Protein 5LXV (pdb70)

Solvent-accessible surface area: 21197 Å² total; per-residue (Å²): 139,28,1,47,1,41,8,46,111,17,130,10,132,39,39,54,111,11,100,0,87,0,34,3,40,69,18,13,120,43,0,0,0,0,2,4,0,2,0,41,16,65,63,100,19,2,46,7,71,110,16,55,63,6,116,2,1,105,35,127,0,57,103,64,8,128,2,17,105,88,13,70,5,36,18,46,14,60,40,42,97,120,10,32,0,0,2,1,3,1,0,8,30,107,77,50,82,52,10,0,54,129,80,20,35,2,0,14,2,14,0,39,1,27,98,122,17,149,94,56,36,100,1,60,5,82,5,75,18,1,161,16,52,29,84,35,64,28,70,72,67,28,110,70,14,14,0,0,35,4,41,145,80,139,29,61,81,12,64,30,36,44,68,74,5,88,0,27,10,53,98,146,99,77,0,7,4,22,38,74,37,76,3,9,0,3,0,0,0,15,0,1,44,2,24,71,119,34,85,32,154,95,54,132,11,0,10,0,35,79,81,54,72,6,51,38,64,0,0,46,46,0,2,42,4,0,8,4,75,66,149,80,5,56,27,133,255,142,50,88,61,0,76,1,40,10,44,101,10,126,11,141,40,37,60,69,12,99,1,86,0,34,3,41,83,18,8,123,67,1,0,1,0,2,5,0,1,0,29,19,67,61,98,26,2,46,6,19,68,16,67,54,7,113,2,2,102,38,127,0,55,100,58,9,133,2,17,107,85,14,71,5,36,18,44,15,42,43,41,96,118,13,27,0,0,2,1,2,1,0,6,29,129,76,61,80,60,14,0,60,112,76,25,46,1,0,19,2,15,0,23,3,26,99,127,18,146,89,47,38,95,3,67,5,86,6,76,19,1,159,16,53,34,80,46,64,29,69,85,66,26,109,70,12,14,0,0,33,12,48,146,79,122,33,41,67,15,76,27,126,45,78,73,5,86,4,26,15,74,144,114,78,0,5,3,15,39,72,35,75,3,7,0,3,0,1,0,14,0,2,37,2,23,72,122,33,88,34,148,85,55,134,11,0,11,0,11,63,81,53,72,6,50,39,62,0,0,45,40,0,2,42,4,0,8,4,74,65,153,80,6,54,15,159,181

Sequence (475 aa):
ETVQISASNAEAKAGDQFEVKVSLADVPSTGIQGIDFAVTTYDNTVVTIDKITVGEIADTKAASSDQTASLLPTFDVSIQNSEGYSSVIWSTAVEDSSYWISKDGVLCTITGTVSSNAKPGAESPIKLEAVKRETYVGSGTDNSSISAGYSANDKAVKYTVKATNGKISVPSAVYGDLDGDGEVDVFDLILMRKAVENGDTERFEAADLNCDGVIDSDDLTYHSEYLHGIRKTLPVEYAGETVQISASNAEAKAGDQFEVKVSLADVPSTGIQGIDFAVTYDNTVVTIDKITVGEIADTKAASSDQTASLLPTFDVSIQNSEGYSSVIWSTAVEDSSYWISKDGVLCTITGTVSSNAKPGAESPIKLEAVKRETYVGSGTDNSSISAGYSANDKAVKYTVKATNGKISVPSVYGDLDGDGEVDVFDLILMRKAVENGDTERFEAADLNCDGVIDSDDLTYHSEYLHGIRKTLPVEY

Radius of gyration: 24.64 Å; Cα contacts (8 Å, |Δi|>4): 1181; chains: 4; bounding box: 61×72×40 Å

InterPro domains:
  IPR002102 Cellulosome anchoring protein, cohesin domain [PF00963] (33-159)
  IPR008965 CBM2/CBM3, carbohydrate-binding domain superfamily [SSF49384] (32-199)
  IPR036439 Dockerin domain superfamily [G3DSA:1.10.1330.10] (214-294)
  IPR036439 Dockerin domain superfamily [SSF63446] (217-290)

Secondary structure (DSSP, 8-state):
-EEEEEE--EE--TT-EEEEEEEEES--TT-BSEEEEEEE--TTTEEEEEEEE-GGG-STHHHH-GGGGTS-SEEEEEEGGGTEEEEEEE-----GGGSB-SSEEEEEEEEEE-SSPPTT-EEEEEEE--S-BSSTT---B--S-EEEEEETTEEEE-EEEEE-EEEE----/-TT-SS-SS--SHHHHHHHHHHHHHT--SSHHHH-TT-SS--SHHHHHHHHHHHHTS---SS---/---EEEEEE--EE--TT-EEEEEEEEES--TT-BSEEEEEEE--TTTEEEEEEEE-GGG-STHHHH-GGGGTS-SEEEEEEGGGTEEEEEEE-----GGGSB-SSEEEEEEEEEE-SSPPTT-EEEEEEE--S-BSSTT---B--S-EEEEEETTEEEE-EEEEE-EEEE---/-TT-SS-SS--SHHHHHHHHHHHHHT--SSHHHH-TT-SS--SHHHHHHHHHHHHTS---SS---

Foldseek 3Di:
DEKEWEKAAWEDAAFDKTKIFIWIDPADQQFWQKWKKKKFKDLLFKAWDDKFFDDLLPFCQQVPAPCCVVPNQFHKAGDSVVGMIMTMGHGPDPPSRRGRHDTDTGMMIMMTTHNPDDAFDKMKTWIFHDFDCPDPPPPDGDGGIWTFDDDPNHTDTHHYHYYIYMYHYHDD/DAQCQVPPPDREVVSLVVLVVCAVVQDGDCRVNQPFAPPSTRHVVSSVQSVCVRVVNRPDTRDYD/DAAEKEWEKAAWEDAAFDKIKIFIWIDPADQQFWQKWKKKKFKDLQFKAWDDKFFDDLLPFCQQVPAPCCVVPNQWHKAGDSVVGMIMTMGHGPDPPSRRGRHDTDTGMMIMMTTHNPDDAFDKMKTWIFHDFDCPDPPPPHGDGGIWTFDDDPNHTDTYHYHYYIYMYHYHD/DAQCQVPPPDREVVSLVVLVVCAVVQDGDCNVNQPFQPPSTRHVVSSVQSVCVRVVNRPDTRDPD

Nearest PDB structures (foldseek):
  5lxv-assembly1_A  TM=1.004E+00  e=3.318E-35  Ruminococcus flavefaciens FD-1
  3ul4-assembly1_A  TM=8.772E-01  e=3.683E-13  Acetivibrio thermocellus ATCC 27405
  4ums-assembly1_A  TM=8.481E-01  e=1.125E-12  Pseudobacteroides cellulosolvens
  4dh2-assembly2_C  TM=8.483E-01  e=3.794E-11  Acetivibrio thermocellus ATCC 27405
  2ccl-assembly2_C  TM=8.449E-01  e=8.768E-11  Acetivibrio thermocellus

CATH classification: 2.60.40.680

B-factor: mean 36.33, std 12.02, range [14.77, 90.22]

Structure (mmCIF, N/CA/C/O backbone):
data_5LXV
#
_entry.id   5LXV
#
_cell.length_a   59.590
_cell.length_b   66.730
_cell.length_c   109.600
_cell.angle_alpha   90.000
_cell.angle_beta   90.000
_cell.angle_gamma   90.000
#
_symmetry.space_group_name_H-M   'P 21 21 21'
#
loop_
_entity.id
_entity.type
_entity.pdbx_description
1 polymer 'Scaffoldin C'
2 polymer 'Carbohydrate-binding protein WP_009985128'
3 non-polymer 'CALCIUM ION'
4 water water
#
loop_
_atom_site.group_PDB
_atom_site.id
_atom_site.type_symbol
_atom_site.label_atom_id
_atom_site.label_alt_id
_atom_site.label_comp_id
_atom_site.label_asym_id
_atom_site.label_entity_id
_atom_site.label_seq_id
_atom_site.pdbx_PDB_ins_code
_atom_site.Cartn_x
_atom_site.Cartn_y
_atom_site.Cartn_z
_atom_site.occupancy
_atom_site.B_iso_or_equiv
_atom_site.auth_seq_id
_atom_site.auth_comp_id
_atom_site.auth_asym_id
_atom_site.auth_atom_id
_atom_site.pdbx_PDB_model_num
ATOM 1 N N . GLU A 1 4 ? 68.932 80.036 116.614 1.00 65.83 3 GLU A N 1
ATOM 2 C CA . GLU A 1 4 ? 68.010 79.244 115.739 1.00 63.79 3 GLU A CA 1
ATOM 3 C C . GLU A 1 4 ? 67.233 78.172 116.522 1.00 58.42 3 GLU A C 1
ATOM 4 O O . GLU A 1 4 ? 67.479 77.923 117.713 1.00 56.77 3 GLU A O 1
ATOM 10 N N . THR A 1 5 ? 66.243 77.596 115.850 1.00 55.17 4 THR A N 1
ATOM 11 C CA . THR A 1 5 ? 65.209 76.799 116.505 1.00 51.45 4 THR A CA 1
ATOM 12 C C . THR A 1 5 ? 64.683 75.716 115.581 1.00 48.87 4 THR A C 1
ATOM 13 O O . THR A 1 5 ? 64.706 75.852 114.351 1.00 49.71 4 THR A O 1
ATOM 17 N N . VAL A 1 6 ? 64.212 74.632 116.183 1.00 45.82 5 VAL A N 1
ATOM 18 C CA . VAL A 1 6 ? 63.639 73.550 115.413 1.00 43.75 5 VAL A CA 1
ATOM 19 C C . VAL A 1 6 ? 62.449 72.889 116.117 1.00 42.00 5 VAL A C 1
ATOM 20 O O . VAL A 1 6 ? 62.411 72.797 117.345 1.00 41.96 5 VAL A O 1
ATOM 24 N N . GLN A 1 7 ? 61.480 72.434 115.326 1.00 40.89 6 GLN A N 1
ATOM 25 C CA . GLN A 1 7 ? 60.276 71.803 115.858 1.00 39.72 6 GLN A CA 1
ATOM 26 C C . GLN A 1 7 ? 60.366 70.283 115.773 1.00 36.46 6 GLN A C 1
ATOM 27 O O . GLN A 1 7 ? 60.836 69.736 114.776 1.00 35.19 6 GLN A O 1
ATOM 33 N N . ILE A 1 8 ? 59.918 69.614 116.831 1.00 34.89 7 ILE A N 1
ATOM 34 C CA . ILE A 1 8 ? 59.855 68.156 116.865 1.00 32.55 7 ILE A CA 1
ATOM 35 C C . ILE A 1 8 ? 58.466 67.749 117.351 1.00 32.49 7 ILE A C 1
ATOM 36 O O . ILE A 1 8 ? 57.916 68.369 118.264 1.00 34.18 7 ILE A O 1
ATOM 41 N N . SER A 1 9 ? 57.890 66.722 116.736 1.00 30.73 8 SER A N 1
ATOM 42 C CA . SER A 1 9 ? 56.515 66.349 117.049 1.00 31.02 8 SER A CA 1
ATOM 43 C C . SER A 1 9 ? 56.235 64.864 116.872 1.00 28.75 8 SER A C 1
ATOM 44 O O . SER A 1 9 ? 56.853 64.198 116.042 1.00 27.66 8 SER A O 1
ATOM 47 N N . ALA A 1 10 ? 55.285 64.364 117.660 1.00 28.19 9 ALA A N 1
ATOM 48 C CA . ALA A 1 10 ? 54.849 62.974 117.590 1.00 26.80 9 ALA A CA 1
ATOM 49 C C . ALA A 1 10 ? 53.392 62.894 117.124 1.00 27.83 9 ALA A C 1
ATOM 50 O O . ALA A 1 10 ? 52.532 63.623 117.622 1.00 28.59 9 ALA A O 1
ATOM 52 N N . SER A 1 11 ? 53.122 61.997 116.179 1.00 28.22 10 SER A N 1
ATOM 53 C CA . SER A 1 11 ? 51.772 61.806 115.645 1.00 29.62 10 SER A CA 1
ATOM 54 C C . SER A 1 11 ? 50.872 61.047 116.623 1.00 30.00 10 SER A C 1
ATOM 55 O O . SER A 1 11 ? 51.331 60.539 117.648 1.00 28.85 10 SER A O 1
ATOM 58 N N . ASN A 1 12 ? 49.588 60.977 116.290 1.00 32.21 11 ASN A N 1
ATOM 59 C CA . ASN A 1 12 ? 48.596 60.262 117.089 1.00 33.47 11 ASN A CA 1
ATOM 60 C C . ASN A 1 12 ? 48.211 58.946 116.431 1.00 34.28 11 ASN A C 1
ATOM 61 O O . ASN A 1 12 ? 48.310 58.804 115.210 1.00 36.92 11 ASN A O 1
ATOM 66 N N . ALA A 1 13 ? 47.773 57.987 117.241 1.00 34.27 12 ALA A N 1
ATOM 67 C CA . ALA A 1 13 ? 47.389 56.678 116.734 1.00 34.42 12 ALA A CA 1
ATOM 68 C C . ALA A 1 13 ? 46.204 56.117 117.508 1.00 36.41 12 ALA A C 1
ATOM 69 O O . ALA A 1 13 ? 45.962 56.480 118.659 1.00 34.98 12 ALA A O 1
ATOM 71 N N . GLU A 1 14 ? 45.464 55.234 116.848 1.00 39.15 13 GLU A N 1
ATOM 72 C CA . GLU A 1 14 ? 44.376 54.494 117.475 1.00 41.37 13 GLU A CA 1
ATOM 73 C C . GLU A 1 14 ? 44.590 53.009 117.225 1.00 39.47 13 GLU A C 1
ATOM 74 O O . GLU A 1 14 ? 44.914 52.603 116.109 1.00 38.65 13 GLU A O 1
ATOM 80 N N . ALA A 1 15 ? 44.418 52.207 118.268 1.00 38.25 14 ALA A N 1
ATOM 81 C CA . ALA A 1 15 ? 44.577 50.765 118.160 1.00 37.60 14 ALA A CA 1
ATOM 82 C C . ALA A 1 15 ? 43.800 50.075 119.265 1.00 38.86 14 ALA A C 1
ATOM 83 O O . ALA A 1 15 ? 43.643 50.624 120.355 1.00 37.99 14 ALA A O 1
ATOM 85 N N . LYS A 1 16 ? 43.316 48.870 118.974 1.00 39.17 15 LYS A N 1
ATOM 86 C CA . LYS A 1 16 ? 42.616 48.063 119.969 1.00 40.30 15 LYS A CA 1
ATOM 87 C C . LYS A 1 16 ? 43.594 47.552 121.019 1.00 37.42 15 LYS A C 1
ATOM 88 O O . LYS A 1 16 ? 44.813 47.584 120.815 1.00 34.97 15 LYS A O 1
ATOM 94 N N . ALA A 1 17 ? 43.052 47.079 122.136 1.00 37.24 16 ALA A N 1
ATOM 95 C CA . ALA A 1 17 ? 43.849 46.413 123.160 1.00 36.35 16 ALA A CA 1
ATOM 96 C C . ALA A 1 17 ? 44.569 45.215 122.550 1.00 35.16 16 ALA A C 1
ATOM 97 O O . ALA A 1 17 ? 43.964 44.423 121.829 1.00 36.14 16 ALA A O 1
ATOM 99 N N . GLY A 1 18 ? 45.864 45.103 122.821 1.00 33.41 17 GLY A N 1
ATOM 100 C CA . GLY A 1 18 ? 46.672 43.999 122.307 1.00 32.99 17 GLY A CA 1
ATOM 101 C C . GLY A 1 18 ? 47.241 44.193 120.910 1.00 31.69 17 GLY A C 1
ATOM 102 O O . GLY A 1 18 ? 48.069 43.396 120.476 1.00 31.28 17 GLY A O 1
ATOM 103 N N . ASP A 1 19 ? 46.807 45.240 120.204 1.00 31.21 18 ASP A N 1
ATOM 104 C CA . ASP A 1 19 ? 47.280 45.512 118.846 1.00 30.15 18 ASP A CA 1
ATOM 105 C C . ASP A 1 19 ? 48.506 46.411 118.870 1.00 28.46 18 ASP A C 1
ATOM 106 O O . ASP A 1 19 ? 48.779 47.090 119.863 1.00 27.95 18 ASP A O 1
ATOM 111 N N . GLN A 1 20 ? 49.235 46.408 117.759 1.00 27.61 19 GLN A N 1
ATOM 112 C CA . GLN A 1 20 ? 50.353 47.313 117.570 1.00 26.34 19 GLN A CA 1
ATOM 113 C C . GLN A 1 20 ? 49.890 48.632 116.952 1.00 26.60 19 GLN A C 1
ATOM 114 O O . GLN A 1 20 ? 48.836 48.704 116.315 1.00 27.61 19 GLN A O 1
ATOM 120 N N . PHE A 1 21 ? 50.692 49.672 117.159 1.00 25.64 20 PHE A N 1
ATOM 121 C CA . PHE A 1 21 ? 50.422 51.000 116.614 1.00 26.48 20 PHE A CA 1
ATOM 122 C C . PHE A 1 21 ? 51.732 51.628 116.162 1.00 25.93 20 PHE A C 1
ATOM 123 O O . PHE A 1 21 ? 52.808 51.208 116.596 1.00 24.71 20 PHE A O 1
ATOM 131 N N . GLU A 1 22 ? 51.631 52.641 115.307 1.00 27.51 21 GLU A N 1
ATOM 132 C CA . GLU A 1 22 ? 52.795 53.395 114.859 1.00 28.30 21 GLU A CA 1
ATOM 133 C C . GLU A 1 22 ? 52.665 54.866 115.207 1.00 27.84 21 GLU A C 1
ATOM 134 O O . GLU A 1 22 ? 51.574 55.436 115.147 1.00 29.84 21 GLU A O 1
ATOM 140 N N . VAL A 1 23 ? 53.793 55.471 115.559 1.00 26.94 22 VAL A N 1
ATOM 141 C CA . VAL A 1 23 ? 53.874 56.906 115.780 1.00 26.83 22 VAL A CA 1
ATOM 142 C C . VAL A 1 23 ? 55.098 57.432 115.044 1.00 25.74 22 VAL A C 1
ATOM 143 O O . VAL A 1 23 ? 56.203 56.922 115.227 1.00 24.73 22 VAL A O 1
ATOM 147 N N . LYS A 1 24 ? 54.888 58.441 114.203 1.00 26.74 23 LYS A N 1
ATOM 148 C CA . LYS A 1 24 ? 55.974 59.104 113.487 1.00 25.98 23 LYS A CA 1
ATOM 149 C C . LYS A 1 24 ? 56.489 60.260 114.323 1.00 24.78 23 LYS A C 1
ATOM 150 O O . LYS A 1 24 ? 55.702 61.058 114.834 1.00 25.41 23 LYS A O 1
ATOM 156 N N . VAL A 1 25 ? 57.806 60.346 114.459 1.00 22.53 24 VAL A N 1
ATOM 157 C CA . VAL A 1 25 ? 58.439 61.511 115.049 1.00 22.72 24 VAL A CA 1
ATOM 158 C C . VAL A 1 25 ? 59.043 62.320 113.910 1.00 23.60 24 VAL A C 1
ATOM 159 O O . VAL A 1 25 ? 59.863 61.808 113.147 1.00 22.89 24 VAL A O 1
ATOM 163 N N . SER A 1 26 ? 58.631 63.580 113.802 1.00 25.23 25 SER A N 1
ATOM 164 C CA . SER A 1 26 ? 59.026 64.436 112.688 1.00 27.19 25 SER A CA 1
ATOM 165 C C . SER A 1 26 ? 59.775 65.665 113.162 1.00 28.23 25 SER A C 1
ATOM 166 O O . SER A 1 26 ? 59.533 66.159 114.264 1.00 27.85 25 SER A O 1
ATOM 169 N N . LEU A 1 27 ? 60.678 66.152 112.315 1.00 29.68 26 LEU A N 1
ATOM 170 C CA . LEU A 1 27 ? 61.293 67.456 112.499 1.00 31.59 26 LEU A CA 1
ATOM 171 C C . LEU A 1 27 ? 60.747 68.436 111.457 1.00 34.79 26 LEU A C 1
ATOM 172 O O . LEU A 1 27 ? 60.545 68.071 110.296 1.00 35.46 26 LEU A O 1
ATOM 177 N N . ALA A 1 28 ? 60.513 69.675 111.884 1.00 36.67 27 ALA A N 1
ATOM 178 C CA . ALA A 1 28 ? 60.154 70.768 110.982 1.00 40.11 27 ALA A CA 1
ATOM 179 C C . ALA A 1 28 ? 61.020 71.989 111.290 1.00 42.45 27 ALA A C 1
ATOM 180 O O . ALA A 1 28 ? 61.504 72.142 112.413 1.00 41.18 27 ALA A O 1
ATOM 182 N N . ASP A 1 29 ? 61.205 72.846 110.287 1.00 46.29 28 ASP A N 1
ATOM 183 C CA . ASP A 1 29 ? 62.096 74.014 110.369 1.00 49.75 28 ASP A CA 1
ATOM 184 C C . ASP A 1 29 ? 63.528 73.661 110.790 1.00 48.00 28 ASP A C 1
ATOM 185 O O . ASP A 1 29 ? 64.118 74.321 111.649 1.00 48.16 28 ASP A O 1
ATOM 190 N N . VAL A 1 30 ? 64.084 72.624 110.170 1.00 46.60 29 VAL A N 1
ATOM 191 C CA . VAL A 1 30 ? 65.481 72.267 110.382 1.00 45.56 29 VAL A CA 1
ATOM 192 C C . VAL A 1 30 ? 66.336 73.382 109.770 1.00 48.35 29 VAL A C 1
ATOM 193 O O . VAL A 1 30 ? 66.224 73.643 108.572 1.00 49.77 29 VAL A O 1
ATOM 197 N N . PRO A 1 31 ? 67.182 74.045 110.584 1.00 48.61 30 PRO A N 1
ATOM 198 C CA . PRO A 1 31 ? 68.034 75.110 110.043 1.00 52.04 30 PRO A CA 1
ATOM 199 C C . PRO A 1 31 ? 68.946 74.644 108.903 1.00 52.36 30 PRO A C 1
ATOM 200 O O . PRO A 1 31 ? 69.365 73.482 108.876 1.00 49.46 30 PRO A O 1
ATOM 204 N N . SER A 1 32 ? 69.261 75.557 107.985 1.00 55.76 31 SER A N 1
ATOM 205 C CA . SER A 1 32 ? 70.078 75.229 106.813 1.00 56.99 31 SER A CA 1
ATOM 206 C C . SER A 1 32 ? 71.496 74.787 107.194 1.00 56.02 31 SER A C 1
ATOM 207 O O . SER A 1 32 ? 72.150 74.067 106.436 1.00 55.95 31 SER A O 1
ATOM 210 N N . THR A 1 33 ? 71.960 75.223 108.364 1.00 55.62 32 THR A N 1
ATOM 211 C CA . THR A 1 33 ? 73.244 74.781 108.919 1.00 54.86 32 THR A CA 1
ATOM 212 C C . THR A 1 33 ? 73.244 73.308 109.390 1.00 50.27 32 THR A C 1
ATOM 213 O O . THR A 1 33 ? 74.303 72.686 109.487 1.00 49.32 32 THR A O 1
ATOM 217 N N . GLY A 1 34 ? 72.069 72.759 109.694 1.00 48.01 33 GLY A N 1
ATOM 218 C CA . GLY A 1 34 ? 71.920 71.313 109.914 1.00 44.25 33 GLY A CA 1
ATOM 219 C C . GLY A 1 34 ? 72.054 70.840 111.352 1.00 41.19 33 GLY A C 1
ATOM 220 O O . GLY A 1 34 ? 72.386 71.612 112.253 1.00 41.44 33 GLY A O 1
ATOM 221 N N . ILE A 1 35 ? 71.799 69.550 111.551 1.00 38.34 34 ILE A N 1
ATOM 222 C CA . ILE A 1 35 ? 71.826 68.927 112.872 1.00 35.63 34 ILE A CA 1
ATOM 223 C C . ILE A 1 35 ? 72.841 67.787 112.869 1.00 34.00 34 ILE A C 1
ATOM 224 O O . ILE A 1 35 ? 72.633 66.758 112.220 1.00 33.22 34 ILE A O 1
ATOM 229 N N . GLN A 1 36 ? 73.938 67.982 113.594 1.00 33.98 35 GLN A N 1
ATOM 230 C CA . GLN A 1 36 ? 74.980 66.967 113.731 1.00 32.82 35 GLN A CA 1
ATOM 231 C C . GLN A 1 36 ? 74.717 66.044 114.921 1.00 30.28 35 GLN A C 1
ATOM 232 O O . GLN A 1 36 ? 75.224 64.923 114.965 1.00 29.68 35 GLN A O 1
ATOM 238 N N . GLY A 1 37 ? 73.952 66.531 115.894 1.00 29.30 36 GLY A N 1
ATOM 239 C CA . GLY A 1 37 ? 73.616 65.758 117.079 1.00 27.13 36 GLY A CA 1
ATOM 240 C C . GLY A 1 37 ? 72.241 66.120 117.593 1.00 26.72 36 GLY A C 1
ATOM 241 O O . GLY A 1 37 ? 71.881 67.301 117.632 1.00 27.40 36 GLY A O 1
ATOM 242 N N . ILE A 1 38 ? 71.467 65.100 117.967 1.00 25.20 37 ILE A N 1
ATOM 243 C CA . ILE A 1 38 ? 70.130 65.298 118.531 1.00 25.35 37 ILE A CA 1
ATOM 244 C C . ILE A 1 38 ? 69.841 64.217 119.573 1.00 24.12 37 ILE A C 1
ATOM 245 O O . ILE A 1 38 ? 70.191 63.055 119.384 1.00 22.66 37 ILE A O 1
ATOM 250 N N . ASP A 1 39 ? 69.208 64.622 120.672 1.00 25.00 38 ASP A N 1
ATOM 251 C CA . ASP A 1 39 ? 68.974 63.754 121.823 1.00 24.72 38 ASP A CA 1
ATOM 252 C C . ASP A 1 39 ? 67.641 64.100 122.480 1.00 24.80 38 ASP A C 1
ATOM 253 O O . ASP A 1 39 ? 67.451 65.227 122.934 1.00 26.01 38 ASP A O 1
ATOM 258 N N . PHE A 1 40 ? 66.733 63.124 122.539 1.00 23.66 39 PHE A N 1
ATOM 259 C CA . PHE A 1 40 ? 65.441 63.297 123.205 1.00 24.04 39 PHE A CA 1
ATOM 260 C C . PHE A 1 40 ? 64.903 61.981 123.762 1.00 23.39 39 PHE A C 1
ATOM 261 O O . PHE A 1 40 ? 65.314 60.899 123.340 1.00 23.08 39 PHE A O 1
ATOM 269 N N . ALA A 1 41 ? 63.972 62.093 124.705 1.00 24.06 40 ALA A N 1
ATOM 270 C CA . ALA A 1 41 ? 63.292 60.936 125.293 1.00 23.51 40 ALA A CA 1
ATOM 271 C C . ALA A 1 41 ? 61.832 60.909 124.880 1.00 23.14 40 ALA A C 1
ATOM 272 O O . ALA A 1 41 ? 61.213 61.961 124.705 1.00 23.95 40 ALA A O 1
ATOM 274 N N . VAL A 1 42 ? 61.298 59.699 124.726 1.00 22.62 41 VAL A N 1
ATOM 275 C CA . VAL A 1 42 ? 59.871 59.479 124.525 1.00 22.90 41 VAL A CA 1
ATOM 276 C C . VAL A 1 42 ? 59.332 58.863 125.813 1.00 23.04 41 VAL A C 1
ATOM 277 O O . VAL A 1 42 ? 59.761 57.778 126.195 1.00 22.67 41 VAL A O 1
ATOM 281 N N . THR A 1 43 ? 58.401 59.551 126.472 1.00 24.31 42 THR A N 1
ATOM 282 C CA A THR A 1 43 ? 57.830 59.100 127.745 0.80 25.48 42 THR A CA 1
ATOM 283 C CA B THR A 1 43 ? 57.840 59.082 127.743 0.20 24.99 42 THR A CA 1
ATOM 284 C C . THR A 1 43 ? 56.372 58.692 127.583 1.00 25.31 42 THR A C 1
ATOM 285 O O . THR A 1 43 ? 55.643 59.283 126.786 1.00 25.28 42 THR A O 1
ATOM 292 N N . TYR A 1 44 ? 55.952 57.688 128.355 1.00 25.30 43 TYR A N 1
ATOM 293 C CA . TYR A 1 44 ? 54.625 57.082 128.220 1.00 25.07 43 TYR A CA 1
ATOM 294 C C . TYR A 1 44 ? 54.201 56.316 129.481 1.00 26.14 43 TYR A C 1
ATOM 295 O O . TYR A 1 44 ? 55.004 56.106 130.385 1.00 26.60 43 TYR A O 1
ATOM 304 N N . ASP A 1 45 ? 52.935 55.903 129.525 1.00 27.02 44 ASP A N 1
ATOM 305 C CA . ASP A 1 45 ? 52.395 55.112 130.632 1.00 28.85 44 ASP A CA 1
ATOM 306 C C . ASP A 1 45 ? 52.492 53.632 130.273 1.00 28.34 44 ASP A C 1
ATOM 307 O O . ASP A 1 45 ? 51.754 53.153 129.410 1.00 27.83 44 ASP A O 1
ATOM 312 N N . ASN A 1 46 ? 53.388 52.907 130.944 1.00 28.88 45 ASN A N 1
ATOM 313 C CA . ASN A 1 46 ? 53.642 51.496 130.604 1.00 28.74 45 ASN A CA 1
ATOM 314 C C . ASN A 1 46 ? 52.531 50.501 130.981 1.00 30.18 45 ASN A C 1
ATOM 315 O O . ASN A 1 46 ? 52.600 49.333 130.611 1.00 30.25 45 ASN A O 1
ATOM 320 N N . THR A 1 47 ? 51.514 50.955 131.709 1.00 32.49 46 THR A N 1
ATOM 321 C CA . THR A 1 47 ? 50.320 50.133 131.954 1.00 34.11 46 THR A CA 1
ATOM 322 C C . THR A 1 47 ? 49.375 50.128 130.746 1.00 33.36 46 THR A C 1
ATOM 323 O O . THR A 1 47 ? 48.463 49.303 130.671 1.00 34.77 46 THR A O 1
ATOM 327 N N . VAL A 1 48 ? 49.591 51.058 129.814 1.00 31.69 47 VAL A N 1
ATOM 328 C CA . VAL A 1 48 ? 48.766 51.179 128.611 1.00 31.00 47 VAL A CA 1
ATOM 329 C C . VAL A 1 48 ? 49.547 50.812 127.342 1.00 28.65 47 VAL A C 1
ATOM 330 O O . VAL A 1 48 ? 49.045 50.053 126.511 1.00 28.75 47 VAL A O 1
ATOM 334 N N . VAL A 1 49 ? 50.758 51.348 127.187 1.00 26.74 48 VAL A N 1
ATOM 335 C CA . VAL A 1 49 ? 51.579 51.058 126.006 1.00 24.78 48 VAL A CA 1
ATOM 336 C C . VAL A 1 49 ? 53.019 50.703 126.353 1.00 23.93 48 VAL A C 1
ATOM 337 O O . VAL A 1 49 ? 53.550 51.111 127.386 1.00 24.41 48 VAL A O 1
ATOM 341 N N . THR A 1 50 ? 53.642 49.939 125.464 1.00 22.79 49 THR A N 1
ATOM 342 C CA . THR A 1 50 ? 55.067 49.662 125.535 1.00 21.59 49 THR A CA 1
ATOM 343 C C . THR A 1 50 ? 55.623 49.795 124.127 1.00 20.08 49 THR A C 1
ATOM 344 O O . THR A 1 50 ? 54.911 49.539 123.157 1.00 19.64 49 THR A O 1
ATOM 348 N N . ILE A 1 51 ? 56.887 50.198 124.020 1.00 18.90 50 ILE A N 1
ATOM 349 C CA . ILE A 1 51 ? 57.537 50.351 122.720 1.00 17.94 50 ILE A CA 1
ATOM 350 C C . ILE A 1 51 ? 58.291 49.077 122.353 1.00 18.29 50 ILE A C 1
ATOM 351 O O . ILE A 1 51 ? 59.076 48.563 123.155 1.00 19.22 50 ILE A O 1
ATOM 356 N N . ASP A 1 52 ? 58.052 48.586 121.139 1.00 18.44 51 ASP A N 1
ATOM 357 C CA . ASP A 1 52 ? 58.669 47.356 120.645 1.00 19.54 51 ASP A CA 1
ATOM 358 C C . ASP A 1 52 ? 59.951 47.650 119.866 1.00 18.86 51 ASP A C 1
ATOM 359 O O . ASP A 1 52 ? 60.930 46.913 119.976 1.00 19.03 51 ASP A O 1
ATOM 364 N N . LYS A 1 53 ? 59.936 48.717 119.072 1.00 18.36 52 LYS A N 1
ATOM 365 C CA . LYS A 1 53 ? 61.127 49.160 118.346 1.00 17.87 52 LYS A CA 1
ATOM 366 C C . LYS A 1 53 ? 61.010 50.612 117.907 1.00 16.81 52 LYS A C 1
ATOM 367 O O . LYS A 1 53 ? 59.909 51.178 117.860 1.00 17.08 52 LYS A O 1
ATOM 373 N N . ILE A 1 54 ? 62.155 51.199 117.576 1.00 15.55 53 ILE A N 1
ATOM 374 C CA . ILE A 1 54 ? 62.210 52.527 116.982 1.00 15.86 53 ILE A CA 1
ATOM 375 C C . ILE A 1 54 ? 63.179 52.473 115.806 1.00 16.57 53 ILE A C 1
ATOM 376 O O . ILE A 1 54 ? 64.345 52.113 115.972 1.00 16.68 53 ILE A O 1
ATOM 381 N N . THR A 1 55 ? 62.683 52.805 114.616 1.00 18.18 54 THR A N 1
ATOM 382 C CA . THR A 1 55 ? 63.462 52.670 113.392 1.00 18.88 54 THR A CA 1
ATOM 383 C C . THR A 1 55 ? 63.838 54.035 112.847 1.00 19.19 54 THR A C 1
ATOM 384 O O . THR A 1 55 ? 63.046 54.973 112.921 1.00 19.26 54 THR A O 1
ATOM 388 N N . VAL A 1 56 ? 65.045 54.131 112.287 1.00 19.66 55 VAL A N 1
ATOM 389 C CA . VAL A 1 56 ? 65.548 55.377 111.701 1.00 20.43 55 VAL A CA 1
ATOM 390 C C . VAL A 1 56 ? 64.649 55.873 110.564 1.00 22.07 55 VAL A C 1
ATOM 391 O O . VAL A 1 56 ? 64.128 55.080 109.780 1.00 22.65 55 VAL A O 1
ATOM 395 N N . GLY A 1 57 ? 64.464 57.189 110.495 1.00 23.71 56 GLY A N 1
ATOM 396 C CA . GLY A 1 57 ? 63.613 57.812 109.477 1.00 25.45 56 GLY A CA 1
ATOM 397 C C . GLY A 1 57 ? 64.399 58.357 108.300 1.00 27.43 56 GLY A C 1
ATOM 398 O O . GLY A 1 57 ? 65.633 58.433 108.345 1.00 27.40 56 GLY A O 1
ATOM 399 N N . GLU A 1 58 ? 63.666 58.751 107.257 1.00 29.47 57 GLU A N 1
ATOM 400 C CA . GLU A 1 58 ? 64.240 59.227 105.985 1.00 31.94 57 GLU A CA 1
ATOM 401 C C . GLU A 1 58 ? 65.291 60.330 106.155 1.00 32.09 57 GLU A C 1
ATOM 402 O O . GLU A 1 58 ? 66.350 60.272 105.523 1.00 32.67 57 GLU A O 1
ATOM 408 N N . ILE A 1 59 ? 65.018 61.307 107.022 1.00 31.22 58 ILE A N 1
ATOM 409 C CA . ILE A 1 59 ? 65.894 62.484 107.148 1.00 32.70 58 ILE A CA 1
ATOM 410 C C . ILE A 1 59 ? 67.200 62.195 107.897 1.00 32.67 58 ILE A C 1
ATOM 411 O O . ILE A 1 59 ? 68.160 62.952 107.779 1.00 33.76 58 ILE A O 1
ATOM 416 N N . ALA A 1 60 ? 67.221 61.114 108.676 1.00 32.06 59 ALA A N 1
ATOM 417 C CA . ALA A 1 60 ? 68.417 60.687 109.398 1.00 31.90 59 ALA A CA 1
ATOM 418 C C . ALA A 1 60 ? 69.154 59.560 108.673 1.00 33.52 59 ALA A C 1
ATOM 419 O O . ALA A 1 60 ? 70.202 59.113 109.137 1.00 34.50 59 ALA A O 1
ATOM 421 N N . ASP A 1 61 ? 68.612 59.108 107.543 1.00 35.85 60 ASP A N 1
ATOM 422 C CA . ASP A 1 61 ? 69.205 58.014 106.776 1.00 37.68 60 ASP A CA 1
ATOM 423 C C . ASP A 1 61 ? 70.210 58.584 105.780 1.00 39.03 60 ASP A C 1
ATOM 424 O O . ASP A 1 61 ? 69.970 58.606 104.572 1.00 40.77 60 ASP A O 1
ATOM 429 N N . THR A 1 62 ? 71.339 59.050 106.308 1.00 38.21 61 THR A N 1
ATOM 430 C CA . THR A 1 62 ? 72.372 59.695 105.503 1.00 39.16 61 THR A CA 1
ATOM 431 C C . THR A 1 62 ? 73.600 58.787 105.400 1.00 38.38 61 THR A C 1
ATOM 432 O O . THR A 1 62 ? 73.608 57.685 105.953 1.00 35.94 61 THR A O 1
ATOM 436 N N . LYS A 1 63 ? 74.635 59.263 104.707 1.00 39.95 62 LYS A N 1
ATOM 437 C CA . LYS A 1 63 ? 75.886 58.515 104.548 1.00 39.83 62 LYS A CA 1
ATOM 438 C C . LYS A 1 63 ? 76.685 58.388 105.860 1.00 37.26 62 LYS A C 1
ATOM 439 O O . LYS A 1 63 ? 77.594 57.557 105.958 1.00 36.78 62 LYS A O 1
ATOM 445 N N . ALA A 1 64 ? 76.364 59.219 106.852 1.00 35.13 63 ALA A N 1
ATOM 446 C CA . ALA A 1 64 ? 77.041 59.182 108.153 1.00 33.10 63 ALA A CA 1
ATOM 447 C C . ALA A 1 64 ? 77.025 57.793 108.802 1.00 30.73 63 ALA A C 1
ATOM 448 O O . ALA A 1 64 ? 78.019 57.371 109.395 1.00 30.66 63 ALA A O 1
ATOM 450 N N . ALA A 1 65 ? 75.903 57.089 108.680 1.00 29.02 64 ALA A N 1
ATOM 451 C CA . ALA A 1 65 ? 75.749 55.767 109.298 1.00 27.30 64 ALA A CA 1
ATOM 452 C C . ALA A 1 65 ? 76.762 54.731 108.798 1.00 27.89 64 ALA A C 1
ATOM 453 O O . ALA A 1 65 ? 77.178 53.856 109.555 1.00 27.09 64 ALA A O 1
ATOM 455 N N . SER A 1 66 ? 77.156 54.837 107.531 1.00 29.64 65 SER A N 1
ATOM 456 C CA . SER A 1 66 ? 78.071 53.873 106.923 1.00 30.67 65 SER A CA 1
ATOM 457 C C . SER A 1 66 ? 79.505 54.387 106.725 1.00 32.25 65 SER A C 1
ATOM 458 O O . SER A 1 66 ? 80.400 53.591 106.444 1.00 33.24 65 SER A O 1
ATOM 461 N N . SER A 1 67 ? 79.726 55.696 106.851 1.00 32.86 66 SER A N 1
ATOM 462 C CA . SER A 1 67 ? 81.062 56.281 106.637 1.00 34.71 66 SER A CA 1
ATOM 463 C C . SER A 1 67 ? 81.778 56.766 107.903 1.00 33.86 66 SER A C 1
ATOM 464 O O . SER A 1 67 ? 82.999 56.926 107.893 1.00 35.43 66 SER A O 1
ATOM 467 N N . ASP A 1 68 ? 81.033 57.020 108.977 1.00 32.18 67 ASP A N 1
ATOM 468 C CA . ASP A 1 68 ? 81.643 57.465 110.232 1.00 31.79 67 ASP A CA 1
ATOM 469 C C . ASP A 1 68 ? 82.397 56.293 110.863 1.00 30.55 67 ASP A C 1
ATOM 470 O O . ASP A 1 68 ? 81.818 55.231 111.080 1.00 28.84 67 ASP A O 1
ATOM 475 N N . GLN A 1 69 ? 83.684 56.494 111.146 1.00 31.56 68 GLN A N 1
ATOM 476 C CA . GLN A 1 69 ? 84.553 55.430 111.668 1.00 31.71 68 GLN A CA 1
ATOM 477 C C . GLN A 1 69 ? 83.999 54.754 112.920 1.00 28.80 68 GLN A C 1
ATOM 478 O O . GLN A 1 69 ? 84.047 53.531 113.037 1.00 28.54 68 GLN A O 1
ATOM 484 N N . THR A 1 70 ? 83.475 55.553 113.847 1.00 26.93 69 THR A N 1
ATOM 485 C CA . THR A 1 70 ? 82.981 55.031 115.129 1.00 24.89 69 THR A CA 1
ATOM 486 C C . THR A 1 70 ? 81.561 54.460 115.071 1.00 22.79 69 THR A C 1
ATOM 487 O O . THR A 1 70 ? 81.046 53.996 116.088 1.00 21.64 69 THR A O 1
ATOM 491 N N . ALA A 1 71 ? 80.936 54.477 113.895 1.00 22.46 70 ALA A N 1
ATOM 492 C CA . ALA A 1 71 ? 79.591 53.932 113.735 1.00 21.17 70 ALA A CA 1
ATOM 493 C C . ALA A 1 71 ? 79.508 52.446 114.103 1.00 20.62 70 ALA A C 1
ATOM 494 O O . ALA A 1 71 ? 78.492 51.994 114.625 1.00 19.43 70 ALA A O 1
ATOM 496 N N . SER A 1 72 ? 80.573 51.698 113.828 1.00 21.73 71 SER A N 1
ATOM 497 C CA . SER A 1 72 ? 80.628 50.268 114.146 1.00 21.96 71 SER A CA 1
ATOM 498 C C . SER A 1 72 ? 80.852 49.998 115.639 1.00 21.81 71 SER A C 1
ATOM 499 O O . SER A 1 72 ? 80.537 48.912 116.122 1.00 21.81 71 SER A O 1
ATOM 502 N N . LEU A 1 73 ? 81.399 50.977 116.356 1.00 22.12 72 LEU A N 1
ATOM 503 C CA . LEU A 1 73 ? 81.568 50.889 117.808 1.00 22.38 72 LEU A CA 1
ATOM 504 C C . LEU A 1 73 ? 80.309 51.373 118.539 1.00 21.40 72 LEU A C 1
ATOM 505 O O . LEU A 1 73 ? 79.935 50.821 119.569 1.00 21.04 72 LEU A O 1
ATOM 510 N N . LEU A 1 74 ? 79.677 52.416 118.005 1.00 21.50 73 LEU A N 1
ATOM 511 C CA . LEU A 1 74 ? 78.421 52.945 118.542 1.00 20.83 73 LEU A CA 1
ATOM 512 C C . LEU A 1 74 ? 77.574 53.468 117.381 1.00 20.49 73 LEU A C 1
ATOM 513 O O . LEU A 1 74 ? 77.966 54.435 116.721 1.00 21.20 73 LEU A O 1
ATOM 518 N N . PRO A 1 75 ? 76.411 52.840 117.123 1.00 19.73 74 PRO A N 1
ATOM 519 C CA . PRO A 1 75 ? 75.624 53.226 115.945 1.00 19.58 74 PRO A CA 1
ATOM 520 C C . PRO A 1 75 ? 75.203 54.694 115.934 1.00 19.89 74 PRO A C 1
ATOM 521 O O . PRO A 1 75 ? 74.921 55.271 116.981 1.00 19.72 74 PRO A O 1
ATOM 525 N N . THR A 1 76 ? 75.174 55.281 114.743 1.00 20.54 75 THR A N 1
ATOM 526 C CA . THR A 1 76 ? 74.780 56.671 114.556 1.00 21.05 75 THR A CA 1
ATOM 527 C C . THR A 1 76 ? 73.400 56.912 115.152 1.00 20.16 75 THR A C 1
ATOM 528 O O . THR A 1 76 ? 73.233 57.779 116.009 1.00 20.29 75 THR A O 1
ATOM 532 N N . PHE A 1 77 ? 72.422 56.141 114.690 1.00 18.95 76 PHE A N 1
ATOM 533 C CA . PHE A 1 77 ? 71.089 56.158 115.267 1.00 18.40 76 PHE A CA 1
ATOM 534 C C . PHE A 1 77 ? 71.096 55.187 116.442 1.00 17.62 76 PHE A C 1
ATOM 535 O O . PHE A 1 77 ? 71.119 53.974 116.240 1.00 17.87 76 PHE A O 1
ATOM 543 N N . ASP A 1 78 ? 71.087 55.724 117.660 1.00 18.11 77 ASP A N 1
ATOM 544 C CA . ASP A 1 78 ? 71.284 54.931 118.879 1.00 18.96 77 ASP A CA 1
ATOM 545 C C . ASP A 1 78 ? 70.082 55.030 119.809 1.00 18.83 77 ASP A C 1
ATOM 546 O O . ASP A 1 78 ? 69.760 56.106 120.304 1.00 18.52 77 ASP A O 1
ATOM 551 N N . VAL A 1 79 ? 69.440 53.889 120.047 1.00 18.86 78 VAL A N 1
ATOM 552 C CA . VAL A 1 79 ? 68.181 53.820 120.771 1.00 18.80 78 VAL A CA 1
ATOM 553 C C . VAL A 1 79 ? 68.346 52.991 122.039 1.00 19.09 78 VAL A C 1
ATOM 554 O O . VAL A 1 79 ? 69.059 51.992 122.045 1.00 19.38 78 VAL A O 1
ATOM 558 N N . SER A 1 80 ? 67.670 53.409 123.104 1.00 18.83 79 SER A N 1
ATOM 559 C CA . SER A 1 80 ? 67.612 52.644 124.339 1.00 19.24 79 SER A CA 1
ATOM 560 C C . SER A 1 80 ? 66.173 52.623 124.853 1.00 19.60 79 SER A C 1
ATOM 561 O O . SER A 1 80 ? 65.669 53.631 125.346 1.00 20.25 79 SER A O 1
ATOM 564 N N . ILE A 1 81 ? 65.517 51.472 124.722 1.00 19.63 80 ILE A N 1
ATOM 565 C CA . ILE A 1 81 ? 64.134 51.299 125.166 1.00 20.07 80 ILE A CA 1
ATOM 566 C C . ILE A 1 81 ? 64.096 50.865 126.628 1.00 21.83 80 ILE A C 1
ATOM 567 O O . ILE A 1 81 ? 64.662 49.831 126.981 1.00 21.95 8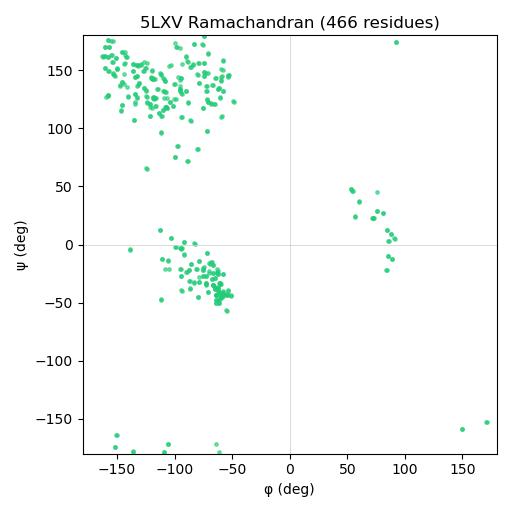0 ILE A O 1
ATOM 572 N N . GLN A 1 82 ? 63.422 51.658 127.465 1.00 23.68 81 GLN A N 1
ATOM 573 C CA . GLN A 1 82 ? 63.340 51.418 128.908 1.00 25.79 81 GLN A CA 1
ATOM 574 C C . GLN A 1 82 ? 61.878 51.336 129.354 1.00 25.80 81 GLN A C 1
ATOM 575 O O . GLN A 1 82 ? 61.405 52.185 130.113 1.00 26.24 81 GLN A O 1
ATOM 581 N N . ASN A 1 83 ? 61.168 50.315 128.884 1.00 25.19 82 ASN A N 1
ATOM 582 C CA . ASN A 1 83 ? 59.725 50.198 129.134 1.00 26.00 82 ASN A CA 1
ATOM 583 C C . ASN A 1 83 ? 59.337 50.163 130.614 1.00 28.57 82 ASN A C 1
ATOM 584 O O . ASN A 1 83 ? 58.354 50.794 131.008 1.00 29.17 82 ASN A O 1
ATOM 589 N N . SER A 1 84 ? 60.114 49.454 131.432 1.00 30.05 83 SER A N 1
ATOM 590 C CA . SER A 1 84 ? 59.840 49.369 132.871 1.00 32.59 83 SER A CA 1
ATOM 591 C C . SER A 1 84 ? 60.014 50.713 133.583 1.00 33.33 83 SER A C 1
ATOM 592 O O . SER A 1 84 ? 59.432 50.934 134.646 1.00 35.62 83 SER A O 1
ATOM 595 N N . GLU A 1 85 ? 60.823 51.594 132.997 1.00 32.56 84 GLU A N 1
ATOM 596 C CA . GLU A 1 85 ? 61.034 52.948 133.509 1.00 33.91 84 GLU A CA 1
ATOM 597 C C . GLU A 1 85 ? 60.108 53.973 132.844 1.00 32.44 84 GLU A C 1
ATOM 598 O O . GLU A 1 85 ? 60.141 55.154 133.190 1.00 33.95 84 GLU A O 1
ATOM 604 N N . GLY A 1 86 ? 59.302 53.528 131.881 1.00 30.19 85 GLY A N 1
ATOM 605 C CA . GLY A 1 86 ? 58.316 54.386 131.231 1.00 28.22 85 GLY A CA 1
ATOM 606 C C . GLY A 1 86 ? 58.876 55.373 130.218 1.00 26.10 85 GLY A C 1
ATOM 607 O O . GLY A 1 86 ? 58.300 56.444 130.012 1.00 25.81 85 GLY A O 1
ATOM 608 N N . TYR A 1 87 ? 59.993 55.030 129.579 1.00 24.33 86 TYR A N 1
ATOM 609 C CA . TYR A 1 87 ? 60.563 55.897 128.545 1.00 22.88 86 TYR A CA 1
ATOM 610 C C . TYR A 1 87 ? 61.476 55.153 127.588 1.00 21.28 86 TYR A C 1
ATOM 611 O O . TYR A 1 87 ? 61.947 54.059 127.884 1.00 21.34 86 TYR A O 1
ATOM 620 N N . SER A 1 88 ? 61.704 55.765 126.429 1.00 20.29 87 SER A N 1
ATOM 621 C CA . SER A 1 88 ? 62.709 55.310 125.480 1.00 19.15 87 SER A CA 1
ATOM 622 C C . SER A 1 88 ? 63.536 56.513 125.036 1.00 18.77 87 SER A C 1
ATOM 623 O O . SER A 1 88 ? 62.990 57.578 124.759 1.00 18.82 87 SER A O 1
ATOM 626 N N . SER A 1 89 ? 64.851 56.331 124.966 1.00 18.97 88 SER A N 1
ATOM 627 C CA . SER A 1 89 ? 65.782 57.420 124.659 1.00 19.23 88 SER A CA 1
ATOM 628 C C . SER A 1 89 ? 66.361 57.277 123.250 1.00 18.61 88 SER A C 1
ATOM 629 O O . SER A 1 89 ? 66.835 56.201 122.879 1.00 18.42 88 SER A O 1
ATOM 632 N N . VAL A 1 90 ? 66.327 58.366 122.478 1.00 18.86 89 VAL A N 1
ATOM 633 C CA . VAL A 1 90 ? 66.798 58.364 121.087 1.00 18.31 89 VAL A CA 1
ATOM 634 C C . VAL A 1 90 ? 67.913 59.390 120.888 1.00 19.16 89 VAL A C 1
ATOM 635 O O . VAL A 1 90 ? 67.711 60.584 121.100 1.00 19.64 89 VAL A O 1
ATOM 639 N N . ILE A 1 91 ? 69.080 58.913 120.465 1.00 19.01 90 ILE A N 1
ATOM 640 C CA . ILE A 1 91 ? 70.213 59.778 120.165 1.00 19.99 90 ILE A CA 1
ATOM 641 C C . ILE A 1 91 ? 70.685 59.513 118.741 1.00 20.17 90 ILE A C 1
ATOM 642 O O . ILE A 1 91 ? 70.850 58.360 118.342 1.00 20.51 90 ILE A O 1
ATOM 647 N N . TRP A 1 92 ? 70.891 60.586 117.981 1.00 21.36 91 TRP A N 1
ATOM 648 C CA . TRP A 1 92 ? 71.545 60.513 116.674 1.00 22.03 91 TRP A CA 1
ATOM 649 C C . TRP A 1 92 ? 72.727 61.469 116.717 1.00 23.40 91 TRP A C 1
ATOM 650 O O . TRP A 1 92 ? 72.561 62.631 117.072 1.00 25.40 91 TRP A O 1
ATOM 661 N N . SER A 1 93 ? 73.918 60.978 116.376 1.00 23.85 92 SER A N 1
ATOM 662 C CA . SER A 1 93 ? 75.124 61.810 116.388 1.00 25.31 92 SER A CA 1
ATOM 663 C C . SER A 1 93 ? 76.168 61.297 115.411 1.00 26.71 92 SER A C 1
ATOM 664 O O . SER A 1 93 ? 76.171 60.118 115.058 1.00 26.58 92 SER A O 1
ATOM 667 N N . THR A 1 94 ? 77.059 62.189 114.987 1.00 29.06 93 THR A N 1
ATOM 668 C CA . THR A 1 94 ? 78.135 61.828 114.075 1.00 30.93 93 THR A CA 1
ATOM 669 C C . THR A 1 94 ? 79.339 62.753 114.241 1.00 34.32 93 THR A C 1
ATOM 670 O O . THR A 1 94 ? 79.189 63.940 114.552 1.00 35.06 93 THR A O 1
ATOM 674 N N . ALA A 1 95 ? 80.530 62.192 114.035 1.00 36.41 94 ALA A N 1
ATOM 675 C CA . ALA A 1 95 ? 81.781 62.947 114.101 1.00 39.86 94 ALA A CA 1
ATOM 676 C C . ALA A 1 95 ? 82.188 63.502 112.738 1.00 43.54 94 ALA A C 1
ATOM 677 O O . ALA A 1 95 ? 83.135 64.283 112.646 1.00 47.19 94 ALA A O 1
ATOM 679 N N . VAL A 1 96 ? 81.490 63.088 111.682 1.00 44.47 95 VAL A N 1
ATOM 680 C CA . VAL A 1 96 ? 81.807 63.554 110.335 1.00 46.76 95 VAL A CA 1
ATOM 681 C C . VAL A 1 96 ? 81.608 65.069 110.274 1.00 49.78 95 VAL A C 1
ATOM 682 O O . VAL A 1 96 ? 80.605 65.594 110.763 1.00 48.59 95 VAL A O 1
ATOM 686 N N . GLU A 1 97 ? 82.582 65.760 109.685 1.00 53.90 96 GLU A N 1
ATOM 687 C CA . GLU A 1 97 ? 82.580 67.221 109.616 1.00 56.58 96 GLU A CA 1
ATOM 688 C C . GLU A 1 97 ? 81.743 67.744 108.450 1.00 57.52 96 GLU A C 1
ATOM 689 O O . GLU A 1 97 ? 81.146 68.817 108.548 1.00 57.08 96 GLU A O 1
ATOM 695 N N . ASP A 1 98 ? 81.720 66.987 107.354 1.00 57.25 97 ASP A N 1
ATOM 696 C CA . ASP A 1 98 ? 80.956 67.338 106.153 1.00 58.03 97 ASP A CA 1
ATOM 697 C C . ASP A 1 98 ? 79.467 67.478 106.476 1.00 56.38 97 ASP A C 1
ATOM 698 O O . ASP A 1 98 ? 78.787 66.490 106.761 1.00 53.20 97 ASP A O 1
ATOM 703 N N . SER A 1 99 ? 78.973 68.714 106.422 1.00 58.27 98 SER A N 1
ATOM 704 C CA . SER A 1 99 ? 77.588 69.032 106.788 1.00 57.13 98 SER A CA 1
ATOM 705 C C . SER A 1 99 ? 76.531 68.349 105.917 1.00 56.29 98 SER A C 1
ATOM 706 O O . SER A 1 99 ? 75.385 68.193 106.343 1.00 53.16 98 SER A O 1
ATOM 709 N N . SER A 1 100 ? 76.911 67.953 104.705 1.00 59.33 99 SER A N 1
ATOM 710 C CA . SER A 1 100 ? 76.004 67.238 103.803 1.00 59.93 99 SER A CA 1
ATOM 711 C C . SER A 1 100 ? 75.653 65.830 104.296 1.00 58.12 99 SER A C 1
ATOM 712 O O . SER A 1 100 ? 74.718 65.214 103.784 1.00 58.29 99 SER A O 1
ATOM 715 N N . TYR A 1 101 ? 76.413 65.318 105.265 1.00 56.24 100 TYR A N 1
ATOM 716 C CA . TYR A 1 101 ? 76.126 64.020 105.875 1.00 53.41 100 TYR A CA 1
ATOM 717 C C . TYR A 1 101 ? 75.284 64.160 107.156 1.00 48.91 100 TYR A C 1
ATOM 718 O O . TYR A 1 101 ? 74.905 63.153 107.749 1.00 46.35 100 TYR A O 1
ATOM 727 N N . TRP A 1 102 ? 74.998 65.394 107.579 1.00 46.75 101 TRP A N 1
ATOM 728 C CA . TRP A 1 102 ? 74.176 65.647 108.769 1.00 43.22 101 TRP A CA 1
ATOM 729 C C . TRP A 1 102 ? 72.685 65.579 108.433 1.00 41.20 101 TRP A C 1
ATOM 730 O O . TRP A 1 102 ? 72.307 65.480 107.268 1.00 41.90 101 TRP A O 1
ATOM 741 N N . ILE A 1 103 ? 71.845 65.639 109.464 1.00 38.63 102 ILE A N 1
ATOM 742 C CA . ILE A 1 103 ? 70.401 65.792 109.282 1.00 38.03 102 ILE A CA 1
ATOM 743 C C . ILE A 1 103 ? 70.138 67.220 108.798 1.00 40.44 102 ILE A C 1
ATOM 744 O O . ILE A 1 103 ? 70.521 68.180 109.469 1.00 41.30 102 ILE A O 1
ATOM 749 N N . SER A 1 104 ? 69.500 67.359 107.637 1.00 41.45 103 SER A N 1
ATOM 750 C CA . SER A 1 104 ? 69.345 68.676 107.004 1.00 44.23 103 SER A CA 1
ATOM 751 C C . SER A 1 104 ? 67.979 68.999 106.368 1.00 45.49 103 SER A C 1
ATOM 752 O O . SER A 1 104 ? 67.786 70.119 105.894 1.00 49.13 103 SER A O 1
ATOM 755 N N . LYS A 1 105 ? 67.041 68.053 106.347 1.00 43.73 104 LYS A N 1
ATOM 756 C CA . LYS A 1 105 ? 65.713 68.303 105.781 1.00 45.00 104 LYS A CA 1
ATOM 757 C C . LYS A 1 105 ? 64.598 68.020 106.768 1.00 41.97 104 LYS A C 1
ATOM 758 O O . LYS A 1 105 ? 64.761 67.218 107.684 1.00 39.14 104 LYS A O 1
ATOM 764 N N . ASP A 1 106 ? 63.449 68.653 106.537 1.00 42.70 105 ASP A N 1
ATOM 765 C CA . ASP A 1 106 ? 62.242 68.392 107.317 1.00 40.71 105 ASP A CA 1
ATOM 766 C C . ASP A 1 106 ? 61.635 67.057 106.904 1.00 38.38 105 ASP A C 1
ATOM 767 O O . ASP A 1 106 ? 61.701 66.678 105.732 1.00 38.95 105 ASP A O 1
ATOM 772 N N . GLY A 1 107 ? 61.058 66.344 107.869 1.00 35.37 106 GLY A N 1
ATOM 773 C CA . GLY A 1 107 ? 60.424 65.056 107.601 1.00 33.64 106 GLY A CA 1
ATOM 774 C C . GLY A 1 107 ? 60.487 64.094 108.772 1.00 30.73 106 GLY A C 1
ATOM 775 O O . GLY A 1 107 ? 60.678 64.496 109.923 1.00 29.38 106 GLY A O 1
ATOM 776 N N . VAL A 1 108 ? 60.342 62.809 108.464 1.00 29.34 107 VAL A N 1
ATOM 777 C CA . VAL A 1 108 ? 60.295 61.763 109.482 1.00 26.31 107 VAL A CA 1
ATOM 778 C C . VAL A 1 108 ? 61.695 61.500 110.028 1.00 24.61 107 VAL A C 1
ATOM 779 O O . VAL A 1 108 ? 62.586 61.073 109.287 1.00 24.66 107 VAL A O 1
ATOM 783 N N . LEU A 1 109 ? 61.874 61.758 111.322 1.00 22.94 108 LEU A N 1
ATOM 784 C CA . LEU A 1 109 ? 63.126 61.469 112.019 1.00 21.50 108 LEU A CA 1
ATOM 785 C C . LEU A 1 109 ? 63.242 59.987 112.386 1.00 20.14 108 LEU A C 1
ATOM 786 O O . LEU A 1 109 ? 64.296 59.372 112.199 1.00 19.43 108 LEU A O 1
ATOM 791 N N . CYS A 1 110 ? 62.162 59.427 112.925 1.00 19.87 109 CYS A N 1
ATOM 792 C CA . CYS A 1 110 ? 62.114 58.005 113.261 1.00 19.47 109 CYS A CA 1
ATOM 793 C C . CYS A 1 110 ? 60.676 57.542 113.451 1.00 19.55 109 CYS A C 1
ATOM 794 O O . CYS A 1 110 ? 59.773 58.353 113.656 1.00 20.81 109 CYS A O 1
ATOM 797 N N . THR A 1 111 ? 60.474 56.232 113.378 1.00 19.15 110 THR A N 1
ATOM 798 C CA . THR A 1 111 ? 59.150 55.638 113.545 1.00 19.82 110 THR A CA 1
ATOM 799 C C . THR A 1 111 ? 59.135 54.727 114.766 1.00 18.72 110 THR A C 1
ATOM 800 O O . THR A 1 111 ? 59.956 53.817 114.879 1.00 17.67 110 THR A O 1
ATOM 804 N N . ILE A 1 112 ? 58.189 54.985 115.665 1.00 18.99 111 ILE A N 1
ATOM 805 C CA . ILE A 1 112 ? 58.000 54.187 116.866 1.00 18.86 111 ILE A CA 1
ATOM 806 C C . ILE A 1 112 ? 56.927 53.136 116.610 1.00 19.42 111 ILE A C 1
ATOM 807 O O . ILE A 1 112 ? 55.859 53.451 116.083 1.00 21.08 111 ILE A O 1
ATOM 812 N N . THR A 1 113 ? 57.218 51.892 116.979 1.00 19.21 112 THR A N 1
ATOM 813 C CA . THR A 1 113 ? 56.235 50.815 116.932 1.00 19.41 112 THR A CA 1
ATOM 814 C C . THR A 1 113 ? 56.050 50.293 118.346 1.00 19.40 112 THR A C 1
ATOM 815 O O . THR A 1 113 ? 57.023 49.935 119.014 1.00 19.55 112 THR A O 1
ATOM 819 N N . GLY A 1 114 ? 54.804 50.264 118.804 1.00 19.70 113 GLY A N 1
ATOM 820 C CA . GLY A 1 114 ? 54.496 49.834 120.160 1.00 19.79 113 GLY A CA 1
ATOM 821 C C . GLY A 1 114 ? 53.303 48.911 120.203 1.00 20.97 113 GLY A C 1
ATOM 822 O O . GLY A 1 114 ? 52.725 48.574 119.168 1.00 22.01 113 GLY A O 1
ATOM 823 N N . THR A 1 115 ? 52.940 48.503 121.414 1.00 21.27 114 THR A N 1
ATOM 824 C CA . THR A 1 115 ? 51.848 47.562 121.627 1.00 22.07 114 THR A CA 1
ATOM 825 C C . THR A 1 115 ? 50.964 48.065 122.751 1.00 23.07 114 THR A C 1
ATOM 826 O O . THR A 1 115 ? 51.455 48.403 123.830 1.00 23.02 114 THR A O 1
ATOM 830 N N . VAL A 1 116 ? 49.660 48.111 122.496 1.00 24.42 115 VAL A N 1
ATOM 831 C CA . VAL A 1 116 ? 48.694 48.490 123.518 1.00 26.04 115 VAL A CA 1
ATOM 832 C C . VAL A 1 116 ? 48.458 47.287 124.429 1.00 27.86 115 VAL A C 1
ATOM 833 O O . VAL A 1 116 ? 48.354 46.152 123.958 1.00 27.84 115 VAL A O 1
ATOM 837 N N . SER A 1 117 ? 48.376 47.549 125.732 1.00 29.72 116 SER A N 1
ATOM 838 C CA . SER A 1 117 ? 48.153 46.502 126.731 1.00 32.13 116 SER A CA 1
ATOM 839 C C . SER A 1 117 ? 46.920 45.658 126.407 1.00 34.77 116 SER A C 1
ATOM 840 O O . SER A 1 117 ? 45.924 46.176 125.900 1.00 34.99 116 SER A O 1
ATOM 843 N N . SER A 1 118 ? 47.002 44.362 126.705 1.00 37.07 117 SER A N 1
ATOM 844 C CA . SER A 1 118 ? 45.863 43.450 126.565 1.00 40.63 117 SER A CA 1
ATOM 845 C C . SER A 1 118 ? 44.726 43.808 127.518 1.00 44.13 117 SER A C 1
ATOM 846 O O . SER A 1 118 ? 43.562 43.539 127.226 1.00 45.48 117 SER A O 1
ATOM 849 N N . ASN A 1 119 ? 45.077 44.408 128.655 1.00 46.46 118 ASN A N 1
ATOM 850 C CA . ASN A 1 119 ? 44.105 44.789 129.675 1.00 49.58 118 ASN A CA 1
ATOM 851 C C . ASN A 1 119 ? 43.404 46.102 129.368 1.00 49.76 118 ASN A C 1
ATOM 852 O O . ASN A 1 119 ? 42.332 46.361 129.910 1.00 53.17 118 ASN A O 1
ATOM 857 N N . ALA A 1 120 ? 44.010 46.929 128.515 1.00 47.79 119 ALA A N 1
ATOM 858 C CA . ALA A 1 120 ? 43.489 48.261 128.212 1.00 48.03 119 ALA A CA 1
ATOM 859 C C . ALA A 1 120 ? 42.004 48.217 127.883 1.00 51.08 119 ALA A C 1
ATOM 860 O O . ALA A 1 120 ? 41.576 47.503 126.973 1.00 51.83 119 ALA A O 1
ATOM 862 N N . LYS A 1 121 ? 41.229 48.980 128.645 1.00 54.55 120 LYS A N 1
ATOM 863 C CA . LYS A 1 121 ? 39.791 49.049 128.462 1.00 58.52 120 LYS A CA 1
ATOM 864 C C . LYS A 1 121 ? 39.471 50.054 127.364 1.00 57.64 120 LYS A C 1
ATOM 865 O O . LYS A 1 121 ? 40.263 50.960 127.112 1.00 55.05 120 LYS A O 1
ATOM 871 N N . PRO A 1 122 ? 38.308 49.901 126.706 1.00 60.83 121 PRO A N 1
ATOM 872 C CA . PRO A 1 122 ? 37.887 50.847 125.670 1.00 61.33 121 PRO A CA 1
ATOM 873 C C . PRO A 1 122 ? 37.918 52.301 126.143 1.00 63.72 121 PRO A C 1
ATOM 874 O O . PRO A 1 122 ? 37.655 52.576 127.316 1.00 62.86 121 PRO A O 1
ATOM 878 N N . GLY A 1 123 ? 38.247 53.219 125.235 1.00 66.47 122 GLY A N 1
ATOM 879 C CA . GLY A 1 123 ? 38.281 54.653 125.543 1.00 68.83 122 GLY A CA 1
ATOM 880 C C . GLY A 1 123 ? 39.565 55.160 126.173 1.00 68.28 122 GLY A C 1
ATOM 881 O O . GLY A 1 123 ? 39.856 56.357 126.100 1.00 69.94 122 GLY A O 1
ATOM 882 N N . ALA A 1 124 ? 40.331 54.260 126.792 1.00 67.74 123 ALA A N 1
ATOM 883 C CA . ALA A 1 124 ? 41.549 54.626 127.514 1.00 64.90 123 ALA A CA 1
ATOM 884 C C . ALA A 1 124 ? 42.552 55.338 126.612 1.00 63.58 123 ALA A C 1
ATOM 885 O O . ALA A 1 124 ? 42.502 55.217 125.382 1.00 61.76 123 ALA A O 1
ATOM 887 N N . GLU A 1 125 ? 43.451 56.093 127.237 1.00 63.25 124 GLU A N 1
ATOM 888 C CA . GLU A 1 125 ? 44.396 56.926 126.515 1.00 60.05 124 GLU A CA 1
ATOM 889 C C . GLU A 1 125 ? 45.753 56.956 127.186 1.00 58.67 124 GLU A C 1
ATOM 890 O O . GLU A 1 125 ? 45.890 56.587 128.354 1.00 60.70 124 GLU A O 1
ATOM 896 N N . SER A 1 126 ? 46.739 57.447 126.444 1.00 53.67 125 SER A N 1
ATOM 897 C CA . SER A 1 126 ? 48.080 57.637 126.969 1.00 49.43 125 SER A CA 1
ATOM 898 C C . SER A 1 126 ? 48.834 58.655 126.106 1.00 45.02 125 SER A C 1
ATOM 899 O O . SER A 1 126 ? 48.880 58.512 124.885 1.00 42.33 125 SER A O 1
ATOM 902 N N . PRO A 1 127 ? 49.406 59.699 126.731 1.00 42.89 126 PRO A N 1
ATOM 903 C CA . PRO A 1 127 ? 50.214 60.627 125.938 1.00 39.92 126 PRO A CA 1
ATOM 904 C C . PRO A 1 127 ? 51.536 59.997 125.534 1.00 35.13 126 PRO A C 1
ATOM 905 O O . PRO A 1 127 ? 52.056 59.151 126.257 1.00 33.59 126 PRO A O 1
ATOM 909 N N . ILE A 1 128 ? 52.036 60.381 124.365 1.00 31.78 127 ILE A N 1
ATOM 910 C CA . ILE A 1 128 ? 53.378 60.029 123.924 1.00 28.87 127 ILE A CA 1
ATOM 911 C C . ILE A 1 128 ? 54.161 61.333 123.909 1.00 28.24 127 ILE A C 1
ATOM 912 O O . ILE A 1 128 ? 54.078 62.104 122.954 1.00 28.37 127 ILE A O 1
ATOM 917 N N . LYS A 1 129 ? 54.886 61.598 124.990 1.00 28.40 128 LYS A N 1
ATOM 918 C CA . LYS A 1 129 ? 55.527 62.897 125.178 1.00 30.04 128 LYS A CA 1
ATOM 919 C C . LYS A 1 129 ? 56.965 62.899 124.699 1.00 29.24 128 LYS A C 1
ATOM 920 O O . LYS A 1 129 ? 57.675 61.908 124.866 1.00 28.86 128 LYS A O 1
ATOM 926 N N . LEU A 1 130 ? 57.384 64.021 124.114 1.00 29.74 129 LEU A N 1
ATOM 927 C CA . LEU A 1 130 ? 58.765 64.232 123.709 1.00 29.56 129 LEU A CA 1
ATOM 928 C C . LEU A 1 130 ? 59.400 65.243 124.654 1.00 32.09 129 LEU A C 1
ATOM 929 O O . LEU A 1 130 ? 58.964 66.395 124.731 1.00 32.39 129 LEU A O 1
ATOM 934 N N . GLU A 1 131 ? 60.433 64.810 125.371 1.00 33.13 130 GLU A N 1
ATOM 935 C CA . GLU A 1 131 ? 61.077 65.657 126.371 1.00 35.46 130 GLU A CA 1
ATOM 936 C C . GLU A 1 131 ? 62.502 65.191 126.671 1.00 34.26 130 GLU A C 1
ATOM 937 O O . GLU A 1 131 ? 62.959 64.176 126.137 1.00 31.50 130 GLU A O 1
ATOM 943 N N . ALA A 1 132 ? 63.202 65.955 127.508 1.00 35.34 131 ALA A N 1
ATOM 944 C CA . ALA A 1 132 ? 64.582 65.643 127.881 1.00 35.01 131 ALA A CA 1
ATOM 945 C C . ALA A 1 132 ? 64.665 64.333 128.657 1.00 33.77 131 ALA A C 1
ATOM 946 O O . ALA A 1 132 ? 63.776 64.016 129.447 1.00 33.75 131 ALA A O 1
ATOM 948 N N . VAL A 1 133 ? 65.730 63.573 128.415 1.00 32.71 132 VAL A N 1
ATOM 949 C CA . VAL A 1 133 ? 66.017 62.381 129.207 1.00 32.88 132 VAL A CA 1
ATOM 950 C C . VAL A 1 133 ? 66.219 62.822 130.649 1.00 35.01 132 VAL A C 1
ATOM 951 O O . VAL A 1 133 ? 66.914 63.807 130.910 1.00 35.62 132 VAL A O 1
ATOM 955 N N . LYS A 1 134 ? 65.602 62.095 131.576 1.00 36.39 133 LYS A N 1
ATOM 956 C CA . LYS A 1 134 ? 65.779 62.357 132.997 1.00 39.39 133 LYS A CA 1
ATOM 957 C C . LYS A 1 134 ? 67.181 61.925 133.429 1.00 38.71 133 LYS A C 1
ATOM 958 O O . LYS A 1 134 ? 67.436 60.745 133.672 1.00 38.86 133 LYS A O 1
ATOM 964 N N . ARG A 1 135 ? 68.088 62.894 133.485 1.00 37.69 134 ARG A N 1
ATOM 965 C CA . ARG A 1 135 ? 69.459 62.677 133.945 1.00 38.15 134 ARG A CA 1
ATOM 966 C C . ARG A 1 135 ? 70.000 63.999 134.479 1.00 39.66 134 ARG A C 1
ATOM 967 O O . ARG A 1 135 ? 69.450 65.060 134.177 1.00 39.51 134 ARG A O 1
ATOM 975 N N . GLU A 1 136 ? 71.079 63.938 135.253 1.00 40.66 135 GLU A N 1
ATOM 976 C CA . GLU A 1 136 ? 71.690 65.153 135.790 1.00 43.02 135 GLU A CA 1
ATOM 977 C C . GLU A 1 136 ? 72.458 65.899 134.701 1.00 42.01 135 GLU A C 1
ATOM 978 O O . GLU A 1 136 ? 72.987 65.282 133.775 1.00 40.82 135 GLU A O 1
ATOM 984 N N . THR A 1 137 ? 72.501 67.225 134.812 1.00 43.02 136 THR A N 1
ATOM 985 C CA . THR A 1 137 ? 73.251 68.063 133.871 1.00 42.68 136 THR A CA 1
ATOM 986 C C . THR A 1 137 ? 74.727 67.662 133.847 1.00 42.56 136 THR A C 1
ATOM 987 O O . THR A 1 137 ? 75.347 67.599 132.787 1.00 40.51 136 THR A O 1
ATOM 991 N N . TYR A 1 138 ? 75.273 67.410 135.032 1.00 44.77 137 TYR A N 1
ATOM 992 C CA . TYR A 1 138 ? 76.551 66.716 135.184 1.00 45.34 137 TYR A CA 1
ATOM 993 C C . TYR A 1 138 ? 76.484 65.867 136.452 1.00 46.41 137 TYR A C 1
ATOM 994 O O . TYR A 1 138 ? 75.590 66.052 137.277 1.00 47.22 137 TYR A O 1
ATOM 1003 N N . VAL A 1 139 ? 77.424 64.941 136.609 1.00 46.90 138 VAL A N 1
ATOM 1004 C CA . VAL A 1 139 ? 77.373 63.984 137.718 1.00 48.21 138 VAL A CA 1
ATOM 1005 C C . VAL A 1 139 ? 77.527 64.689 139.066 1.00 51.55 138 VAL A C 1
ATOM 1006 O O . VAL A 1 139 ? 78.531 65.349 139.319 1.00 53.62 138 VAL A O 1
ATOM 1010 N N . GLY A 1 140 ? 76.519 64.533 139.920 1.00 52.19 139 GLY A N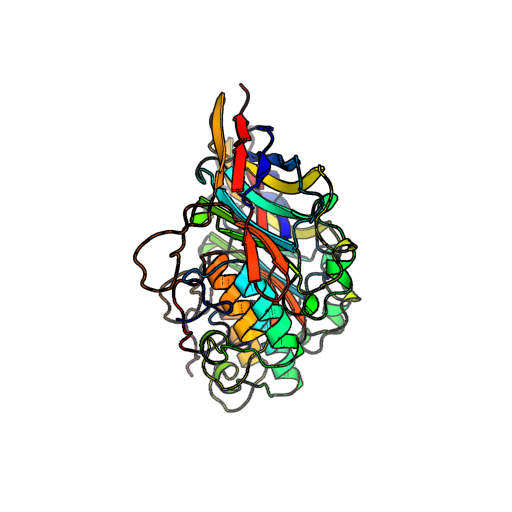 1
ATOM 1011 C CA . GLY A 1 140 ? 76.507 65.154 141.239 1.00 55.62 139 GLY A CA 1
ATOM 1012 C C . GLY A 1 140 ? 76.000 66.587 141.266 1.00 56.87 139 GLY A C 1
ATOM 1013 O O . GLY A 1 140 ? 76.150 67.271 142.275 1.00 59.75 139 GLY A O 1
ATOM 1014 N N . SER A 1 141 ? 75.392 67.045 140.172 1.00 54.75 140 SER A N 1
ATOM 1015 C CA . SER A 1 141 ? 74.870 68.413 140.097 1.00 56.33 140 SER A CA 1
ATOM 1016 C C . SER A 1 141 ? 73.615 68.594 140.950 1.00 58.32 140 SER A C 1
ATOM 1017 O O . SER A 1 141 ? 73.391 69.662 141.516 1.00 60.88 140 SER A O 1
ATOM 1020 N N . GLY A 1 142 ? 72.799 67.547 141.033 1.00 58.06 141 GLY A N 1
ATOM 1021 C CA . GLY A 1 142 ? 71.528 67.609 141.747 1.00 60.15 141 GLY A CA 1
ATOM 1022 C C . GLY A 1 142 ? 70.468 68.406 141.007 1.00 59.83 141 GLY A C 1
ATOM 1023 O O . GLY A 1 142 ? 69.529 68.910 141.622 1.00 61.66 141 GLY A O 1
ATOM 1024 N N . THR A 1 143 ? 70.628 68.535 139.692 1.00 58.35 142 THR A N 1
ATOM 1025 C CA . THR A 1 143 ? 69.651 69.218 138.851 1.00 58.62 142 THR A CA 1
ATOM 1026 C C . THR A 1 143 ? 69.566 68.508 137.510 1.00 55.59 142 THR A C 1
ATOM 1027 O O . THR A 1 143 ? 70.584 68.117 136.937 1.00 54.59 142 THR A O 1
ATOM 1031 N N . ASP A 1 144 ? 68.345 68.351 137.012 1.00 54.58 143 ASP A N 1
ATOM 1032 C CA . ASP A 1 144 ? 68.111 67.538 135.830 1.00 52.30 143 ASP A CA 1
ATOM 1033 C C . ASP A 1 144 ? 68.274 68.311 134.528 1.00 50.59 143 ASP A C 1
ATOM 1034 O O . ASP A 1 144 ? 68.109 69.532 134.479 1.00 50.02 143 ASP A O 1
ATOM 1039 N N . ASN A 1 145 ? 68.624 67.567 133.483 1.00 48.32 144 ASN A N 1
ATOM 1040 C CA . ASN A 1 145 ? 68.616 68.059 132.112 1.00 47.28 144 ASN A CA 1
ATOM 1041 C C . ASN A 1 145 ? 67.186 68.463 131.773 1.00 45.83 144 ASN A C 1
ATOM 1042 O O . ASN A 1 145 ? 66.260 67.674 131.960 1.00 46.15 144 ASN A O 1
ATOM 1047 N N . SER A 1 146 ? 67.008 69.697 131.303 1.00 46.24 145 SER A N 1
ATOM 1048 C CA . SER A 1 146 ? 65.673 70.290 131.160 1.00 47.01 145 SER A CA 1
ATOM 1049 C C . SER A 1 146 ? 65.189 70.501 129.722 1.00 45.40 145 SER A C 1
ATOM 1050 O O . SER A 1 146 ? 64.007 70.770 129.514 1.00 46.84 145 SER A O 1
ATOM 1053 N N . SER A 1 147 ? 66.079 70.387 128.738 1.00 43.96 146 SER A N 1
ATOM 1054 C CA . SER A 1 147 ? 65.698 70.598 127.339 1.00 42.33 146 SER A CA 1
ATOM 1055 C C . SER A 1 147 ? 66.147 69.459 126.424 1.00 38.79 146 SER A C 1
ATOM 1056 O O . SER A 1 147 ? 67.099 68.736 126.726 1.00 37.24 146 SER A O 1
ATOM 1059 N N . ILE A 1 148 ? 65.430 69.305 125.314 1.00 36.94 147 ILE A N 1
ATOM 1060 C CA . ILE A 1 148 ? 65.830 68.413 124.233 1.00 34.22 147 ILE A CA 1
ATOM 1061 C C . ILE A 1 148 ? 67.015 69.048 123.510 1.00 34.77 147 ILE A C 1
AT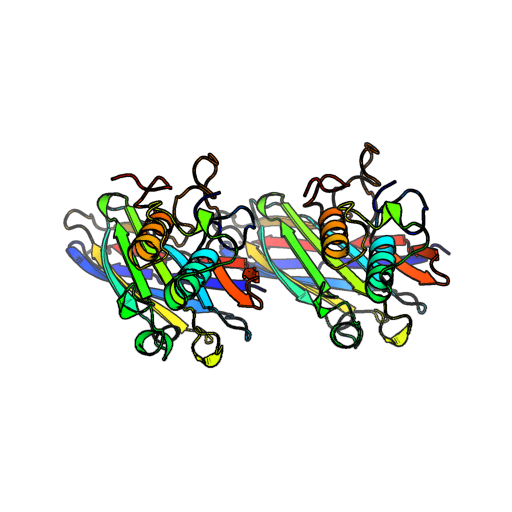OM 1062 O O . ILE A 1 148 ? 67.003 70.249 123.236 1.00 37.62 147 ILE A O 1
ATOM 1067 N N . SER A 1 149 ? 68.026 68.241 123.200 1.00 33.34 148 SER A N 1
ATOM 1068 C CA . SER A 1 149 ? 69.239 68.729 122.548 1.00 33.88 148 SER A CA 1
ATOM 1069 C C . SER A 1 149 ? 69.163 68.552 121.038 1.00 32.73 148 SER A C 1
ATOM 1070 O O . SER A 1 149 ? 68.782 67.489 120.556 1.00 31.59 148 SER A O 1
ATOM 1073 N N . ALA A 1 150 ? 69.524 69.597 120.301 1.00 33.87 149 ALA A N 1
ATOM 1074 C CA . ALA A 1 150 ? 69.652 69.515 118.850 1.00 34.04 149 ALA A CA 1
ATOM 1075 C C . ALA A 1 150 ? 70.559 70.628 118.350 1.00 36.99 149 ALA A C 1
ATOM 1076 O O . ALA A 1 150 ? 70.362 71.794 118.691 1.00 38.82 149 ALA A O 1
ATOM 1078 N N . GLY A 1 151 ? 71.563 70.270 117.555 1.00 37.73 150 GLY A N 1
ATOM 1079 C CA . GLY A 1 151 ? 72.500 71.258 117.037 1.00 40.92 150 GLY A CA 1
ATOM 1080 C C . GLY A 1 151 ? 73.696 70.647 116.343 1.00 41.93 150 GLY A C 1
ATOM 1081 O O . GLY A 1 151 ? 73.619 69.537 115.810 1.00 39.65 150 GLY A O 1
ATOM 1082 N N . TYR A 1 152 ? 74.807 71.379 116.361 1.00 45.39 151 TYR A N 1
ATOM 1083 C CA . TYR A 1 152 ? 76.050 70.926 115.743 1.00 47.52 151 TYR A CA 1
ATOM 1084 C C . TYR A 1 152 ? 77.256 71.568 116.411 1.00 51.55 151 TYR A C 1
ATOM 1085 O O . TYR A 1 152 ? 77.107 72.422 117.289 1.00 53.35 151 TYR A O 1
ATOM 1094 N N . SER A 1 153 ? 78.446 71.145 115.993 1.00 55.08 152 SER A N 1
ATOM 1095 C CA . SER A 1 153 ? 79.693 71.740 116.462 1.00 59.33 15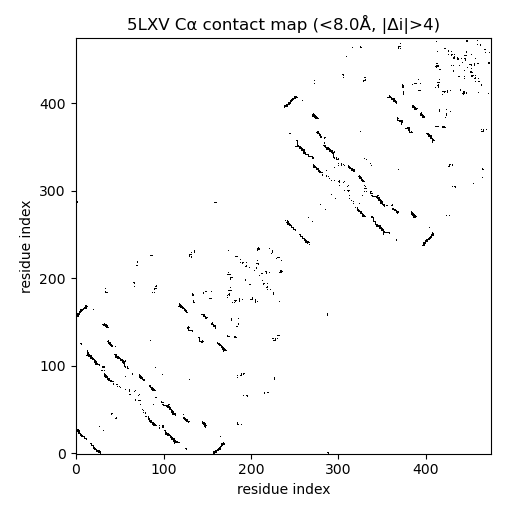2 SER A CA 1
ATOM 1096 C C . SER A 1 153 ? 80.496 72.327 115.302 1.00 63.57 152 SER A C 1
ATOM 1097 O O . SER A 1 153 ? 80.512 71.782 114.194 1.00 64.63 152 SER A O 1
ATOM 1100 N N . ALA A 1 154 ? 81.135 73.462 115.568 1.00 67.05 153 ALA A N 1
ATOM 1101 C CA . ALA A 1 154 ? 82.073 74.076 114.642 1.00 69.68 153 ALA A CA 1
ATOM 1102 C C . ALA A 1 154 ? 83.228 74.620 115.472 1.00 72.90 153 ALA A C 1
ATOM 1103 O O . ALA A 1 154 ? 83.004 75.353 116.435 1.00 74.52 153 ALA A O 1
ATOM 1105 N N . ASN A 1 155 ? 84.455 74.245 115.109 1.00 74.71 154 ASN A N 1
ATOM 1106 C CA . ASN A 1 155 ? 85.646 74.561 115.910 1.00 76.84 154 ASN A CA 1
ATOM 1107 C C . ASN A 1 155 ? 85.566 73.952 117.313 1.00 75.35 154 ASN A C 1
ATOM 1108 O O . ASN A 1 155 ? 85.993 74.564 118.297 1.00 75.87 154 ASN A O 1
ATOM 1113 N N . ASP A 1 156 ? 85.006 72.742 117.382 1.00 73.64 155 ASP A N 1
ATOM 1114 C CA . ASP A 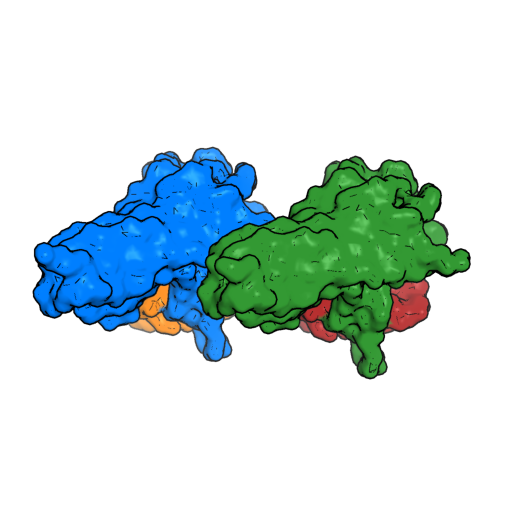1 156 ? 84.767 72.020 118.641 1.00 71.72 155 ASP A CA 1
ATOM 1115 C C . ASP A 1 156 ? 83.915 72.799 119.660 1.00 72.18 155 ASP A C 1
ATOM 1116 O O . ASP A 1 156 ? 83.981 72.532 120.863 1.00 72.54 155 ASP A O 1
ATOM 1121 N N . LYS A 1 157 ? 83.105 73.739 119.169 1.00 71.95 156 LYS A N 1
ATOM 1122 C CA . LYS A 1 157 ? 82.242 74.560 120.013 1.00 71.24 156 LYS A CA 1
ATOM 1123 C C . LYS A 1 157 ? 80.789 74.313 119.644 1.00 66.85 156 LYS A C 1
ATOM 1124 O O . LYS A 1 157 ? 80.407 74.445 118.480 1.00 66.84 156 LYS A O 1
ATOM 1130 N N . ALA A 1 158 ? 79.978 73.977 120.643 1.00 63.13 157 ALA A N 1
ATOM 1131 C CA . ALA A 1 158 ? 78.589 73.590 120.415 1.00 58.82 157 ALA A CA 1
ATOM 1132 C C . ALA A 1 158 ? 77.708 74.778 120.034 1.00 58.55 157 ALA A C 1
ATOM 1133 O O . ALA A 1 158 ? 77.758 75.828 120.671 1.00 58.99 157 ALA A O 1
ATOM 1135 N N . VAL A 1 159 ? 76.922 74.595 118.975 1.00 56.60 158 VAL A N 1
ATOM 1136 C CA . VAL A 1 159 ? 75.849 75.513 118.607 1.00 57.79 158 VAL A CA 1
ATOM 1137 C C . VAL A 1 159 ? 74.541 74.767 118.850 1.00 54.75 158 VAL A C 1
ATOM 1138 O O . VAL A 1 159 ? 74.224 73.818 118.132 1.00 53.35 158 VAL A O 1
ATOM 1142 N N . LYS A 1 160 ? 73.794 75.195 119.866 1.00 53.81 159 LYS A N 1
ATOM 1143 C CA . LYS A 1 160 ? 72.642 74.446 120.369 1.00 49.90 159 LYS A CA 1
ATOM 1144 C C . LYS A 1 160 ? 71.329 75.152 120.042 1.00 49.81 159 LYS A C 1
ATOM 1145 O O . LYS A 1 160 ? 71.075 76.254 120.528 1.00 53.06 159 LYS A O 1
ATOM 1151 N N . TYR A 1 161 ? 70.498 74.515 119.221 1.00 46.61 160 TYR A N 1
ATOM 1152 C CA . TYR A 1 161 ? 69.212 75.088 118.845 1.00 46.70 160 TYR A CA 1
ATOM 1153 C C . TYR A 1 161 ? 68.230 74.988 120.001 1.00 46.04 160 TYR A C 1
ATOM 1154 O O . TYR A 1 161 ? 68.365 74.131 120.876 1.00 43.07 160 TYR A O 1
ATOM 1163 N N . THR A 1 162 ? 67.240 75.873 119.989 1.00 47.93 161 THR A N 1
ATOM 1164 C CA . THR A 1 162 ? 66.079 75.745 120.856 1.00 47.65 161 THR A CA 1
ATOM 1165 C C . THR A 1 162 ? 65.150 74.727 120.199 1.00 44.63 161 THR A C 1
ATOM 1166 O O . THR A 1 162 ? 65.090 74.645 118.970 1.00 45.24 161 THR A O 1
ATOM 1170 N N . VAL A 1 163 ? 64.450 73.942 121.012 1.00 41.97 162 VAL A N 1
ATOM 1171 C CA . VAL A 1 163 ? 63.592 72.871 120.508 1.00 38.85 162 VAL A CA 1
ATOM 1172 C C . VAL A 1 163 ? 62.161 73.034 121.014 1.00 38.83 162 VAL A C 1
ATOM 1173 O O . VAL A 1 163 ? 61.936 73.063 122.221 1.00 39.04 162 VAL A O 1
ATOM 1177 N N . LYS A 1 164 ? 61.205 73.134 120.089 1.00 39.03 163 LYS A N 1
ATOM 1178 C CA . LYS A 1 164 ? 59.774 73.158 120.431 1.00 39.25 163 LYS A CA 1
ATOM 1179 C C . LYS A 1 164 ? 59.188 71.770 120.230 1.00 36.12 163 LYS A C 1
ATOM 1180 O O . LYS A 1 164 ? 59.282 71.212 119.137 1.00 34.89 163 LYS A O 1
ATOM 1186 N N . ALA A 1 165 ? 58.560 71.235 121.277 1.00 35.24 164 ALA A N 1
ATOM 1187 C CA . ALA A 1 165 ? 58.025 69.878 121.260 1.00 33.18 164 ALA A CA 1
ATOM 1188 C C . ALA A 1 165 ? 56.503 69.862 121.237 1.00 33.92 164 ALA A C 1
ATOM 1189 O O . ALA A 1 165 ? 55.853 70.548 122.031 1.00 35.17 164 ALA A O 1
ATOM 1191 N N . THR A 1 166 ? 55.948 69.061 120.329 1.00 32.50 165 THR A N 1
ATOM 1192 C CA . THR A 1 166 ? 54.520 68.781 120.300 1.00 32.77 165 THR A CA 1
ATOM 1193 C C . THR A 1 166 ? 54.310 67.288 120.552 1.00 30.25 165 THR A C 1
ATOM 1194 O O . THR A 1 166 ? 54.780 66.448 119.785 1.00 28.23 165 THR A O 1
ATOM 1198 N N . ASN A 1 167 ? 53.603 66.966 121.629 1.00 30.46 166 ASN A N 1
ATOM 1199 C CA . ASN A 1 167 ? 53.383 65.576 122.021 1.00 29.02 166 ASN A CA 1
ATOM 1200 C C . ASN A 1 167 ? 52.297 64.902 121.193 1.00 29.47 166 ASN A C 1
ATOM 1201 O O . ASN A 1 167 ? 51.426 65.569 120.625 1.00 30.46 166 ASN A O 1
ATOM 1206 N N . GLY A 1 168 ? 52.366 63.573 121.128 1.00 28.72 167 GLY A N 1
ATOM 1207 C CA . GLY A 1 168 ? 51.353 62.759 120.460 1.00 29.11 167 GLY A CA 1
ATOM 1208 C C . GLY A 1 168 ? 50.472 62.033 121.461 1.00 30.03 167 GLY A C 1
ATOM 1209 O O . GLY A 1 168 ? 50.559 62.265 122.670 1.00 30.06 167 GLY A O 1
ATOM 1210 N N . LYS A 1 169 ? 49.634 61.132 120.957 1.00 31.24 168 LYS A N 1
ATOM 1211 C CA . LYS A 1 169 ? 48.666 60.428 121.789 1.00 33.20 168 LYS A CA 1
ATOM 1212 C C . LYS A 1 169 ? 48.303 59.055 121.219 1.00 32.49 168 LYS A C 1
ATOM 1213 O O . LYS A 1 169 ? 48.257 58.882 120.004 1.00 32.12 168 LYS A O 1
ATOM 1219 N N . ILE A 1 170 ? 48.055 58.092 122.109 1.00 32.34 169 ILE A N 1
ATOM 1220 C CA . ILE A 1 170 ? 47.494 56.794 121.742 1.00 32.80 169 ILE A CA 1
ATOM 1221 C C . ILE A 1 170 ? 46.157 56.648 122.448 1.00 35.56 169 ILE A C 1
ATOM 1222 O O . ILE A 1 170 ? 46.084 56.796 123.668 1.00 37.31 169 ILE A O 1
ATOM 1227 N N . SER A 1 171 ? 45.105 56.366 121.687 1.00 36.56 170 SER A N 1
ATOM 1228 C CA . SER A 1 171 ? 43.786 56.122 122.269 1.00 39.46 170 SER A CA 1
ATOM 1229 C C . SER A 1 171 ? 43.216 54.801 121.763 1.00 39.77 170 SER A C 1
ATOM 1230 O O . SER A 1 171 ? 43.512 54.380 120.645 1.00 39.17 170 SER A O 1
ATOM 1233 N N . VAL A 1 172 ? 42.406 54.154 122.599 1.00 41.30 171 VAL A N 1
ATOM 1234 C CA . VAL A 1 172 ? 41.745 52.901 122.243 1.00 42.62 171 VAL A CA 1
ATOM 1235 C C . VAL A 1 172 ? 40.257 53.164 122.002 1.00 45.66 171 VAL A C 1
ATOM 1236 O O . VAL A 1 172 ? 39.586 53.729 122.871 1.00 46.20 171 VAL A O 1
ATOM 1240 N N . PRO A 1 173 ? 39.735 52.755 120.827 1.00 47.17 172 PRO A N 1
ATOM 1241 C CA . PRO A 1 173 ? 38.312 52.934 120.500 1.00 50.66 172 PRO A CA 1
ATOM 1242 C C . PRO A 1 173 ? 37.324 52.172 121.396 1.00 53.70 172 PRO A C 1
ATOM 1243 O O . PRO A 1 173 ? 37.703 51.602 122.421 1.00 52.87 172 PRO A O 1
ATOM 1247 N N . SER A 1 174 ? 36.056 52.193 120.993 1.00 57.75 173 SER A N 1
ATOM 1248 C CA . SER A 1 174 ? 35.055 51.246 121.472 1.00 59.85 173 SER A CA 1
ATOM 1249 C C . SER A 1 174 ? 34.910 50.165 120.396 1.00 60.64 173 SER A C 1
ATOM 1250 O O . SER A 1 174 ? 35.503 50.282 119.321 1.00 58.39 173 SER A O 1
ATOM 1253 N N . ALA A 1 175 ? 34.133 49.119 120.679 1.00 63.54 174 ALA A N 1
ATOM 1254 C CA . ALA A 1 175 ? 33.911 48.035 119.715 1.00 63.91 174 ALA A CA 1
ATOM 1255 C C . ALA A 1 175 ? 32.671 48.299 118.870 1.00 65.77 174 ALA A C 1
ATOM 1256 O O . ALA A 1 175 ? 31.675 48.827 119.362 1.00 68.32 174 ALA A O 1
ATOM 1258 N N . VAL B 2 24 ? 85.163 68.250 135.021 1.00 57.75 889 VAL B N 1
ATOM 1259 C CA . VAL B 2 24 ? 84.113 67.258 135.402 1.00 55.97 889 VAL B CA 1
ATOM 1260 C C . VAL B 2 24 ? 83.984 66.179 134.318 1.00 52.04 889 VAL B C 1
ATOM 1261 O O . VAL B 2 24 ? 84.138 66.466 133.130 1.00 51.09 889 VAL B O 1
ATOM 1265 N N . TYR B 2 25 ? 83.712 64.942 134.730 1.00 49.28 890 TYR B N 1
ATOM 1266 C CA . TYR B 2 25 ? 83.709 63.804 133.806 1.00 45.91 890 TYR B CA 1
ATOM 1267 C C . TYR B 2 25 ? 82.579 63.899 132.778 1.00 44.06 890 TYR B C 1
ATOM 1268 O O . TYR B 2 25 ? 81.453 64.277 133.110 1.00 44.13 890 TYR B O 1
ATOM 1277 N N . GLY B 2 26 ? 82.901 63.576 131.525 1.00 41.08 891 GLY B N 1
ATOM 1278 C CA . GLY B 2 26 ? 81.934 63.613 130.426 1.00 39.27 891 GLY B CA 1
ATOM 1279 C C . GLY B 2 26 ? 81.813 64.943 129.696 1.00 39.36 891 GLY B C 1
ATOM 1280 O O . GLY B 2 26 ? 81.204 65.003 128.627 1.00 37.94 891 GLY B O 1
ATOM 1281 N N . ASP B 2 27 ? 82.392 66.005 130.259 1.00 40.86 892 ASP B N 1
ATOM 1282 C CA . ASP B 2 27 ? 82.271 67.354 129.705 1.00 42.24 892 ASP B CA 1
ATOM 1283 C C . ASP B 2 27 ? 83.504 67.687 128.858 1.00 42.43 892 ASP B C 1
ATOM 1284 O O . ASP B 2 27 ? 84.452 68.308 129.338 1.00 44.01 892 ASP B O 1
ATOM 1289 N N . LEU B 2 28 ? 83.480 67.271 127.594 1.00 40.95 893 LEU B N 1
ATOM 1290 C CA . LEU B 2 28 ? 84.653 67.382 126.718 1.00 41.03 893 LEU B CA 1
ATOM 1291 C C . LEU B 2 28 ? 84.890 68.781 126.137 1.00 43.49 893 LEU B C 1
ATOM 1292 O O . LEU B 2 28 ? 86.041 69.153 125.904 1.00 45.61 893 LEU B O 1
ATOM 1297 N N . ASP B 2 29 ? 83.829 69.547 125.887 1.00 43.87 894 ASP B N 1
ATOM 1298 C CA . ASP B 2 29 ? 84.004 70.949 125.466 1.00 45.93 894 ASP B CA 1
ATOM 1299 C C . ASP B 2 29 ? 84.151 71.887 126.670 1.00 48.17 894 ASP B C 1
ATOM 1300 O O . ASP B 2 29 ? 84.599 73.025 126.522 1.00 50.40 894 ASP B O 1
ATOM 1305 N N . GLY B 2 30 ? 83.773 71.404 127.852 1.00 47.17 895 GLY B N 1
ATOM 1306 C CA . GLY B 2 30 ? 84.017 72.120 129.103 1.00 49.23 895 GLY B CA 1
ATOM 1307 C C . GLY B 2 30 ? 83.034 73.230 129.422 1.00 51.34 895 GLY B C 1
ATOM 1308 O O . GLY B 2 30 ? 83.382 74.166 130.135 1.00 53.36 895 GLY B O 1
ATOM 1309 N N . ASP B 2 31 ? 81.801 73.123 128.924 1.00 50.75 896 ASP B N 1
ATOM 1310 C CA . ASP B 2 31 ? 80.797 74.186 129.121 1.00 53.48 896 ASP B CA 1
ATOM 1311 C C . ASP B 2 31 ? 79.913 74.000 130.365 1.00 54.28 896 ASP B C 1
ATOM 1312 O O . ASP B 2 31 ? 79.013 74.801 130.606 1.00 55.91 896 ASP B O 1
ATOM 1317 N N . GLY B 2 32 ? 80.171 72.953 131.148 1.00 53.42 897 GLY B N 1
ATOM 1318 C CA . GLY B 2 32 ? 79.416 72.690 132.374 1.00 54.90 897 GLY B CA 1
ATOM 1319 C C . GLY B 2 32 ? 78.199 71.792 132.201 1.00 53.91 897 GLY B C 1
ATOM 1320 O O . GLY B 2 32 ? 77.446 71.580 133.154 1.00 55.52 897 GLY B O 1
ATOM 1321 N N . GLU B 2 33 ? 77.999 71.270 130.992 1.00 51.80 898 GLU B N 1
ATOM 1322 C CA . GLU B 2 33 ? 76.926 70.319 130.713 1.00 50.31 898 GLU B CA 1
ATOM 1323 C C . GLU B 2 33 ? 77.507 69.059 130.096 1.00 46.07 898 GLU B C 1
ATOM 1324 O O . GLU B 2 33 ? 78.549 69.104 129.439 1.00 45.50 898 GLU B O 1
ATOM 1330 N N . VAL B 2 34 ? 76.833 67.936 130.316 1.00 43.10 899 VAL B N 1
ATOM 1331 C CA . VAL B 2 34 ? 77.189 66.676 129.674 1.00 39.32 899 VAL B CA 1
ATOM 1332 C C . VAL B 2 34 ? 76.040 66.319 128.743 1.00 37.14 899 VAL B C 1
ATOM 1333 O O . VAL B 2 34 ? 74.934 66.047 129.202 1.00 36.88 899 VAL B O 1
ATOM 1337 N N . ASP B 2 35 ? 76.293 66.338 127.438 1.00 35.31 900 ASP B N 1
ATOM 1338 C CA . ASP B 2 35 ? 75.222 66.143 126.464 1.00 34.10 900 ASP B CA 1
ATOM 1339 C C . ASP B 2 35 ? 75.726 65.527 125.153 1.00 32.27 900 ASP B C 1
ATOM 1340 O O . ASP B 2 35 ? 76.893 65.140 125.047 1.00 31.02 900 ASP B O 1
ATOM 1345 N N . VAL B 2 36 ? 74.833 65.430 124.168 1.00 31.33 901 VAL B N 1
ATOM 1346 C CA . VAL B 2 36 ? 75.143 64.832 122.867 1.00 29.75 901 VAL B CA 1
ATOM 1347 C C . VAL B 2 36 ? 76.312 65.511 122.135 1.00 30.88 901 VAL B C 1
ATOM 1348 O O . VAL B 2 36 ? 76.986 64.884 121.314 1.00 29.35 901 VAL B O 1
ATOM 1352 N N . PHE B 2 37 ? 76.558 66.781 122.436 1.00 33.07 902 PHE B N 1
ATOM 1353 C CA . PHE B 2 37 ? 77.648 67.512 121.790 1.00 34.86 902 PHE B CA 1
ATOM 1354 C C . PHE B 2 37 ? 79.014 67.091 122.344 1.00 34.62 902 PHE B C 1
ATOM 1355 O O . PHE B 2 37 ? 80.020 67.163 121.639 1.00 34.63 902 PHE B O 1
ATOM 1363 N N . ASP B 2 38 ? 79.040 66.627 123.591 1.00 34.89 903 ASP B N 1
ATOM 1364 C CA . ASP B 2 38 ? 80.231 65.979 124.148 1.00 34.18 903 ASP B CA 1
ATOM 1365 C C . ASP B 2 38 ? 80.423 64.587 123.551 1.00 33.07 903 ASP B C 1
ATOM 1366 O O . ASP B 2 38 ? 81.555 64.130 123.389 1.00 34.48 903 ASP B O 1
ATOM 1371 N N . LEU B 2 39 ? 79.320 63.907 123.241 1.00 31.91 904 LEU B N 1
ATOM 1372 C CA . LEU B 2 39 ? 79.385 62.587 122.612 1.00 29.92 904 LEU B CA 1
ATOM 1373 C C . LEU B 2 39 ? 79.997 62.672 121.215 1.00 29.45 904 LEU B C 1
ATOM 1374 O O . LEU B 2 39 ? 80.732 61.780 120.804 1.00 28.55 904 LEU B O 1
ATOM 1379 N N . ILE B 2 40 ? 79.676 63.737 120.487 1.00 30.61 905 ILE B N 1
ATOM 1380 C CA . ILE B 2 40 ? 80.285 63.997 119.184 1.00 30.80 905 ILE B CA 1
ATOM 1381 C C . ILE B 2 40 ? 81.796 64.147 119.341 1.00 31.79 905 ILE B C 1
ATOM 1382 O O . ILE B 2 40 ? 82.559 63.587 118.560 1.00 30.76 905 ILE B O 1
ATOM 1387 N N . LEU B 2 41 ? 82.218 64.897 120.357 1.00 34.28 906 LEU B N 1
ATOM 1388 C CA . LEU B 2 41 ? 83.643 65.049 120.668 1.00 35.54 906 LEU B CA 1
ATOM 1389 C C . LEU B 2 41 ? 84.261 63.732 121.146 1.00 34.07 906 LEU B C 1
ATOM 1390 O O . LEU B 2 41 ? 85.420 63.447 120.852 1.00 34.03 906 LEU B O 1
ATOM 1395 N N . MET B 2 42 ? 83.489 62.933 121.878 1.00 32.88 907 MET B N 1
ATOM 1396 C CA . MET B 2 42 ? 83.945 61.608 122.293 1.00 32.50 907 MET B CA 1
ATOM 1397 C C . MET B 2 42 ? 84.225 60.712 121.082 1.00 31.33 907 MET B C 1
ATOM 1398 O O . MET B 2 42 ? 85.209 59.973 121.075 1.00 31.25 907 MET B O 1
ATOM 1403 N N . ARG B 2 43 ? 83.368 60.782 120.065 1.00 29.85 908 ARG B N 1
ATOM 1404 C CA . ARG B 2 43 ? 83.569 60.011 118.835 1.00 29.50 908 ARG B CA 1
ATOM 1405 C C . ARG B 2 43 ? 84.885 60.388 118.158 1.00 30.73 908 ARG B C 1
ATOM 1406 O O . ARG B 2 43 ? 85.640 59.510 117.743 1.00 29.63 908 ARG B O 1
ATOM 1414 N N . LYS B 2 44 ? 85.143 61.691 118.041 1.00 31.74 909 LYS B N 1
ATOM 1415 C CA . LYS B 2 44 ? 86.385 62.186 117.444 1.00 34.03 909 LYS B CA 1
ATOM 1416 C C . LYS B 2 44 ? 87.597 61.799 118.286 1.00 33.69 909 LYS B C 1
ATOM 1417 O O . LYS B 2 44 ? 88.645 61.460 117.746 1.00 34.35 909 LYS B O 1
ATOM 1423 N N . ALA B 2 45 ? 87.441 61.852 119.608 1.00 32.51 910 ALA B N 1
ATOM 1424 C CA . ALA B 2 45 ? 88.502 61.472 120.535 1.00 32.49 910 ALA B CA 1
ATOM 1425 C C . ALA B 2 45 ? 88.929 60.012 120.371 1.00 31.94 910 ALA B C 1
ATOM 1426 O O . ALA B 2 45 ? 90.098 59.691 120.555 1.00 33.16 910 ALA B O 1
ATOM 1428 N N . VAL B 2 46 ? 87.983 59.139 120.028 1.00 30.66 911 VAL B N 1
ATOM 1429 C CA . VAL B 2 46 ? 88.267 57.709 119.821 1.00 30.26 911 VAL B CA 1
ATOM 1430 C C . VAL B 2 46 ? 89.070 57.476 118.535 1.00 31.73 911 VAL B C 1
ATOM 1431 O O . VAL B 2 46 ? 89.996 56.661 118.524 1.00 33.36 911 VAL B O 1
ATOM 1435 N N . GLU B 2 47 ? 88.723 58.198 117.469 1.00 32.16 912 GLU B N 1
ATOM 1436 C CA . GLU B 2 47 ? 89.455 58.134 116.196 1.00 34.15 912 GLU B CA 1
ATOM 1437 C C . GLU B 2 47 ? 90.949 58.431 116.382 1.00 36.56 912 GLU B C 1
ATOM 1438 O O . GLU B 2 47 ? 91.804 57.742 115.819 1.00 38.05 912 GLU B O 1
ATOM 1444 N N . ASN B 2 48 ? 91.243 59.456 117.181 1.00 37.23 913 ASN B N 1
ATOM 1445 C CA . ASN B 2 48 ? 92.611 59.908 117.430 1.00 39.91 913 ASN B CA 1
ATOM 1446 C C . ASN B 2 48 ? 93.240 59.309 118.691 1.00 40.08 913 ASN B C 1
ATOM 1447 O O . ASN B 2 48 ? 94.462 59.278 118.821 1.00 42.38 913 ASN B O 1
ATOM 1452 N N . GLY B 2 49 ? 92.406 58.833 119.614 1.00 38.88 914 GLY B N 1
ATOM 1453 C CA . GLY B 2 49 ? 92.874 58.353 120.915 1.00 39.20 914 GLY B CA 1
ATOM 1454 C C . GLY B 2 49 ? 93.330 59.494 121.810 1.00 40.12 914 GLY B C 1
ATOM 1455 O O . GLY B 2 49 ? 94.097 59.283 122.749 1.00 39.48 914 GLY B O 1
ATOM 1456 N N . ASP B 2 50 ? 92.830 60.699 121.536 1.00 41.08 915 ASP B N 1
ATOM 1457 C CA . ASP B 2 50 ? 93.254 61.900 122.249 1.00 43.17 915 ASP B CA 1
ATOM 1458 C C . ASP B 2 50 ? 92.231 63.029 122.096 1.00 43.80 915 ASP B C 1
ATOM 1459 O O . ASP B 2 50 ? 91.497 63.094 121.108 1.00 42.70 915 ASP B O 1
ATOM 1464 N N . THR B 2 51 ? 92.184 63.907 123.093 1.00 45.34 916 THR B N 1
ATOM 1465 C CA . THR B 2 51 ? 91.352 65.107 123.047 1.00 46.11 916 THR B CA 1
ATOM 1466 C C . THR B 2 51 ? 91.929 66.141 124.015 1.00 48.57 916 THR B C 1
ATOM 1467 O O . THR B 2 51 ? 92.824 65.818 124.798 1.00 50.16 916 THR B O 1
ATOM 1471 N N . GLU B 2 52 ? 91.426 67.373 123.960 1.00 49.44 917 GLU B N 1
ATOM 1472 C CA . GLU B 2 52 ? 91.972 68.463 124.776 1.00 51.84 917 GLU B CA 1
ATOM 1473 C C . GLU B 2 52 ? 91.833 68.175 126.270 1.00 50.56 917 GLU B C 1
ATOM 1474 O O . GLU B 2 52 ? 92.801 68.288 127.021 1.00 52.70 917 GLU B O 1
ATOM 1480 N N . ARG B 2 53 ? 90.626 67.802 126.687 1.00 47.91 918 ARG B N 1
ATOM 1481 C CA . ARG B 2 53 ? 90.339 67.476 128.083 1.00 47.40 918 ARG B CA 1
ATOM 1482 C C . ARG B 2 53 ? 90.351 65.960 128.268 1.00 44.70 918 ARG B C 1
ATOM 1483 O O . ARG B 2 53 ? 89.304 65.324 128.397 1.00 41.88 918 ARG B O 1
ATOM 1491 N N . PHE B 2 54 ? 91.558 65.397 128.286 1.00 45.61 919 PHE B N 1
ATOM 1492 C CA . PHE B 2 54 ? 91.760 63.943 128.304 1.00 44.44 919 PHE B CA 1
ATOM 1493 C C . PHE B 2 54 ? 91.129 63.258 129.518 1.00 43.53 919 PHE B C 1
ATOM 1494 O O . PHE B 2 54 ? 90.531 62.189 129.387 1.00 40.39 919 PHE B O 1
ATOM 1502 N N . GLU B 2 55 ? 91.266 63.875 130.691 1.00 46.05 920 GLU B N 1
ATOM 1503 C CA . GLU B 2 55 ? 90.767 63.289 131.939 1.00 46.21 920 GLU B CA 1
ATOM 1504 C C . GLU B 2 55 ? 89.240 63.212 131.957 1.00 43.76 920 GLU B C 1
ATOM 1505 O O . GLU B 2 55 ? 88.670 62.270 132.514 1.00 42.74 920 GLU B O 1
ATOM 1511 N N . ALA B 2 56 ? 88.588 64.203 131.349 1.00 42.24 921 ALA B N 1
ATOM 1512 C CA . ALA B 2 56 ? 87.130 64.206 131.213 1.00 40.29 921 ALA B CA 1
ATOM 1513 C C . ALA B 2 56 ? 86.639 63.107 130.271 1.00 37.13 921 ALA B C 1
ATOM 1514 O O . ALA B 2 56 ? 85.528 62.602 130.432 1.00 35.78 921 ALA B O 1
ATOM 1516 N N . ALA B 2 57 ? 87.468 62.746 129.291 1.00 36.08 922 ALA B N 1
ATOM 1517 C CA . ALA B 2 57 ? 87.111 61.738 128.289 1.00 33.73 922 ALA B CA 1
ATOM 1518 C C . ALA B 2 57 ? 87.421 60.300 128.725 1.00 33.09 922 ALA B C 1
ATOM 1519 O O . ALA B 2 57 ? 86.726 59.364 128.318 1.00 32.59 922 ALA B O 1
ATOM 1521 N N . ASP B 2 58 ? 88.467 60.120 129.527 1.00 34.01 923 ASP B N 1
ATOM 1522 C CA . ASP B 2 58 ? 88.843 58.789 130.011 1.00 33.90 923 ASP B CA 1
ATOM 1523 C C . ASP B 2 58 ? 87.957 58.399 131.193 1.00 33.38 923 ASP B C 1
ATOM 1524 O O . ASP B 2 58 ? 88.349 58.526 132.355 1.00 33.87 923 ASP B O 1
ATOM 1529 N N . LEU B 2 59 ? 86.762 57.909 130.876 1.00 32.29 924 LEU B N 1
ATOM 1530 C CA . LEU B 2 59 ? 85.726 57.661 131.881 1.00 32.08 924 LEU B CA 1
ATOM 1531 C C . LEU B 2 59 ? 85.992 56.454 132.782 1.00 32.89 924 LEU B C 1
ATOM 1532 O O . LEU B 2 59 ? 85.500 56.420 133.908 1.00 34.49 924 LEU B O 1
ATOM 1537 N N . ASN B 2 60 ? 86.746 55.470 132.290 1.00 32.78 925 ASN B N 1
ATOM 1538 C CA . ASN B 2 60 ? 87.122 54.296 133.098 1.00 34.03 925 ASN B CA 1
ATOM 1539 C C . ASN B 2 60 ? 88.569 54.343 133.604 1.00 35.16 925 ASN B C 1
ATOM 1540 O O . ASN B 2 60 ? 89.061 53.376 134.192 1.00 36.33 925 ASN B O 1
ATOM 1545 N N . CYS B 2 61 ? 89.247 55.462 133.355 1.00 35.09 926 CYS B N 1
ATOM 1546 C CA . CYS B 2 61 ? 90.561 55.736 133.936 1.00 36.24 926 CYS B CA 1
ATOM 1547 C C . CYS B 2 61 ? 91.586 54.628 133.697 1.00 36.77 926 CYS B C 1
ATOM 1548 O O . CYS B 2 61 ? 92.268 54.205 134.629 1.00 38.54 926 CYS B O 1
ATOM 1551 N N . ASP B 2 62 ? 91.688 54.162 132.452 1.00 35.72 927 ASP B N 1
ATOM 1552 C CA . ASP B 2 62 ? 92.690 53.155 132.077 1.00 36.75 927 ASP B CA 1
ATOM 1553 C C . ASP B 2 62 ? 93.764 53.708 131.125 1.00 37.05 927 ASP B C 1
ATOM 1554 O O . ASP B 2 62 ? 94.532 52.943 130.537 1.00 37.81 927 ASP B O 1
ATOM 1559 N N . GLY B 2 63 ? 93.811 55.031 130.979 1.00 36.82 928 GLY B N 1
ATOM 1560 C CA . GLY B 2 63 ? 94.859 55.693 130.203 1.00 37.86 928 GLY B CA 1
ATOM 1561 C C . GLY B 2 63 ? 94.625 55.807 128.707 1.00 36.89 928 GLY B C 1
ATOM 1562 O O . GLY B 2 63 ? 95.496 56.295 127.989 1.00 38.59 928 GLY B O 1
ATOM 1563 N N . VAL B 2 64 ? 93.465 55.362 128.228 1.00 35.33 929 VAL B N 1
ATOM 1564 C CA . VAL B 2 64 ? 93.115 55.478 126.808 1.00 34.77 929 VAL B CA 1
ATOM 1565 C C . VAL B 2 64 ? 91.683 55.941 126.622 1.00 32.92 929 VAL B C 1
ATOM 1566 O O . VAL B 2 64 ? 90.839 55.757 127.500 1.00 31.77 929 VAL B O 1
ATOM 1570 N N . ILE B 2 65 ? 91.426 56.547 125.470 1.00 32.77 930 ILE B N 1
ATOM 1571 C CA . ILE B 2 65 ? 90.070 56.846 125.040 1.00 32.22 930 ILE B CA 1
ATOM 1572 C C . ILE B 2 65 ? 89.753 55.864 123.918 1.00 31.75 930 ILE B C 1
ATOM 1573 O O . ILE B 2 65 ? 90.433 55.858 122.890 1.00 33.84 930 ILE B O 1
ATOM 1578 N N . ASP B 2 66 ? 88.748 55.017 124.135 1.00 30.58 931 ASP B N 1
ATOM 1579 C CA . ASP B 2 66 ? 88.344 54.021 123.140 1.00 30.14 931 ASP B CA 1
ATOM 1580 C C . ASP B 2 66 ? 86.842 53.713 123.268 1.00 28.92 931 ASP B C 1
ATOM 1581 O O . ASP B 2 66 ? 86.109 54.481 123.895 1.00 28.20 931 ASP B O 1
ATOM 1586 N N . SER B 2 67 ? 86.391 52.603 122.679 1.00 28.45 932 SER B N 1
ATOM 1587 C CA . SER B 2 67 ? 84.962 52.290 122.591 1.00 27.24 932 SER B CA 1
ATOM 1588 C C . SER B 2 67 ? 84.270 52.106 123.944 1.00 27.23 932 SER B C 1
ATOM 1589 O O . SER B 2 67 ? 83.052 52.282 124.039 1.00 26.57 932 SER B O 1
ATOM 1592 N N . ASP B 2 68 ? 85.028 51.731 124.976 1.00 27.78 933 ASP B N 1
ATOM 1593 C CA . ASP B 2 68 ? 84.475 51.643 126.330 1.00 28.10 933 ASP B CA 1
ATOM 1594 C C . ASP B 2 68 ? 83.998 53.014 126.809 1.00 26.84 933 ASP B C 1
ATOM 1595 O O . ASP B 2 68 ? 82.884 53.147 127.310 1.00 26.36 933 ASP B O 1
ATOM 1600 N N . ASP B 2 69 ? 84.840 54.028 126.636 1.00 26.57 934 ASP B N 1
ATOM 1601 C CA . ASP B 2 69 ? 84.499 55.391 127.046 1.00 26.17 934 ASP B CA 1
ATOM 1602 C C . ASP B 2 69 ? 83.313 55.928 126.242 1.00 24.49 934 ASP B C 1
ATOM 1603 O O . ASP B 2 69 ? 82.401 56.550 126.796 1.00 23.27 934 ASP B O 1
ATOM 1608 N N . LEU B 2 70 ? 83.341 55.681 124.934 1.00 23.25 935 LEU B N 1
ATOM 1609 C CA . LEU B 2 70 ? 82.262 56.082 124.038 1.00 22.06 935 LEU B CA 1
ATOM 1610 C C . LEU B 2 70 ? 80.938 55.452 124.465 1.00 21.54 935 LEU B C 1
ATOM 1611 O O . LEU B 2 70 ? 79.907 56.125 124.507 1.00 21.73 935 LEU B O 1
ATOM 1616 N N . THR B 2 71 ? 80.979 54.163 124.788 1.00 21.44 936 THR B N 1
ATOM 1617 C CA . THR B 2 71 ? 79.801 53.443 125.259 1.00 21.52 936 THR B CA 1
ATOM 1618 C C . THR B 2 71 ? 79.296 53.997 126.588 1.00 22.17 936 THR B C 1
ATOM 1619 O O . THR B 2 71 ? 78.102 54.261 126.735 1.00 22.10 936 THR B O 1
ATOM 1623 N N . TYR B 2 72 ? 80.205 54.185 127.543 1.00 22.96 937 TYR B N 1
ATOM 1624 C CA . TYR B 2 72 ? 79.825 54.687 128.864 1.00 23.89 937 TYR B CA 1
ATOM 1625 C C . TYR B 2 72 ? 79.216 56.089 128.793 1.00 24.07 937 TYR B C 1
ATOM 1626 O O . TYR B 2 72 ? 78.286 56.397 129.538 1.00 24.67 937 TYR B O 1
ATOM 1635 N N . HIS B 2 73 ? 79.740 56.925 127.899 1.00 23.85 938 HIS B N 1
ATOM 1636 C CA . HIS B 2 73 ? 79.207 58.266 127.694 1.00 24.36 938 HIS B CA 1
ATOM 1637 C C . HIS B 2 73 ? 77.777 58.173 127.159 1.00 24.35 938 HIS B C 1
ATOM 1638 O O . HIS B 2 73 ? 76.866 58.803 127.693 1.00 24.68 938 HIS B O 1
ATOM 1645 N N . SER B 2 74 ? 77.600 57.369 126.112 1.00 23.55 939 SER B N 1
ATOM 1646 C CA . SER B 2 74 ? 76.288 57.123 125.519 1.00 23.66 939 SER B CA 1
ATOM 1647 C C . SER B 2 74 ? 75.289 56.575 126.546 1.00 24.54 939 SER B C 1
ATOM 1648 O O . SER B 2 74 ? 74.133 56.999 126.583 1.00 24.39 939 SER B O 1
ATOM 1651 N N . GLU B 2 75 ? 75.747 55.642 127.378 1.00 24.57 940 GLU B N 1
ATOM 1652 C CA . GLU B 2 75 ? 74.909 55.077 128.432 1.00 25.14 940 GLU B CA 1
ATOM 1653 C C . GLU B 2 75 ? 74.465 56.127 129.456 1.00 26.12 940 GLU B C 1
ATOM 1654 O O . GLU B 2 75 ? 73.320 56.096 129.912 1.00 27.09 940 GLU B O 1
ATOM 1660 N N . TYR B 2 76 ? 75.354 57.056 129.805 1.00 25.71 941 TYR B N 1
ATOM 1661 C CA . TYR B 2 76 ? 74.981 58.149 130.704 1.00 27.07 941 TYR B CA 1
ATOM 1662 C C . TYR B 2 76 ? 73.914 59.048 130.077 1.00 27.20 941 TYR B C 1
ATOM 1663 O O . TYR B 2 76 ? 72.959 59.438 130.750 1.00 28.36 941 TYR B O 1
ATOM 1672 N N . LEU B 2 77 ? 74.078 59.371 128.795 1.00 26.14 942 LEU B N 1
ATOM 1673 C CA . LEU B 2 77 ? 73.107 60.208 128.083 1.00 26.52 942 LEU B CA 1
ATOM 1674 C C . LEU B 2 77 ? 71.746 59.524 127.967 1.00 26.20 942 LEU B C 1
ATOM 1675 O O . LEU B 2 77 ? 70.709 60.182 128.065 1.00 27.25 942 LEU B O 1
ATOM 1680 N N . HIS B 2 78 ? 71.759 58.205 127.770 1.00 25.15 943 HIS B N 1
ATOM 1681 C CA . HIS B 2 78 ? 70.528 57.407 127.734 1.00 24.99 943 HIS B CA 1
ATOM 1682 C C . HIS B 2 78 ? 69.811 57.342 129.087 1.00 26.62 943 HIS B C 1
ATOM 1683 O O . HIS B 2 78 ? 68.637 56.974 129.146 1.00 26.44 943 HIS B O 1
ATOM 1690 N N . GLY B 2 79 ? 70.521 57.672 130.167 1.00 27.72 944 GLY B N 1
ATOM 1691 C CA . GLY B 2 79 ? 69.935 57.699 131.506 1.00 29.89 944 GLY B CA 1
ATOM 1692 C C . GLY B 2 79 ? 69.984 56.361 132.228 1.00 30.85 944 GLY B C 1
ATOM 1693 O O . GLY B 2 79 ? 69.385 56.209 133.296 1.00 32.53 944 GLY B O 1
ATOM 1694 N N . ILE B 2 80 ? 70.699 55.393 131.657 1.00 30.35 945 ILE B N 1
ATOM 1695 C CA . ILE B 2 80 ? 70.788 54.051 132.241 1.00 32.34 945 ILE B CA 1
ATOM 1696 C C . ILE B 2 80 ? 72.023 53.877 133.132 1.00 33.58 945 ILE B C 1
ATOM 1697 O O . ILE B 2 80 ? 72.008 53.052 134.044 1.00 35.91 945 ILE B O 1
ATOM 1702 N N . ARG B 2 81 ? 73.083 54.643 132.862 1.00 33.02 946 ARG B N 1
ATOM 1703 C CA . ARG B 2 81 ? 74.261 54.700 133.735 1.00 33.85 946 ARG B CA 1
ATOM 1704 C C . ARG B 2 81 ? 74.187 55.980 134.563 1.00 35.93 946 ARG B C 1
ATOM 1705 O O . ARG B 2 81 ? 74.179 57.078 134.010 1.00 36.06 946 ARG B O 1
ATOM 1713 N N . LYS B 2 82 ? 74.134 55.833 135.884 1.00 38.42 947 LYS B N 1
ATOM 1714 C CA . LYS B 2 82 ? 73.841 56.953 136.782 1.00 41.14 947 LYS B CA 1
ATOM 1715 C C . LYS B 2 82 ? 75.075 57.752 137.200 1.00 42.46 947 LYS B C 1
ATOM 1716 O O . LYS B 2 82 ? 74.951 58.912 137.600 1.00 44.72 947 LYS B O 1
ATOM 1722 N N . THR B 2 83 ? 76.255 57.140 137.112 1.00 41.49 948 THR B N 1
ATOM 1723 C CA . THR B 2 83 ? 77.471 57.743 137.648 1.00 41.85 948 THR B CA 1
ATOM 1724 C C . THR B 2 83 ? 78.659 57.661 136.688 1.00 39.83 948 THR B C 1
ATOM 1725 O O . THR B 2 83 ? 78.817 56.689 135.945 1.00 37.91 948 THR B O 1
ATOM 1729 N N . LEU B 2 84 ? 79.468 58.717 136.709 1.00 39.39 949 LEU B N 1
ATOM 1730 C CA . LEU B 2 84 ? 80.786 58.742 136.092 1.00 38.54 949 LEU B CA 1
ATOM 1731 C C . LEU B 2 84 ? 81.733 59.332 137.136 1.00 41.02 949 LEU B C 1
ATOM 1732 O O . LEU B 2 84 ? 81.319 60.214 137.891 1.00 43.73 949 LEU B O 1
ATOM 1737 N N . PRO B 2 85 ? 82.985 58.878 137.203 1.00 40.47 950 PRO B N 1
ATOM 1738 C CA . PRO B 2 85 ? 83.554 57.858 136.326 1.00 39.37 950 PRO B CA 1
ATOM 1739 C C . PRO B 2 85 ? 83.077 56.436 136.641 1.00 39.41 950 PRO B C 1
ATOM 1740 O O . PRO B 2 85 ? 82.295 56.233 137.569 1.00 40.00 950 PRO B O 1
ATOM 1744 N N . VAL B 2 86 ? 83.558 55.471 135.863 1.00 39.31 951 VAL B N 1
ATOM 1745 C CA . VAL B 2 86 ? 83.143 54.075 135.984 1.00 40.39 951 VAL B CA 1
ATOM 1746 C C . VAL B 2 86 ? 84.145 53.277 136.827 1.00 44.28 951 VAL B C 1
ATOM 1747 O O . VAL B 2 86 ? 85.343 53.526 136.754 1.00 45.19 951 VAL B O 1
ATOM 1751 N N . GLU B 2 87 ? 83.635 52.328 137.616 1.00 49.46 952 GLU B N 1
ATOM 1752 C CA . GLU B 2 87 ? 84.437 51.421 138.456 1.00 55.18 952 GLU B CA 1
ATOM 1753 C C . GLU B 2 87 ? 84.716 50.080 137.746 1.00 60.36 952 GLU B C 1
ATOM 1754 O O . GLU B 2 87 ? 84.146 49.809 136.690 1.00 60.82 952 GLU B O 1
ATOM 1760 N N . TYR B 2 88 ? 85.615 49.272 138.318 1.00 69.31 953 TYR B N 1
ATOM 1761 C CA . TYR B 2 88 ? 85.943 47.906 137.842 1.00 76.08 953 TYR B CA 1
ATOM 1762 C C . TYR B 2 88 ? 86.817 47.924 136.589 1.00 77.44 953 TYR B C 1
ATOM 1763 O O . TYR B 2 88 ? 88.018 47.651 136.652 1.00 78.00 953 TYR B O 1
ATOM 1772 N N . ALA C 1 2 ? 69.962 115.342 123.281 1.00 29.94 1 ALA C N 1
ATOM 1773 C CA . ALA C 1 2 ? 68.802 115.827 122.475 1.00 30.35 1 ALA C CA 1
ATOM 1774 C C . ALA C 1 2 ? 67.475 115.358 123.069 1.00 29.60 1 ALA C C 1
ATOM 1775 O O . ALA C 1 2 ? 66.572 116.164 123.304 1.00 30.56 1 ALA C O 1
ATOM 1777 N N . GLY C 1 3 ? 67.369 114.055 123.302 1.00 28.38 2 GLY C N 1
ATOM 1778 C CA . GLY C 1 3 ? 66.245 113.481 124.025 1.00 28.20 2 GLY C CA 1
ATOM 1779 C C . GLY C 1 3 ? 64.949 113.389 123.241 1.00 28.74 2 GLY C C 1
ATOM 1780 O O . GLY C 1 3 ? 63.884 113.718 123.766 1.00 29.58 2 GLY C O 1
ATOM 1781 N N . GLU C 1 4 ? 65.019 112.933 121.992 1.00 28.58 3 GLU C N 1
ATOM 1782 C CA . GLU C 1 4 ? 63.800 112.750 121.216 1.00 29.04 3 GLU C CA 1
ATOM 1783 C C . GLU C 1 4 ? 63.256 111.329 121.322 1.00 27.47 3 GLU C C 1
ATOM 1784 O O . GLU C 1 4 ? 64.009 110.396 121.594 1.00 25.66 3 GLU C O 1
ATOM 1790 N N . THR C 1 5 ? 61.948 111.185 121.093 1.00 26.68 4 THR C N 1
ATOM 1791 C CA . THR C 1 5 ? 61.233 109.940 121.332 1.00 25.31 4 THR C CA 1
ATOM 1792 C C . THR C 1 5 ? 61.126 109.095 120.062 1.00 24.96 4 THR C C 1
ATOM 1793 O O . THR C 1 5 ? 60.851 109.616 118.997 1.00 25.38 4 THR C O 1
ATOM 1797 N N . VAL C 1 6 ? 61.357 107.792 120.202 1.00 24.91 5 VAL C N 1
ATOM 1798 C CA . VAL C 1 6 ? 61.059 106.799 119.160 1.00 25.03 5 VAL C CA 1
ATOM 1799 C C . VAL C 1 6 ? 60.011 105.860 119.748 1.00 24.95 5 VAL C C 1
ATOM 1800 O O . VAL C 1 6 ? 60.047 105.555 120.943 1.00 23.80 5 VAL C O 1
ATOM 1804 N N . GLN C 1 7 ? 59.073 105.428 118.911 1.00 25.67 6 GLN C N 1
ATOM 1805 C CA . GLN C 1 7 ? 57.976 104.582 119.355 1.00 27.60 6 GLN C CA 1
ATOM 1806 C C . GLN C 1 7 ? 58.241 103.121 119.010 1.00 27.33 6 GLN C C 1
ATOM 1807 O O . GLN C 1 7 ? 58.733 102.805 117.928 1.00 27.40 6 GLN C O 1
ATOM 1813 N N . ILE C 1 8 ? 57.919 102.237 119.946 1.00 26.65 7 ILE C N 1
ATOM 1814 C CA . ILE C 1 8 ? 58.026 100.797 119.729 1.00 25.56 7 ILE C CA 1
ATOM 1815 C C . ILE C 1 8 ? 56.713 100.152 120.164 1.00 26.00 7 ILE C C 1
ATOM 1816 O O . ILE C 1 8 ? 56.132 100.550 121.175 1.00 26.45 7 ILE C O 1
ATOM 1821 N N . SER C 1 9 ? 56.234 99.178 119.395 1.00 26.03 8 SER C N 1
ATOM 1822 C CA . SER C 1 9 ? 54.921 98.597 119.661 1.00 27.51 8 SER C CA 1
ATOM 1823 C C . SER C 1 9 ? 54.801 97.134 119.244 1.00 27.47 8 SER C C 1
ATOM 1824 O O . SER C 1 9 ? 55.466 96.683 118.315 1.00 26.07 8 SER C O 1
ATOM 1827 N N . ALA C 1 10 ? 53.943 96.404 119.955 1.00 27.80 9 ALA C N 1
ATOM 1828 C CA . ALA C 1 10 ? 53.682 94.994 119.677 1.00 28.44 9 ALA C CA 1
ATOM 1829 C C . ALA C 1 10 ? 52.234 94.798 119.227 1.00 28.90 9 ALA C C 1
ATOM 1830 O O . ALA C 1 10 ? 51.314 95.340 119.837 1.00 30.64 9 ALA C O 1
ATOM 1832 N N . SER C 1 11 ? 52.039 94.026 118.160 1.00 28.97 10 SER C N 1
ATOM 1833 C CA . SER C 1 11 ? 50.704 93.758 117.621 1.00 30.12 10 SER C CA 1
ATOM 1834 C C . SER C 1 11 ? 49.940 92.748 118.474 1.00 31.23 10 SER C C 1
ATOM 1835 O O . SER C 1 11 ? 50.493 92.147 119.401 1.00 30.22 10 SER C O 1
ATOM 1838 N N . ASN C 1 12 ? 48.665 92.568 118.146 1.00 33.00 11 ASN C N 1
ATOM 1839 C CA . ASN C 1 12 ? 47.812 91.611 118.832 1.00 34.44 11 ASN C CA 1
ATOM 1840 C C . ASN C 1 12 ? 47.613 90.359 117.987 1.00 36.01 11 ASN C C 1
ATOM 1841 O O . ASN C 1 12 ? 47.707 90.409 116.763 1.00 35.56 11 ASN C O 1
ATOM 1846 N N . ALA C 1 13 ? 47.334 89.239 118.646 1.00 37.93 12 ALA C N 1
ATOM 1847 C CA . ALA C 1 13 ? 47.096 87.976 117.951 1.00 40.39 12 ALA C CA 1
ATOM 1848 C C . ALA C 1 13 ? 46.008 87.163 118.630 1.00 42.79 12 ALA C C 1
ATOM 1849 O O . ALA C 1 13 ? 45.739 87.337 119.822 1.00 43.08 12 ALA C O 1
ATOM 1851 N N . GLU C 1 14 ? 45.378 86.289 117.848 1.00 45.84 13 GLU C N 1
ATOM 1852 C CA . GLU C 1 14 ? 44.394 85.342 118.352 1.00 48.43 13 GLU C CA 1
ATOM 1853 C C . GLU C 1 14 ? 44.787 83.936 117.926 1.00 47.39 13 GLU C C 1
ATOM 1854 O O . GLU C 1 14 ? 45.150 83.712 116.770 1.00 47.03 13 GLU C O 1
ATOM 1860 N N . ALA C 1 15 ? 44.714 82.996 118.864 1.00 46.72 14 ALA C N 1
ATOM 1861 C CA . ALA C 1 15 ? 45.022 81.598 118.583 1.00 45.95 14 ALA C CA 1
ATOM 1862 C C . ALA C 1 15 ? 44.352 80.692 119.605 1.00 46.36 14 ALA C C 1
ATOM 1863 O O . ALA C 1 15 ? 44.160 81.086 120.759 1.00 44.73 14 ALA C O 1
ATOM 1865 N N . LYS C 1 16 ? 44.001 79.482 119.173 1.00 47.85 15 LYS C N 1
ATOM 1866 C CA . LYS C 1 16 ? 43.423 78.480 120.063 1.00 49.53 15 LYS C CA 1
ATOM 1867 C C . LYS C 1 16 ? 44.484 77.962 121.030 1.00 48.50 15 LYS C C 1
ATOM 1868 O O . LYS C 1 16 ? 45.686 78.164 120.824 1.00 46.16 15 LYS C O 1
ATOM 1874 N N . ALA C 1 17 ? 44.026 77.306 122.091 1.00 49.63 16 ALA C N 1
ATOM 1875 C CA . ALA C 1 17 ? 44.918 76.623 123.020 1.00 49.84 16 ALA C CA 1
ATOM 1876 C C . ALA C 1 17 ? 45.755 75.591 122.266 1.00 50.40 16 ALA C C 1
ATOM 1877 O O . ALA C 1 17 ? 45.225 74.825 121.463 1.00 51.76 16 ALA C O 1
ATOM 1879 N N . GLY C 1 18 ? 47.064 75.599 122.503 1.00 49.53 17 GLY C N 1
ATOM 1880 C CA . GLY C 1 18 ? 47.981 74.670 121.846 1.00 50.76 17 GLY C CA 1
ATOM 1881 C C . GLY C 1 18 ? 48.489 75.103 120.477 1.00 50.62 17 GLY C C 1
ATOM 1882 O O . GLY C 1 18 ? 49.399 74.473 119.940 1.00 50.97 17 GLY C O 1
ATOM 1883 N N . ASP C 1 19 ? 47.917 76.167 119.907 1.00 50.40 18 ASP C N 1
ATOM 1884 C CA . ASP C 1 19 ? 48.321 76.658 118.582 1.00 50.09 18 ASP C CA 1
ATOM 1885 C C . ASP C 1 19 ? 49.431 77.694 118.684 1.00 46.85 18 ASP C C 1
ATOM 1886 O O . ASP C 1 19 ? 49.656 78.272 119.746 1.00 45.93 18 ASP C O 1
ATOM 1891 N N . GLN C 1 20 ? 50.107 77.931 117.562 1.00 45.72 19 GLN C N 1
ATOM 1892 C CA . GLN C 1 20 ? 51.103 78.999 117.465 1.00 43.00 19 GLN C CA 1
ATOM 1893 C C . GLN C 1 20 ? 50.472 80.322 117.030 1.00 41.18 19 GLN C C 1
ATOM 1894 O O . GLN C 1 20 ? 49.397 80.338 116.426 1.00 42.28 19 GLN C O 1
ATOM 1900 N N . PHE C 1 21 ? 51.158 81.421 117.344 1.00 38.35 20 PHE C N 1
ATOM 1901 C CA . PHE C 1 21 ? 50.717 82.772 116.988 1.00 36.77 20 PHE C CA 1
ATOM 1902 C C . PHE C 1 21 ? 51.918 83.625 116.594 1.00 35.25 20 PHE C C 1
ATOM 1903 O O . PHE C 1 21 ? 53.051 83.288 116.931 1.00 34.43 20 PHE C O 1
ATOM 1911 N N . GLU C 1 22 ? 51.663 84.732 115.898 1.00 35.46 21 GLU C N 1
ATOM 1912 C CA . GLU C 1 22 ? 52.708 85.704 115.549 1.00 35.00 21 GLU C CA 1
ATOM 1913 C C . GLU C 1 22 ? 52.421 87.088 116.119 1.00 33.49 21 GLU C C 1
ATOM 1914 O O . GLU C 1 22 ? 51.279 87.521 116.165 1.00 33.07 21 GLU C O 1
ATOM 1920 N N . VAL C 1 23 ? 53.477 87.781 116.530 1.00 33.03 22 VAL C N 1
ATOM 1921 C CA . VAL C 1 23 ? 53.389 89.174 116.964 1.00 32.28 22 VAL C CA 1
ATOM 1922 C C . VAL C 1 23 ? 54.504 89.964 116.291 1.00 31.55 22 VAL C C 1
ATOM 1923 O O . VAL C 1 23 ? 55.671 89.577 116.368 1.00 30.62 22 VAL C O 1
ATOM 1927 N N . LYS C 1 24 ? 54.135 91.058 115.628 1.00 32.30 23 LYS C N 1
ATOM 1928 C CA . LYS C 1 24 ? 55.099 91.962 115.003 1.00 32.39 23 LYS C CA 1
ATOM 1929 C C . LYS C 1 24 ? 55.506 93.038 115.996 1.00 29.53 23 LYS C C 1
ATOM 1930 O O . LYS C 1 24 ? 54.653 93.642 116.642 1.00 28.80 23 LYS C O 1
ATOM 1936 N N . VAL C 1 25 ? 56.808 93.270 116.118 1.00 28.02 24 VAL C N 1
ATOM 1937 C CA . VAL C 1 25 ? 57.321 94.401 116.875 1.00 26.21 24 VAL C CA 1
ATOM 1938 C C . VAL C 1 25 ? 57.778 95.452 115.874 1.00 26.37 24 VAL C C 1
ATOM 1939 O O . VAL C 1 25 ? 58.618 95.170 115.019 1.00 27.06 24 VAL C O 1
ATOM 1943 N N . SER C 1 26 ? 57.217 96.654 115.982 1.00 26.34 25 SER C N 1
ATOM 1944 C CA . SER C 1 26 ? 57.459 97.722 115.016 1.00 26.97 25 SER C CA 1
ATOM 1945 C C . SER C 1 26 ? 58.076 98.946 115.668 1.00 25.50 25 SER C C 1
ATOM 1946 O O . SER C 1 26 ? 57.828 99.222 116.839 1.00 24.82 25 SER C O 1
ATOM 1949 N N . LEU C 1 27 ? 58.880 99.673 114.896 1.00 25.04 26 LEU C N 1
ATOM 1950 C CA . LEU C 1 27 ? 59.353 100.996 115.289 1.00 24.94 26 LEU C CA 1
ATOM 1951 C C . LEU C 1 27 ? 58.665 102.055 114.440 1.00 25.77 26 LEU C C 1
ATOM 1952 O O . LEU C 1 27 ? 58.455 101.859 113.241 1.00 26.68 26 LEU C O 1
ATOM 1957 N N . ALA C 1 28 ? 58.309 103.170 115.076 1.00 26.00 27 ALA C N 1
ATOM 1958 C CA . ALA C 1 28 ? 57.785 104.338 114.381 1.00 27.31 27 ALA C CA 1
ATOM 1959 C C . ALA C 1 28 ? 58.519 105.587 114.869 1.00 26.62 27 ALA C C 1
ATOM 1960 O O . ALA C 1 28 ? 59.017 105.622 115.994 1.00 24.00 27 ALA C O 1
ATOM 1962 N N . ASP C 1 29 ? 58.565 106.604 114.013 1.00 28.76 28 ASP C N 1
ATOM 1963 C CA . ASP C 1 29 ? 59.307 107.850 114.272 1.00 30.16 28 ASP C CA 1
ATOM 1964 C C . ASP C 1 29 ? 60.781 107.621 114.600 1.00 29.57 28 ASP C C 1
ATOM 1965 O O . ASP C 1 29 ? 61.320 108.206 115.542 1.00 30.41 28 ASP C O 1
ATOM 1970 N N . VAL C 1 30 ? 61.429 106.776 113.805 1.00 29.52 29 VAL C N 1
ATOM 1971 C CA . VAL C 1 30 ? 62.868 106.565 113.923 1.00 29.18 29 VAL C CA 1
ATOM 1972 C C . VAL C 1 30 ? 63.576 107.848 113.484 1.00 29.52 29 VAL C C 1
ATOM 1973 O O . VAL C 1 30 ? 63.379 108.294 112.352 1.00 31.04 29 VAL C O 1
ATOM 1977 N N . PRO C 1 31 ? 64.389 108.455 114.372 1.00 29.50 30 PRO C N 1
ATOM 1978 C CA . PRO C 1 31 ? 65.072 109.708 114.009 1.00 30.35 30 PRO C CA 1
ATOM 1979 C C . PRO C 1 31 ? 65.998 109.571 112.796 1.00 30.76 30 PRO C C 1
ATOM 1980 O O . PRO C 1 31 ? 66.535 108.490 112.549 1.00 30.70 30 PRO C O 1
ATOM 1984 N N . SER C 1 32 ? 66.177 110.663 112.056 1.00 31.43 31 SER C N 1
ATOM 1985 C CA . SER C 1 32 ? 66.999 110.661 110.842 1.00 32.08 31 SER C CA 1
ATOM 1986 C C . SER C 1 32 ? 68.469 110.339 111.132 1.00 31.25 31 SER C C 1
ATOM 1987 O O . SER C 1 32 ? 69.191 109.877 110.252 1.00 31.94 31 SER C O 1
ATOM 1990 N N . THR C 1 33 ? 68.904 110.592 112.362 1.00 30.09 32 THR C N 1
ATOM 1991 C CA . THR C 1 33 ? 70.242 110.194 112.816 1.00 29.44 32 THR C CA 1
ATOM 1992 C C . THR C 1 33 ? 70.422 108.678 112.987 1.00 28.77 32 THR C C 1
ATOM 1993 O O . THR C 1 33 ? 71.545 108.180 112.940 1.00 29.18 32 THR C O 1
ATOM 1997 N N . GLY C 1 34 ? 69.327 107.956 113.204 1.00 27.46 33 GLY C N 1
ATOM 1998 C CA . GLY C 1 34 ? 69.345 106.495 113.165 1.00 26.34 33 GLY C CA 1
ATOM 1999 C C . GLY C 1 34 ? 69.594 105.812 114.496 1.00 24.97 33 GLY C C 1
ATOM 2000 O O . GLY C 1 34 ? 69.865 106.461 115.509 1.00 26.06 33 GLY C O 1
ATOM 2001 N N . ILE C 1 35 ? 69.495 104.487 114.479 1.00 23.27 34 ILE C N 1
ATOM 2002 C CA . ILE C 1 35 ? 69.650 103.663 115.671 1.00 21.63 34 ILE C CA 1
ATOM 2003 C C . ILE C 1 35 ? 70.790 102.671 115.453 1.00 21.10 34 ILE C C 1
ATOM 2004 O O . ILE C 1 35 ? 70.676 101.758 114.637 1.00 20.62 34 ILE C O 1
ATOM 2009 N N . GLN C 1 36 ? 71.888 102.874 116.176 1.00 20.68 35 GLN C N 1
ATOM 2010 C CA . GLN C 1 36 ? 73.051 101.995 116.110 1.00 20.94 35 GLN C CA 1
ATOM 2011 C C . GLN C 1 36 ? 72.953 100.862 117.126 1.00 20.33 35 GLN C C 1
ATOM 2012 O O . GLN C 1 36 ? 73.592 99.822 116.964 1.00 19.76 35 GLN C O 1
ATOM 2018 N N . GLY C 1 37 ? 72.176 101.083 118.184 1.00 20.03 36 GLY C N 1
ATOM 2019 C CA . GLY C 1 37 ? 71.980 100.086 119.222 1.00 20.07 36 GLY C CA 1
ATOM 2020 C C . GLY C 1 37 ? 70.592 100.191 119.818 1.00 19.86 36 GLY C C 1
ATOM 2021 O O . GLY C 1 37 ? 70.105 101.294 120.077 1.00 19.86 36 GLY C O 1
ATOM 2022 N N . ILE C 1 38 ? 69.956 99.041 120.027 1.00 19.82 37 ILE C N 1
ATOM 2023 C CA . ILE C 1 38 ? 68.633 98.982 120.650 1.00 19.97 37 ILE C CA 1
ATOM 2024 C C . ILE C 1 38 ? 68.517 97.712 121.500 1.00 20.78 37 ILE C C 1
ATOM 2025 O O . ILE C 1 38 ? 68.996 96.647 121.109 1.00 20.67 37 ILE C O 1
ATOM 2030 N N . ASP C 1 39 ? 67.895 97.853 122.668 1.00 21.68 38 ASP C N 1
ATOM 2031 C CA . ASP C 1 39 ? 67.819 96.792 123.663 1.00 22.08 38 ASP C CA 1
ATOM 2032 C C . ASP C 1 39 ? 66.484 96.862 124.401 1.00 21.39 38 ASP C C 1
ATOM 2033 O O . ASP C 1 39 ? 66.183 97.867 125.046 1.00 21.56 38 ASP C O 1
ATOM 2038 N N . PHE C 1 40 ? 65.697 95.790 124.315 1.00 20.89 39 PHE C N 1
ATOM 2039 C CA . PHE C 1 40 ? 64.423 95.704 125.033 1.00 21.19 39 PHE C CA 1
ATOM 2040 C C . PHE C 1 40 ? 64.063 94.268 125.382 1.00 22.55 39 PHE C C 1
ATOM 2041 O O . PHE C 1 40 ? 64.575 93.325 124.778 1.00 23.69 39 PHE C O 1
ATOM 2049 N N . ALA C 1 41 ? 63.165 94.125 126.354 1.00 23.72 40 ALA C N 1
ATOM 2050 C CA . ALA C 1 41 ? 62.648 92.828 126.766 1.00 24.48 40 ALA C CA 1
ATOM 2051 C C . ALA C 1 41 ? 61.179 92.695 126.390 1.00 24.67 40 ALA C C 1
ATOM 2052 O O . ALA C 1 41 ? 60.430 93.675 126.409 1.00 23.88 40 ALA C O 1
ATOM 2054 N N . VAL C 1 42 ? 60.781 91.472 126.052 1.00 25.01 41 VAL C N 1
ATOM 2055 C CA . VAL C 1 42 ? 59.377 91.122 125.858 1.00 25.22 41 VAL C CA 1
ATOM 2056 C C . VAL C 1 42 ? 58.966 90.264 127.045 1.00 26.58 41 VAL C C 1
ATOM 2057 O O . VAL C 1 42 ? 59.538 89.197 127.247 1.00 26.59 41 VAL C O 1
ATOM 2061 N N . THR C 1 43 ? 57.991 90.733 127.828 1.00 28.69 42 THR C N 1
ATOM 2062 C CA . THR C 1 43 ? 57.544 90.019 129.029 1.00 30.01 42 THR C CA 1
ATOM 2063 C C . THR C 1 43 ? 56.124 89.492 128.857 1.00 30.69 42 THR C C 1
ATOM 2064 O O . THR C 1 43 ? 55.289 90.102 128.178 1.00 30.61 42 THR C O 1
ATOM 2068 N N . TYR C 1 44 ? 55.863 88.349 129.480 1.00 31.58 43 TYR C N 1
ATOM 2069 C CA . TYR C 1 44 ? 54.612 87.628 129.280 1.00 32.20 43 TYR C CA 1
ATOM 2070 C C . TYR C 1 44 ? 54.352 86.650 130.421 1.00 34.47 43 TYR C C 1
ATOM 2071 O O . TYR C 1 44 ? 55.221 86.408 131.260 1.00 34.89 43 TYR C O 1
ATOM 2080 N N . ASP C 1 45 ? 53.141 86.102 130.445 1.00 36.36 44 ASP C N 1
ATOM 2081 C CA . ASP C 1 45 ? 52.744 85.117 131.443 1.00 38.46 44 ASP C CA 1
ATOM 2082 C C . ASP C 1 45 ? 52.992 83.725 130.871 1.00 39.63 44 ASP C C 1
ATOM 2083 O O . ASP C 1 45 ? 52.274 83.291 129.968 1.00 40.65 44 ASP C O 1
ATOM 2088 N N . ASN C 1 46 ? 53.994 83.023 131.403 1.00 40.67 45 ASN C N 1
ATOM 2089 C CA . ASN C 1 46 ? 54.390 81.716 130.854 1.00 41.98 45 ASN C CA 1
ATOM 2090 C C . ASN C 1 46 ? 53.412 80.562 131.116 1.00 43.64 45 ASN C C 1
ATOM 2091 O O . ASN C 1 46 ? 53.592 79.473 130.574 1.00 45.01 45 ASN C O 1
ATOM 2096 N N . THR C 1 47 ? 52.385 80.794 131.934 1.00 44.39 46 THR C N 1
ATOM 2097 C CA . THR C 1 47 ? 51.302 79.822 132.096 1.00 45.93 46 THR C CA 1
ATOM 2098 C C . THR C 1 47 ? 50.307 79.883 130.931 1.00 45.45 46 THR C C 1
ATOM 2099 O O . THR C 1 47 ? 49.485 78.982 130.773 1.00 46.59 46 THR C O 1
ATOM 2103 N N . VAL C 1 48 ? 50.377 80.948 130.133 1.00 43.81 47 VAL C N 1
ATOM 2104 C CA . VAL C 1 48 ? 49.486 81.137 128.984 1.00 43.45 47 VAL C CA 1
ATOM 2105 C C . VAL C 1 48 ? 50.241 81.043 127.651 1.00 42.18 47 VAL C C 1
ATOM 2106 O O . VAL C 1 48 ? 49.783 80.365 126.729 1.00 43.04 47 VAL C O 1
ATOM 2110 N N . VAL C 1 49 ? 51.382 81.724 127.542 1.00 40.71 48 VAL C N 1
ATOM 2111 C CA . VAL C 1 49 ? 52.180 81.697 126.306 1.00 40.05 48 VAL C CA 1
ATOM 2112 C C . VAL C 1 49 ? 53.673 81.468 126.553 1.00 39.00 48 VAL C C 1
ATOM 2113 O O . VAL C 1 49 ? 54.195 81.782 127.618 1.00 39.03 48 VAL C O 1
ATOM 2117 N N . THR C 1 50 ? 54.344 80.916 125.546 1.00 38.17 49 THR C N 1
ATOM 2118 C CA . THR C 1 50 ? 55.801 80.800 125.528 1.00 37.20 49 THR C CA 1
ATOM 2119 C C . THR C 1 50 ? 56.287 81.187 124.137 1.00 35.48 49 THR C C 1
ATOM 2120 O O . THR C 1 50 ? 55.563 81.004 123.161 1.00 36.24 49 THR C O 1
ATOM 2124 N N . ILE C 1 51 ? 57.493 81.742 124.052 1.00 33.66 50 ILE C N 1
ATOM 2125 C CA . ILE C 1 51 ? 58.066 82.162 122.770 1.00 32.26 50 ILE C CA 1
ATOM 2126 C C . ILE C 1 51 ? 58.950 81.058 122.204 1.00 32.72 50 ILE C C 1
ATOM 2127 O O . ILE C 1 51 ? 59.815 80.533 122.896 1.00 32.96 50 ILE C O 1
ATOM 2132 N N . ASP C 1 52 ? 58.731 80.730 120.935 1.00 33.71 51 ASP C N 1
ATOM 2133 C CA . ASP C 1 52 ? 59.474 79.671 120.253 1.00 35.14 51 ASP C CA 1
ATOM 2134 C C . ASP C 1 52 ? 60.672 80.226 119.485 1.00 34.03 51 ASP C C 1
ATOM 2135 O O . ASP C 1 52 ? 61.730 79.601 119.456 1.00 34.32 51 ASP C O 1
ATOM 2140 N N . LYS C 1 53 ? 60.493 81.385 118.854 1.00 33.23 52 LYS C N 1
ATOM 2141 C CA . LYS C 1 53 ? 61.584 82.075 118.163 1.00 33.07 52 LYS C CA 1
ATOM 2142 C C . LYS C 1 53 ? 61.276 83.551 117.929 1.00 31.61 52 LYS C C 1
ATOM 2143 O O . LYS C 1 53 ? 60.118 83.977 118.003 1.00 30.24 52 LYS C O 1
ATOM 2149 N N . ILE C 1 54 ? 62.329 84.319 117.651 1.00 30.78 53 ILE C N 1
ATOM 2150 C CA . ILE C 1 54 ? 62.207 85.720 117.257 1.00 30.46 53 ILE C CA 1
ATOM 2151 C C . ILE C 1 54 ? 63.124 85.972 116.052 1.00 30.92 53 ILE C C 1
ATOM 2152 O O . ILE C 1 54 ? 64.331 85.747 116.131 1.00 29.82 53 ILE C O 1
ATOM 2157 N N . THR C 1 55 ? 62.542 86.439 114.946 1.00 31.47 54 THR C N 1
ATOM 2158 C CA . THR C 1 55 ? 63.259 86.614 113.678 1.00 31.68 54 THR C CA 1
ATOM 2159 C C . THR C 1 55 ? 63.458 88.096 113.356 1.00 30.23 54 THR C C 1
ATOM 2160 O O . THR C 1 55 ? 62.570 88.907 113.608 1.00 28.64 54 THR C O 1
ATOM 2164 N N . VAL C 1 56 ? 64.619 88.432 112.787 1.00 29.82 55 VAL C N 1
ATOM 2165 C CA . VAL C 1 56 ? 64.949 89.812 112.403 1.00 28.66 55 VAL C CA 1
ATOM 2166 C C . VAL C 1 56 ? 63.948 90.374 111.388 1.00 29.58 55 VAL C C 1
ATOM 2167 O O . VAL C 1 56 ? 63.493 89.662 110.492 1.00 31.98 55 VAL C O 1
ATOM 2171 N N . GLY C 1 57 ? 63.605 91.650 111.545 1.00 29.47 56 GLY C N 1
ATOM 2172 C CA . GLY C 1 57 ? 62.653 92.322 110.662 1.00 29.80 56 GLY C CA 1
ATOM 2173 C C . GLY C 1 57 ? 63.322 93.150 109.578 1.00 31.16 56 GLY C C 1
ATOM 2174 O O . GLY C 1 57 ? 64.533 93.370 109.600 1.00 29.58 56 GLY C O 1
ATOM 2175 N N . GLU C 1 58 ? 62.510 93.615 108.636 1.00 33.39 57 GLU C N 1
ATOM 2176 C CA . GLU C 1 58 ? 62.983 94.355 107.467 1.00 35.79 57 GLU C CA 1
ATOM 2177 C C . GLU C 1 58 ? 63.904 95.527 107.791 1.00 34.34 57 GLU C C 1
ATOM 2178 O O . GLU C 1 58 ? 64.911 95.721 107.113 1.00 35.98 57 GLU C O 1
ATOM 2184 N N . ILE C 1 59 ? 63.540 96.319 108.797 1.00 31.87 58 ILE C N 1
ATOM 2185 C CA . ILE C 1 59 ? 64.261 97.569 109.086 1.00 30.75 58 ILE C CA 1
ATOM 2186 C C . ILE C 1 59 ? 65.616 97.332 109.748 1.00 29.23 58 ILE C C 1
ATOM 2187 O O . ILE C 1 59 ? 66.469 98.215 109.734 1.00 29.56 58 ILE C O 1
ATOM 2192 N N . ALA C 1 60 ? 65.796 96.150 110.334 1.00 28.29 59 ALA C N 1
ATOM 2193 C CA . ALA C 1 60 ? 67.066 95.765 110.941 1.00 28.49 59 ALA C CA 1
ATOM 2194 C C . ALA C 1 60 ? 67.905 94.880 110.019 1.00 29.70 59 ALA C C 1
ATOM 2195 O O . ALA C 1 60 ? 69.016 94.501 110.375 1.00 29.24 59 ALA C O 1
ATOM 2197 N N . ASP C 1 61 ? 67.373 94.550 108.845 1.00 31.53 60 ASP C N 1
ATOM 2198 C CA . ASP C 1 61 ? 68.062 93.685 107.897 1.00 34.31 60 ASP C CA 1
ATOM 2199 C C . ASP C 1 61 ? 68.938 94.537 106.978 1.00 34.14 60 ASP C C 1
ATOM 2200 O O . ASP C 1 61 ? 68.636 94.713 105.798 1.00 34.37 60 ASP C O 1
ATOM 2205 N N . THR C 1 62 ? 70.022 95.066 107.538 1.00 34.09 61 THR C N 1
ATOM 2206 C CA . THR C 1 62 ? 70.916 95.981 106.821 1.00 36.00 61 THR C CA 1
ATOM 2207 C C . THR C 1 62 ? 72.239 95.288 106.523 1.00 38.32 61 THR C C 1
ATOM 2208 O O . THR C 1 62 ? 72.416 94.118 106.856 1.00 40.60 61 THR C O 1
ATOM 2212 N N . LYS C 1 63 ? 73.164 96.013 105.898 1.00 41.47 62 LYS C N 1
ATOM 2213 C CA . LYS C 1 63 ? 74.488 95.471 105.570 1.00 43.56 62 LYS C CA 1
ATOM 2214 C C . LYS C 1 63 ? 75.373 95.238 106.794 1.00 42.96 62 LYS C C 1
ATOM 2215 O O . LYS C 1 63 ? 76.380 94.533 106.703 1.00 45.12 62 LYS C O 1
ATOM 2221 N N . ALA C 1 64 ? 75.004 95.833 107.928 1.00 40.90 63 ALA C N 1
ATOM 2222 C CA . ALA C 1 64 ? 75.738 95.652 109.181 1.00 39.96 63 ALA C CA 1
ATOM 2223 C C . ALA C 1 64 ? 75.922 94.181 109.570 1.00 39.05 63 ALA C C 1
ATOM 2224 O O . ALA C 1 64 ? 76.986 93.794 110.051 1.00 40.21 63 ALA C O 1
ATOM 2226 N N . ALA C 1 65 ? 74.890 93.368 109.359 1.00 37.47 64 ALA C N 1
ATOM 2227 C CA . ALA C 1 65 ? 74.925 91.953 109.742 1.00 38.35 64 ALA C CA 1
ATOM 2228 C C . ALA C 1 65 ? 76.033 91.166 109.037 1.00 39.74 64 ALA C C 1
ATOM 2229 O O . ALA C 1 65 ? 76.589 90.235 109.617 1.00 40.40 64 ALA C O 1
ATOM 2231 N N . SER C 1 66 ? 76.350 91.542 107.799 1.00 41.89 65 SER C N 1
ATOM 2232 C CA . SER C 1 66 ? 77.354 90.833 107.003 1.00 44.96 65 SER C CA 1
ATOM 2233 C C . SER C 1 66 ? 78.692 91.570 106.853 1.00 46.09 65 SER C C 1
ATOM 2234 O O . SER C 1 66 ? 79.677 90.959 106.433 1.00 47.87 65 SER C O 1
ATOM 2237 N N . SER C 1 67 ? 78.733 92.863 107.180 1.00 44.06 66 SER C N 1
ATOM 2238 C CA . SER C 1 67 ? 79.962 93.659 107.022 1.00 44.73 66 SER C CA 1
ATOM 2239 C C . SER C 1 67 ? 80.688 93.969 108.343 1.00 43.39 66 SER C C 1
ATOM 2240 O O . SER C 1 67 ? 81.884 94.257 108.331 1.00 44.10 66 SER C O 1
ATOM 2243 N N . ASP C 1 68 ? 79.983 93.903 109.472 1.00 40.90 67 ASP C N 1
ATOM 2244 C CA . ASP C 1 68 ? 80.596 94.174 110.773 1.00 39.69 67 ASP C CA 1
ATOM 2245 C C . ASP C 1 68 ? 81.517 93.019 111.157 1.00 39.94 67 ASP C C 1
ATOM 2246 O O . ASP C 1 68 ? 81.088 91.865 111.201 1.00 38.49 67 ASP C O 1
ATOM 2251 N N . GLN C 1 69 ? 82.780 93.344 111.434 1.00 41.24 68 GLN C N 1
ATOM 2252 C CA . GLN C 1 69 ? 83.812 92.343 111.739 1.00 42.65 68 GLN C CA 1
ATOM 2253 C C . GLN C 1 69 ? 83.418 91.410 112.885 1.00 40.10 68 GLN C C 1
ATOM 2254 O O . GLN C 1 69 ? 83.632 90.205 112.802 1.00 41.30 68 GLN C O 1
ATOM 2260 N N . THR C 1 70 ? 82.831 91.971 113.940 1.00 37.23 69 THR C N 1
ATOM 2261 C CA . THR C 1 70 ? 82.459 91.204 115.134 1.00 35.81 69 THR C CA 1
ATOM 2262 C C . THR C 1 70 ? 81.121 90.466 115.031 1.00 33.46 69 THR C C 1
ATOM 2263 O O . THR C 1 70 ? 80.706 89.802 115.985 1.00 33.09 69 THR C O 1
ATOM 2267 N N . ALA C 1 71 ? 80.448 90.567 113.887 1.00 32.34 70 ALA C N 1
ATOM 2268 C CA . ALA C 1 71 ? 79.166 89.887 113.686 1.00 31.19 70 ALA C CA 1
ATOM 2269 C C . ALA C 1 71 ? 79.288 88.370 113.813 1.00 31.83 70 ALA C C 1
ATOM 2270 O O . ALA C 1 71 ? 78.365 87.712 114.290 1.00 32.42 70 ALA C O 1
ATOM 2272 N N . SER C 1 72 ? 80.424 87.824 113.388 1.00 32.86 71 SER C N 1
ATOM 2273 C CA . SER C 1 72 ? 80.676 86.387 113.477 1.00 34.13 71 SER C CA 1
ATOM 2274 C C . SER C 1 72 ? 81.000 85.928 114.905 1.00 34.28 71 SER C C 1
ATOM 2275 O O . SER C 1 72 ? 80.852 84.747 115.221 1.00 35.02 71 SER C O 1
ATOM 2278 N N . LEU C 1 73 ? 81.459 86.852 115.750 1.00 33.72 72 LEU C N 1
ATOM 2279 C CA . LEU C 1 73 ? 81.714 86.566 117.166 1.00 33.95 72 LEU C CA 1
ATOM 2280 C C . LEU C 1 73 ? 80.446 86.752 118.004 1.00 32.35 72 LEU C C 1
ATOM 2281 O O . LEU C 1 73 ? 80.207 86.001 118.950 1.00 32.72 72 LEU C O 1
ATOM 2286 N N . LEU C 1 74 ? 79.652 87.764 117.658 1.00 30.96 73 LEU C N 1
ATOM 2287 C CA . LEU C 1 74 ? 78.359 88.016 118.299 1.00 29.50 73 LEU C CA 1
ATOM 2288 C C . LEU C 1 74 ? 77.392 88.596 117.266 1.00 28.65 73 LEU C C 1
ATOM 2289 O O . LEU C 1 74 ? 77.624 89.697 116.765 1.00 28.48 73 LEU C O 1
ATOM 2294 N N . PRO C 1 75 ? 76.304 87.865 116.944 1.00 28.66 74 PRO C N 1
ATOM 2295 C CA . PRO C 1 75 ? 75.418 88.321 115.868 1.00 27.99 74 PRO C CA 1
ATOM 2296 C C . PRO C 1 75 ? 74.811 89.696 116.121 1.00 26.65 74 PRO C C 1
ATOM 2297 O O . PRO C 1 75 ? 74.500 90.043 117.262 1.00 25.29 74 PRO C O 1
ATOM 2301 N N . THR C 1 76 ? 74.651 90.460 115.044 1.00 26.96 75 THR C N 1
ATOM 2302 C CA . THR C 1 76 ? 74.075 91.792 115.106 1.00 26.67 75 THR C CA 1
ATOM 2303 C C . THR C 1 76 ? 72.705 91.744 115.782 1.00 26.13 75 THR C C 1
ATOM 2304 O O . THR C 1 76 ? 72.477 92.416 116.786 1.00 24.90 75 THR C O 1
ATOM 2308 N N . PHE C 1 77 ? 71.806 90.936 115.232 1.00 27.46 76 PHE C N 1
ATOM 2309 C CA . PHE C 1 77 ? 70.512 90.683 115.856 1.00 27.72 76 PHE C CA 1
ATOM 2310 C C . PHE C 1 77 ? 70.684 89.531 116.848 1.00 28.73 76 PHE C C 1
ATOM 2311 O O . PHE C 1 77 ? 70.852 88.383 116.445 1.00 28.81 76 PHE C O 1
ATOM 2319 N N . ASP C 1 78 ? 70.657 89.851 118.142 1.00 29.79 77 ASP C N 1
ATOM 2320 C CA . ASP C 1 78 ? 71.008 88.900 119.199 1.00 30.50 77 ASP C CA 1
ATOM 2321 C C . ASP C 1 78 ? 69.845 88.699 120.175 1.00 29.74 77 ASP C C 1
ATOM 2322 O O . ASP C 1 78 ? 69.433 89.635 120.859 1.00 28.71 77 ASP C O 1
ATOM 2327 N N . VAL C 1 79 ? 69.353 87.465 120.255 1.00 30.01 78 VAL C N 1
ATOM 2328 C CA . VAL C 1 79 ? 68.147 87.130 121.018 1.00 29.77 78 VAL C CA 1
ATOM 2329 C C . VAL C 1 79 ? 68.443 86.135 122.144 1.00 31.03 78 VAL C C 1
ATOM 2330 O O . VAL C 1 79 ? 69.265 85.230 121.980 1.00 32.63 78 VAL C O 1
ATOM 2334 N N . SER C 1 80 ? 67.773 86.313 123.283 1.00 30.51 79 SER C N 1
ATOM 2335 C CA . SER C 1 80 ? 67.862 85.377 124.402 1.00 31.18 79 SER C CA 1
ATOM 2336 C C . SER C 1 80 ? 66.465 85.111 124.959 1.00 31.94 79 SER C C 1
ATOM 2337 O O . SER C 1 80 ? 65.869 85.970 125.608 1.00 31.53 79 SER C O 1
ATOM 2340 N N . ILE C 1 81 ? 65.943 83.919 124.688 1.00 33.52 80 ILE C N 1
ATOM 2341 C CA . ILE C 1 81 ? 64.611 83.525 125.146 1.00 34.56 80 ILE C CA 1
ATOM 2342 C C . ILE C 1 81 ? 64.690 82.887 126.531 1.00 35.58 80 ILE C C 1
ATOM 2343 O O . ILE C 1 81 ? 65.380 81.887 126.710 1.00 35.90 80 ILE C O 1
ATOM 2348 N N . GLN C 1 82 ? 63.966 83.463 127.492 1.00 36.01 81 GLN C N 1
ATOM 2349 C CA . GLN C 1 82 ? 63.969 83.002 128.883 1.00 37.12 81 GLN C CA 1
ATOM 2350 C C . GLN C 1 82 ? 62.543 82.695 129.350 1.00 36.02 81 GLN C C 1
ATOM 2351 O O . GLN C 1 82 ? 62.013 83.361 130.242 1.00 35.27 81 GLN C O 1
ATOM 2357 N N . ASN C 1 83 ? 61.929 81.680 128.752 1.00 35.92 82 ASN C N 1
ATOM 2358 C CA . ASN C 1 83 ? 60.522 81.360 129.029 1.00 36.58 82 ASN C CA 1
ATOM 2359 C C . ASN C 1 83 ? 60.209 81.073 130.501 1.00 38.48 82 ASN C C 1
ATOM 2360 O O . ASN C 1 83 ? 59.177 81.516 131.009 1.00 38.92 82 ASN C O 1
ATOM 2365 N N . SER C 1 84 ? 61.095 80.351 131.185 1.00 40.17 83 SER C N 1
ATOM 2366 C CA . SER C 1 84 ? 60.891 80.027 132.606 1.00 42.40 83 SER C CA 1
ATOM 2367 C C . SER C 1 84 ? 60.945 81.268 133.501 1.00 41.83 83 SER C C 1
ATOM 2368 O O . SER C 1 84 ? 60.390 81.268 134.600 1.00 42.53 83 SER C O 1
ATOM 2371 N N . GLU C 1 85 ? 61.631 82.307 133.028 1.00 40.57 84 GLU C N 1
ATOM 2372 C CA . GLU C 1 85 ? 61.718 83.586 133.730 1.00 40.48 84 GLU C CA 1
ATOM 2373 C C . GLU C 1 85 ? 60.653 84.575 133.251 1.00 38.66 84 GLU C C 1
ATOM 2374 O O . GLU C 1 85 ? 60.564 85.686 133.768 1.00 38.35 84 GLU C O 1
ATOM 2380 N N . GLY C 1 86 ? 59.858 84.177 132.259 1.00 37.51 85 GLY C N 1
ATOM 2381 C CA . GLY C 1 86 ? 58.745 84.992 131.774 1.00 35.94 85 GLY C CA 1
ATOM 2382 C C . GLY C 1 86 ? 59.142 86.170 130.901 1.00 33.53 85 GLY C C 1
ATOM 2383 O O . GLY C 1 86 ? 58.432 87.171 130.868 1.00 32.36 85 GLY C O 1
ATOM 2384 N N . TYR C 1 87 ? 60.261 86.060 130.186 1.00 31.78 86 TYR C N 1
ATOM 2385 C CA . TYR C 1 87 ? 60.674 87.119 129.267 1.00 29.50 86 TYR C CA 1
ATOM 2386 C C . TYR C 1 87 ? 61.626 86.635 128.179 1.00 29.06 86 TYR C C 1
ATOM 2387 O O . TYR C 1 87 ? 62.239 85.576 128.297 1.00 29.27 86 TYR C O 1
ATOM 2396 N N . SER C 1 88 ? 61.723 87.427 127.116 1.00 27.27 87 SER C N 1
ATOM 2397 C CA . SER C 1 88 ? 62.732 87.237 126.080 1.00 26.82 87 SER C CA 1
ATOM 2398 C C . SER C 1 88 ? 63.393 88.579 125.790 1.00 26.04 87 SER C C 1
ATOM 2399 O O . SER C 1 88 ? 62.713 89.601 125.710 1.00 25.10 87 SER C O 1
ATOM 2402 N N . SER C 1 89 ? 64.718 88.567 125.650 1.00 26.32 88 SER C N 1
ATOM 2403 C CA . SER C 1 89 ? 65.508 89.791 125.502 1.00 25.89 88 SER C CA 1
ATOM 2404 C C . SER C 1 89 ? 66.044 89.930 124.076 1.00 25.28 88 SER C C 1
ATOM 2405 O O . SER C 1 89 ? 66.631 88.991 123.530 1.00 25.56 88 SER C O 1
ATOM 2408 N N . VAL C 1 90 ? 65.852 91.110 123.489 1.00 24.13 89 VAL C N 1
ATOM 2409 C CA . VAL C 1 90 ? 66.260 91.372 122.105 1.00 24.03 89 VAL C CA 1
ATOM 2410 C C . VAL C 1 90 ? 67.238 92.540 122.039 1.00 23.55 89 VAL C C 1
ATOM 2411 O O . VAL C 1 90 ? 66.908 93.655 122.452 1.00 24.30 89 VAL C O 1
ATOM 2415 N N . ILE C 1 91 ? 68.432 92.279 121.509 1.00 22.71 90 ILE C N 1
ATOM 2416 C CA . ILE C 1 91 ? 69.441 93.312 121.323 1.00 22.17 90 ILE C CA 1
ATOM 2417 C C . ILE C 1 91 ? 69.875 93.343 119.862 1.00 21.87 90 ILE C C 1
ATOM 2418 O O . ILE C 1 91 ? 70.151 92.298 119.270 1.00 22.31 90 ILE C O 1
ATOM 2423 N N . TRP C 1 92 ? 69.922 94.544 119.288 1.00 20.79 91 TRP C N 1
ATOM 2424 C CA . TRP C 1 92 ? 70.520 94.768 117.974 1.00 20.67 91 TRP C CA 1
ATOM 2425 C C . TRP C 1 92 ? 71.581 95.844 118.146 1.00 21.47 91 TRP C C 1
ATOM 2426 O O . TRP C 1 92 ? 71.296 96.905 118.701 1.00 21.99 91 TRP C O 1
ATOM 2437 N N . SER C 1 93 ? 72.804 95.568 117.692 1.00 21.93 92 SER C N 1
ATOM 2438 C CA . SER C 1 93 ? 73.903 96.525 117.818 1.00 22.54 92 SER C CA 1
ATOM 2439 C C . SER C 1 93 ? 74.959 96.316 116.739 1.00 23.53 92 SER C C 1
ATOM 2440 O O . SER C 1 93 ? 75.072 95.229 116.179 1.00 24.39 92 SER C O 1
ATOM 2443 N N . THR C 1 94 ? 75.728 97.363 116.458 1.00 23.60 93 THR C N 1
ATOM 2444 C CA . THR C 1 94 ? 76.796 97.296 115.461 1.00 24.30 93 THR C CA 1
ATOM 2445 C C . THR C 1 94 ? 77.893 98.316 115.760 1.00 25.24 93 THR C C 1
ATOM 2446 O O . THR C 1 94 ? 77.621 99.404 116.282 1.00 24.92 93 THR C O 1
ATOM 2450 N N . ALA C 1 95 ? 79.129 97.949 115.421 1.00 26.37 94 ALA C N 1
ATOM 2451 C CA . ALA C 1 95 ? 80.288 98.827 115.584 1.00 27.47 94 ALA C CA 1
ATOM 2452 C C . ALA C 1 95 ? 80.567 99.652 114.330 1.00 28.82 94 ALA C C 1
ATOM 2453 O O . ALA C 1 95 ? 81.415 100.550 114.356 1.00 29.11 94 ALA C O 1
ATOM 2455 N N . VAL C 1 96 ? 79.865 99.355 113.238 1.00 29.22 95 VAL C N 1
ATOM 2456 C CA . VAL C 1 96 ? 80.057 100.088 111.988 1.00 30.88 95 VAL C CA 1
ATOM 2457 C C . VAL C 1 96 ? 79.691 101.553 112.217 1.00 30.56 95 VAL C C 1
ATOM 2458 O O . VAL C 1 96 ? 78.658 101.860 112.817 1.00 29.32 95 VAL C O 1
ATOM 2462 N N . GLU C 1 97 ? 80.552 102.442 111.741 1.00 31.88 96 GLU C N 1
ATOM 2463 C CA . GLU C 1 97 ? 80.393 103.879 111.940 1.00 32.83 96 GLU C CA 1
ATOM 2464 C C . GLU C 1 97 ? 79.453 104.511 110.910 1.00 31.38 96 GLU C C 1
ATOM 2465 O O . GLU C 1 97 ? 78.738 105.466 111.222 1.00 31.31 96 GLU C O 1
ATOM 2471 N N . ASP C 1 98 ? 79.453 103.962 109.695 1.00 30.77 97 ASP C N 1
ATOM 2472 C CA . ASP C 1 98 ? 78.595 104.426 108.602 1.00 30.30 97 ASP C CA 1
ATOM 2473 C C . ASP C 1 98 ? 77.112 104.323 108.989 1.00 28.90 97 ASP C C 1
ATOM 2474 O O . ASP C 1 98 ? 76.559 103.228 109.094 1.00 27.80 97 ASP C O 1
ATOM 2479 N N . SER C 1 99 ? 76.483 105.478 109.186 1.00 28.71 98 SER C N 1
ATOM 2480 C CA . SER C 1 99 ? 75.094 105.555 109.645 1.00 27.32 98 SER C CA 1
ATOM 2481 C C . SER C 1 99 ? 74.074 104.954 108.674 1.00 27.01 98 SER C C 1
ATOM 2482 O O . SER C 1 99 ? 72.979 104.581 109.088 1.00 25.44 98 SER C O 1
ATOM 2485 N N . SER C 1 100 ? 74.441 104.834 107.399 1.00 28.40 99 SER C N 1
ATOM 2486 C CA . SER C 1 100 ? 73.581 104.192 106.401 1.00 28.65 99 SER C CA 1
ATOM 2487 C C . SER C 1 100 ? 73.406 102.680 106.625 1.00 27.85 99 SER C C 1
ATOM 2488 O O . SER C 1 100 ? 72.523 102.072 106.023 1.00 28.24 99 SER C O 1
ATOM 2491 N N . TYR C 1 101 ? 74.254 102.080 107.462 1.00 27.11 100 TYR C N 1
ATOM 2492 C CA . TYR C 1 101 ? 74.140 100.660 107.823 1.00 26.48 100 TYR C CA 1
ATOM 2493 C C . TYR C 1 101 ? 73.363 100.456 109.131 1.00 24.66 100 TYR C C 1
ATOM 2494 O O . TYR C 1 101 ? 73.132 99.317 109.545 1.00 23.50 100 TYR C O 1
ATOM 2503 N N . TRP C 1 102 ? 72.963 101.549 109.780 1.00 24.57 101 TRP C N 1
ATOM 2504 C CA . TRP C 1 102 ? 72.181 101.469 111.016 1.00 23.82 101 TRP C CA 1
ATOM 2505 C C . TRP C 1 102 ? 70.695 101.272 110.710 1.00 24.21 101 TRP C C 1
ATOM 2506 O O . TRP C 1 102 ? 70.279 101.317 109.553 1.00 24.52 101 TRP C O 1
ATOM 2517 N N . ILE C 1 103 ? 69.901 101.039 111.755 1.00 25.17 102 ILE C N 1
ATOM 2518 C CA . ILE C 1 103 ? 68.442 101.029 111.633 1.00 25.98 102 ILE C CA 1
ATOM 2519 C C . ILE C 1 103 ? 67.997 102.469 111.401 1.00 27.75 102 ILE C C 1
ATOM 2520 O O . ILE C 1 103 ? 68.291 103.344 112.218 1.00 27.85 102 ILE C O 1
ATOM 2525 N N . SER C 1 104 ? 67.301 102.716 110.291 1.00 30.34 103 SER C N 1
ATOM 2526 C CA . SER C 1 104 ? 66.964 104.089 109.895 1.00 33.41 103 SER C CA 1
ATOM 2527 C C . SER C 1 104 ? 65.545 104.347 109.346 1.00 34.50 103 SER C C 1
ATOM 2528 O O . SER C 1 104 ? 65.202 105.503 109.094 1.00 37.57 103 SER C O 1
ATOM 2531 N N . LYS C 1 105 ? 64.722 103.314 109.167 1.00 34.36 104 LYS C N 1
ATOM 2532 C CA . LYS C 1 105 ? 63.347 103.526 108.681 1.00 35.44 104 LYS C CA 1
ATOM 2533 C C . LYS C 1 105 ? 62.307 102.882 109.612 1.00 33.59 104 LYS C C 1
ATOM 2534 O O . LYS C 1 105 ? 62.613 101.979 110.404 1.00 31.11 104 LYS C O 1
ATOM 2540 N N . ASP C 1 106 ? 61.084 103.399 109.537 1.00 32.65 105 ASP C N 1
ATOM 2541 C CA . ASP C 1 106 ? 59.965 102.868 110.308 1.00 31.76 105 ASP C CA 1
ATOM 2542 C C . ASP C 1 106 ? 59.503 101.548 109.702 1.00 31.18 105 ASP C C 1
ATOM 2543 O O . ASP C 1 106 ? 59.546 101.379 108.487 1.00 32.55 105 ASP C O 1
ATOM 2548 N N . GLY C 1 107 ? 59.061 100.619 110.549 1.00 29.59 106 GLY C N 1
ATOM 2549 C CA . GLY C 1 107 ? 58.561 99.323 110.084 1.00 29.30 106 GLY C CA 1
ATOM 2550 C C . GLY C 1 107 ? 58.782 98.195 111.074 1.00 28.68 106 GLY C C 1
ATOM 2551 O O . GLY C 1 107 ? 58.971 98.430 112.270 1.00 28.25 106 GLY C O 1
ATOM 2552 N N . VAL C 1 108 ? 58.770 96.966 110.563 1.00 28.51 107 VAL C N 1
ATOM 2553 C CA . VAL C 1 108 ? 58.891 95.770 111.393 1.00 27.64 107 VAL C CA 1
ATOM 2554 C C . VAL C 1 108 ? 60.337 95.599 111.854 1.00 27.76 107 VAL C C 1
ATOM 2555 O O . VAL C 1 108 ? 61.240 95.417 111.035 1.00 28.79 107 VAL C O 1
ATOM 2559 N N . LEU C 1 109 ? 60.542 95.662 113.168 1.00 26.62 108 LEU C N 1
ATOM 2560 C CA . LEU C 1 109 ? 61.848 95.426 113.777 1.00 26.15 108 LEU C CA 1
ATOM 2561 C C . LEU C 1 109 ? 62.152 93.931 113.891 1.00 26.68 108 LEU C C 1
ATOM 2562 O O . LEU C 1 109 ? 63.264 93.493 113.586 1.00 27.67 108 LEU C O 1
ATOM 2567 N N . CYS C 1 110 ? 61.171 93.159 114.353 1.00 26.87 109 CYS C N 1
ATOM 2568 C CA . CYS C 1 110 ? 61.307 91.702 114.459 1.00 27.67 109 CYS C CA 1
ATOM 2569 C C . CYS C 1 110 ? 59.946 91.033 114.613 1.00 28.01 109 CYS C C 1
ATOM 2570 O O . CYS C 1 110 ? 58.961 91.686 114.966 1.00 28.42 109 CYS C O 1
ATOM 2573 N N . THR C 1 111 ? 59.903 89.731 114.347 1.00 28.00 110 THR C N 1
ATOM 2574 C CA . THR C 1 111 ? 58.674 88.949 114.449 1.00 28.32 110 THR C CA 1
ATOM 2575 C C . THR C 1 111 ? 58.814 87.853 115.504 1.00 27.94 110 THR C C 1
ATOM 2576 O O . THR C 1 111 ? 59.737 87.038 115.453 1.00 28.66 110 THR C O 1
ATOM 2580 N N . ILE C 1 112 ? 57.882 87.846 116.452 1.00 27.50 111 ILE C N 1
ATOM 2581 C CA . ILE C 1 112 ? 57.838 86.853 117.520 1.00 27.61 111 ILE C CA 1
ATOM 2582 C C . ILE C 1 112 ? 56.888 85.722 117.138 1.00 28.36 111 ILE C C 1
ATOM 2583 O O . ILE C 1 112 ? 55.775 85.979 116.688 1.00 28.38 111 ILE C O 1
ATOM 2588 N N . THR C 1 113 ? 57.337 84.480 117.317 1.00 29.12 112 THR C N 1
ATOM 2589 C CA . THR C 1 113 ? 56.491 83.303 117.149 1.00 30.09 112 THR C CA 1
ATOM 2590 C C . THR C 1 113 ? 56.426 82.569 118.481 1.00 30.56 112 THR C C 1
ATOM 2591 O O . THR C 1 113 ? 57.458 82.232 119.057 1.00 29.58 112 THR C O 1
ATOM 2595 N N . GLY C 1 114 ? 55.211 82.320 118.961 1.00 31.51 113 GLY C N 1
ATOM 2596 C CA . GLY C 1 114 ? 55.007 81.663 120.249 1.00 32.10 113 GLY C CA 1
ATOM 2597 C C . GLY C 1 114 ? 53.934 80.599 120.197 1.00 34.00 113 GLY C C 1
ATOM 2598 O O . GLY C 1 114 ? 53.363 80.337 119.141 1.00 34.29 113 GLY C O 1
ATOM 2599 N N . THR C 1 115 ? 53.665 79.996 121.353 1.00 35.32 114 THR C N 1
ATOM 2600 C CA . THR C 1 115 ? 52.701 78.907 121.479 1.00 37.56 114 THR C CA 1
ATOM 2601 C C . THR C 1 115 ? 51.801 79.139 122.688 1.00 38.06 114 THR C C 1
ATOM 2602 O O . THR C 1 115 ? 52.287 79.381 123.791 1.00 38.12 114 THR C O 1
ATOM 2606 N N . VAL C 1 116 ? 50.491 79.054 122.474 1.00 39.16 115 VAL C N 1
ATOM 2607 C CA . VAL C 1 116 ? 49.522 79.177 123.559 1.00 39.77 115 VAL C CA 1
ATOM 2608 C C . VAL C 1 116 ? 49.451 77.850 124.314 1.00 42.40 115 VAL C C 1
ATOM 2609 O O . VAL C 1 116 ? 49.463 76.780 123.704 1.00 43.82 115 VAL C O 1
ATOM 2613 N N . SER C 1 117 ? 49.369 77.931 125.638 1.00 43.20 116 SER C N 1
ATOM 2614 C CA . SER C 1 117 ? 49.276 76.754 126.500 1.00 45.60 116 SER C CA 1
ATOM 2615 C C . SER C 1 117 ? 48.128 75.834 126.098 1.00 48.48 116 SER C C 1
ATOM 2616 O O . SER C 1 117 ? 47.069 76.301 125.675 1.00 47.77 116 SER C O 1
ATOM 2619 N N . SER C 1 118 ? 48.346 74.528 126.246 1.00 51.34 117 SER C N 1
ATOM 2620 C CA . SER C 1 118 ? 47.297 73.530 126.023 1.00 54.78 117 SER C CA 1
ATOM 2621 C C . SER C 1 118 ? 46.152 73.665 127.030 1.00 57.45 117 SER C C 1
ATOM 2622 O O . SER C 1 118 ? 45.013 73.309 126.729 1.00 59.60 117 SER C O 1
ATOM 2625 N N . ASN C 1 119 ? 46.467 74.165 128.225 1.00 58.59 118 ASN C N 1
ATOM 2626 C CA . ASN C 1 119 ? 45.483 74.332 129.297 1.00 61.50 118 ASN C CA 1
ATOM 2627 C C . ASN C 1 119 ? 44.636 75.588 129.155 1.00 61.01 118 ASN C C 1
ATOM 2628 O O . ASN C 1 119 ? 43.555 75.672 129.738 1.00 64.60 118 ASN C O 1
ATOM 2633 N N . ALA C 1 120 ? 45.130 76.561 128.394 1.00 58.73 119 ALA C N 1
ATOM 2634 C CA . ALA C 1 120 ? 44.459 77.851 128.253 1.00 58.49 119 ALA C CA 1
ATOM 2635 C C . ALA C 1 120 ? 42.976 77.684 127.924 1.00 60.91 119 ALA C C 1
ATOM 2636 O O . ALA C 1 120 ? 42.621 77.027 126.945 1.00 61.38 119 ALA C O 1
ATOM 2638 N N . LYS C 1 121 ? 42.120 78.271 128.756 1.00 62.15 120 LYS C N 1
ATOM 2639 C CA . LYS C 1 121 ? 40.675 78.171 128.577 1.00 65.91 120 LYS C CA 1
ATOM 2640 C C . LYS C 1 121 ? 40.199 79.231 127.587 1.00 64.07 120 LYS C C 1
ATOM 2641 O O . LYS C 1 121 ? 40.852 80.260 127.438 1.00 61.32 120 LYS C O 1
ATOM 2647 N N . PRO C 1 122 ? 39.059 78.984 126.909 1.00 65.52 121 PRO C N 1
ATOM 2648 C CA . PRO C 1 122 ? 38.489 79.964 125.974 1.00 64.82 121 PRO C CA 1
ATOM 2649 C C . PRO C 1 122 ? 38.292 81.345 126.599 1.00 63.90 121 PRO C C 1
ATOM 2650 O O . PRO C 1 122 ? 38.008 81.448 127.794 1.00 64.75 121 PR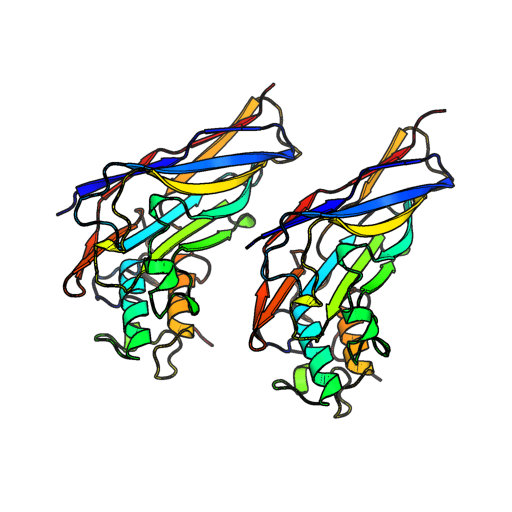O C O 1
ATOM 2654 N N . GLY C 1 123 ? 38.473 82.394 125.799 1.00 62.92 122 GLY C N 1
ATOM 2655 C CA . GLY C 1 123 ? 38.289 83.770 126.261 1.00 62.33 122 GLY C CA 1
ATOM 2656 C C . GLY C 1 123 ? 39.483 84.391 126.970 1.00 60.35 122 GLY C C 1
ATOM 2657 O O . GLY C 1 123 ? 39.587 85.616 127.039 1.00 57.88 122 GLY C O 1
ATOM 2658 N N . ALA C 1 124 ? 40.381 83.557 127.497 1.00 61.37 123 ALA C N 1
ATOM 2659 C CA . ALA C 1 124 ? 41.529 84.024 128.277 1.00 60.85 123 ALA C CA 1
ATOM 2660 C C . ALA C 1 124 ? 42.409 84.986 127.485 1.00 60.16 123 ALA C C 1
ATOM 2661 O O . ALA C 1 124 ? 42.382 84.994 126.254 1.00 58.61 123 ALA C O 1
ATOM 2663 N N . GLU C 1 125 ? 43.193 85.787 128.203 1.00 61.87 124 GLU C N 1
ATOM 2664 C CA . GLU C 1 125 ? 44.071 86.778 127.580 1.00 59.96 124 GLU C CA 1
ATOM 2665 C C . GLU C 1 125 ? 45.404 86.902 128.322 1.00 59.38 124 GLU C C 1
ATOM 2666 O O . GLU C 1 125 ? 45.552 86.442 129.457 1.00 63.18 124 GLU C O 1
ATOM 2672 N N . SER C 1 126 ? 46.384 87.503 127.656 1.00 55.08 125 SER C N 1
ATOM 2673 C CA . SER C 1 126 ? 47.696 87.728 128.250 1.00 53.29 125 SER C CA 1
ATOM 2674 C C . SER C 1 126 ? 48.402 88.875 127.531 1.00 50.37 125 SER C C 1
ATOM 2675 O O . SER C 1 126 ? 48.513 88.856 126.302 1.00 47.57 125 SER C O 1
ATOM 2678 N N . PRO C 1 127 ? 48.887 89.876 128.291 1.00 48.69 126 PRO C N 1
ATOM 2679 C CA . PRO C 1 127 ? 49.637 90.944 127.632 1.00 45.51 126 PRO C CA 1
ATOM 2680 C C . PRO C 1 127 ? 51.018 90.500 127.134 1.00 41.91 126 PRO C C 1
ATOM 2681 O O . PRO C 1 127 ? 51.658 89.627 127.732 1.00 41.56 126 PRO C O 1
ATOM 2685 N N . ILE C 1 128 ? 51.439 91.097 126.023 1.00 38.83 127 ILE C N 1
ATOM 2686 C CA . ILE C 1 128 ? 52.799 90.980 125.518 1.00 37.41 127 ILE C CA 1
ATOM 2687 C C . ILE C 1 128 ? 53.416 92.360 125.690 1.00 34.68 127 ILE C C 1
ATOM 2688 O O . ILE C 1 128 ? 53.214 93.244 124.858 1.00 33.33 127 ILE C O 1
ATOM 2693 N N . LYS C 1 129 ? 54.154 92.544 126.782 1.00 33.78 128 LYS C N 1
ATOM 2694 C CA . LYS C 1 129 ? 54.663 93.861 127.148 1.00 32.29 128 LYS C CA 1
ATOM 2695 C C . LYS C 1 129 ? 56.078 94.091 126.642 1.00 30.59 128 LYS C C 1
ATOM 2696 O O . LYS C 1 129 ? 56.904 93.181 126.636 1.00 30.26 128 LYS C O 1
ATOM 2702 N N . LEU C 1 130 ? 56.346 95.326 126.233 1.00 29.20 129 LEU C N 1
ATOM 2703 C CA . LEU C 1 130 ? 57.684 95.750 125.841 1.00 27.39 129 LEU C CA 1
ATOM 2704 C C . LEU C 1 130 ? 58.240 96.663 126.926 1.00 27.43 129 LEU C C 1
ATOM 2705 O O . LEU C 1 130 ? 57.668 97.718 127.203 1.00 27.69 129 LEU C O 1
ATOM 2710 N N . GLU C 1 131 ? 59.345 96.252 127.544 1.00 27.57 130 GLU C N 1
ATOM 2711 C CA . GLU C 1 131 ? 59.936 97.005 128.652 1.00 28.93 130 GLU C CA 1
ATOM 2712 C C . GLU C 1 131 ? 61.421 96.672 128.847 1.00 27.98 130 GLU C C 1
ATOM 2713 O O . GLU C 1 131 ? 61.974 95.819 128.146 1.00 27.72 130 GLU C O 1
ATOM 2719 N N . ALA C 1 132 ? 62.064 97.370 129.781 1.00 27.68 131 ALA C N 1
ATOM 2720 C CA . ALA C 1 132 ? 63.486 97.167 130.065 1.00 27.36 131 ALA C CA 1
ATOM 2721 C C . ALA C 1 132 ? 63.753 95.773 130.609 1.00 27.73 131 ALA C C 1
ATOM 2722 O O . ALA C 1 132 ? 62.948 95.230 131.367 1.00 29.03 131 ALA C O 1
ATOM 2724 N N . VAL C 1 133 ? 64.891 95.202 130.222 1.00 27.79 132 VAL C N 1
ATOM 2725 C CA . VAL C 1 133 ? 65.361 93.955 130.810 1.00 28.48 132 VAL C CA 1
ATOM 2726 C C . VAL C 1 133 ? 65.578 94.190 132.302 1.00 29.47 132 VAL C C 1
ATOM 2727 O O . VAL C 1 133 ? 66.169 95.197 132.699 1.00 29.76 132 VAL C O 1
ATOM 2731 N N . LYS C 1 134 ? 65.107 93.255 133.122 1.00 31.06 133 LYS C N 1
ATOM 2732 C CA . LYS C 1 134 ? 65.334 93.312 134.561 1.00 32.41 133 LYS C CA 1
ATOM 2733 C C . LYS C 1 134 ? 66.801 92.997 134.871 1.00 32.17 133 LYS C C 1
ATOM 2734 O O . LYS C 1 134 ? 67.204 91.837 134.912 1.00 33.18 133 LYS C O 1
ATOM 2740 N N . ARG C 1 135 ? 67.590 94.053 135.061 1.00 31.36 134 ARG C N 1
ATOM 2741 C CA . ARG C 1 135 ? 68.999 93.947 135.441 1.00 30.94 134 ARG C CA 1
ATOM 2742 C C . ARG C 1 135 ? 69.400 95.232 136.158 1.00 31.14 134 ARG C C 1
ATOM 2743 O O . ARG C 1 135 ? 68.708 96.245 136.046 1.00 30.70 134 ARG C O 1
ATOM 2751 N N . GLU C 1 136 ? 70.514 95.199 136.882 1.00 31.75 135 GLU C N 1
ATOM 2752 C CA . GLU C 1 136 ? 70.998 96.388 137.582 1.00 32.39 135 GLU C CA 1
ATOM 2753 C C . GLU C 1 136 ? 71.610 97.379 136.595 1.00 31.24 135 GLU C C 1
ATOM 2754 O O . GLU C 1 136 ? 72.166 96.977 135.572 1.00 30.18 135 GLU C O 1
ATOM 2760 N N . THR C 1 137 ? 71.499 98.669 136.907 1.00 31.32 136 THR C N 1
ATOM 2761 C CA . THR C 1 137 ? 72.096 99.725 136.086 1.00 30.73 136 THR C CA 1
ATOM 2762 C C . THR C 1 137 ? 73.609 99.515 135.948 1.00 31.50 136 THR C C 1
ATOM 2763 O O . THR C 1 137 ? 74.175 99.686 134.866 1.00 31.03 136 THR C O 1
ATOM 2767 N N . TYR C 1 138 ? 74.249 99.163 137.060 1.00 32.95 137 TYR C N 1
ATOM 2768 C CA . TYR C 1 138 ? 75.608 98.624 137.057 1.00 33.82 137 TYR C CA 1
ATOM 2769 C C . TYR C 1 138 ? 75.716 97.599 138.181 1.00 35.30 137 TYR C C 1
ATOM 2770 O O . TYR C 1 138 ? 74.848 97.542 139.054 1.00 36.32 137 TYR C O 1
ATOM 2779 N N . VAL C 1 139 ? 76.769 96.789 138.161 1.00 35.99 138 VAL C N 1
ATOM 2780 C CA . VAL C 1 139 ? 76.888 95.677 139.108 1.00 37.80 138 VAL C CA 1
ATOM 2781 C C . VAL C 1 139 ? 77.026 96.184 140.541 1.00 39.89 138 VAL C C 1
ATOM 2782 O O . VAL C 1 139 ? 77.958 96.921 140.862 1.00 41.20 138 VAL C O 1
ATOM 2786 N N . GLY C 1 140 ? 76.086 95.781 141.392 1.00 40.52 139 GLY C N 1
ATOM 2787 C CA . GLY C 1 140 ? 76.070 96.197 142.791 1.00 42.68 139 GLY C CA 1
ATOM 2788 C C . GLY C 1 140 ? 75.401 97.536 143.055 1.00 42.47 139 GLY C C 1
ATOM 2789 O O . GLY C 1 140 ? 75.526 98.077 144.151 1.00 44.11 139 GLY C O 1
ATOM 2790 N N . SER C 1 141 ? 74.683 98.069 142.066 1.00 40.49 140 SER C N 1
ATOM 2791 C CA . SER C 1 141 ? 74.002 99.358 142.219 1.00 40.51 140 SER C CA 1
ATOM 2792 C C . SER C 1 141 ? 72.782 99.257 143.135 1.00 41.67 140 SER C C 1
ATOM 2793 O O . SER C 1 141 ? 72.472 100.197 143.867 1.00 42.64 140 SER C O 1
ATOM 2796 N N . GLY C 1 142 ? 72.094 98.119 143.085 1.00 41.52 141 GLY C N 1
ATOM 2797 C CA . GLY C 1 142 ? 70.859 97.931 143.838 1.00 42.91 141 GLY C CA 1
ATOM 2798 C C . GLY C 1 142 ? 69.688 98.716 143.261 1.00 41.87 141 GLY C C 1
ATOM 2799 O O . GLY C 1 142 ? 68.729 99.008 143.970 1.00 42.67 141 GLY C O 1
ATOM 2800 N N . THR C 1 143 ? 69.770 99.057 141.976 1.00 40.65 142 THR C N 1
ATOM 2801 C CA . THR C 1 143 ? 68.695 99.753 141.268 1.00 40.24 142 THR C CA 1
ATOM 2802 C C . THR C 1 143 ? 68.600 99.180 139.867 1.00 38.67 142 THR C C 1
ATOM 2803 O O . THR C 1 143 ? 69.617 98.986 139.207 1.00 38.47 142 THR C O 1
ATOM 2807 N N . ASP C 1 144 ? 67.380 98.921 139.409 1.00 39.27 143 ASP C N 1
ATOM 2808 C CA . ASP C 1 144 ? 67.178 98.261 138.122 1.00 38.60 143 ASP C CA 1
ATOM 2809 C C . ASP C 1 144 ? 67.175 99.234 136.948 1.00 38.05 143 ASP C C 1
ATOM 2810 O O . ASP C 1 144 ? 66.859 100.416 137.095 1.00 38.64 143 ASP C O 1
ATOM 2815 N N . ASN C 1 145 ? 67.558 98.708 135.788 1.00 37.86 144 ASN C N 1
ATOM 2816 C CA . ASN C 1 145 ? 67.416 99.395 134.513 1.00 37.16 144 ASN C CA 1
ATOM 2817 C C . ASN C 1 145 ? 65.930 99.655 134.291 1.00 36.91 144 ASN C C 1
ATOM 2818 O O . ASN C 1 145 ? 65.118 98.731 134.380 1.00 37.03 144 ASN C O 1
ATOM 2823 N N . SER C 1 146 ? 65.577 100.913 134.032 1.00 36.78 145 SER C N 1
ATOM 2824 C CA . SER C 1 146 ? 64.171 101.340 134.028 1.00 37.08 145 SER C CA 1
ATOM 2825 C C . SER C 1 146 ? 63.598 101.712 132.657 1.00 34.86 145 SER C C 1
ATOM 2826 O O . SER C 1 146 ? 62.379 101.851 132.526 1.00 36.34 145 SER C O 1
ATOM 2829 N N . SER C 1 147 ? 64.449 101.867 131.644 1.00 32.06 146 SER C N 1
ATOM 2830 C CA . SER C 1 147 ? 63.981 102.237 130.308 1.00 30.47 146 SER C CA 1
ATOM 2831 C C . SER C 1 147 ? 64.524 101.313 129.218 1.00 28.36 146 SER C C 1
ATOM 2832 O O . SER C 1 147 ? 65.566 100.686 129.377 1.00 27.33 146 SER C O 1
ATOM 2835 N N . ILE C 1 148 ? 63.784 101.236 128.115 1.00 28.02 147 ILE C N 1
ATOM 2836 C CA . ILE C 1 148 ? 64.245 100.579 126.894 1.00 26.57 147 ILE C CA 1
ATOM 2837 C C . ILE C 1 148 ? 65.320 101.459 126.258 1.00 25.53 147 ILE C C 1
ATOM 2838 O O . ILE C 1 148 ? 65.163 102.675 126.190 1.00 26.22 147 ILE C O 1
ATOM 2843 N N . SER C 1 149 ? 66.405 100.842 125.797 1.00 24.31 148 SER C N 1
ATOM 2844 C CA . SER C 1 149 ? 67.523 101.578 125.210 1.00 23.32 148 SER C CA 1
ATOM 2845 C C . SER C 1 149 ? 67.401 101.637 123.699 1.00 21.59 148 SER C C 1
ATOM 2846 O O . SER C 1 149 ? 67.136 100.629 123.055 1.00 20.85 148 SER C O 1
ATOM 2849 N N . ALA C 1 150 ? 67.610 102.823 123.143 1.00 21.15 149 ALA C N 1
ATOM 2850 C CA . ALA C 1 150 ? 67.688 102.995 121.699 1.00 20.75 149 ALA C CA 1
ATOM 2851 C C . ALA C 1 150 ? 68.441 104.276 121.379 1.00 21.04 149 ALA C C 1
ATOM 2852 O O . ALA C 1 150 ? 68.123 105.338 121.912 1.00 21.57 149 ALA C O 1
ATOM 2854 N N . GLY C 1 151 ? 69.450 104.175 120.521 1.00 21.48 150 GLY C N 1
ATOM 2855 C CA . GLY C 1 151 ? 70.236 105.339 120.159 1.00 22.98 150 GLY C CA 1
ATOM 2856 C C . GLY C 1 151 ? 71.460 105.006 119.343 1.00 24.19 150 GLY C C 1
ATOM 2857 O O . GLY C 1 151 ? 71.487 104.000 118.629 1.00 23.94 150 GLY C O 1
ATOM 2858 N N . TYR C 1 152 ? 72.476 105.856 119.462 1.00 26.62 151 TYR C N 1
ATOM 2859 C CA . TYR C 1 152 ? 73.737 105.678 118.747 1.00 28.55 151 TYR C CA 1
ATOM 2860 C C . TYR C 1 152 ? 74.887 106.365 119.476 1.00 30.75 151 TYR C C 1
ATOM 2861 O O . TYR C 1 152 ? 74.681 107.040 120.489 1.00 30.94 151 TYR C O 1
ATOM 2870 N N . SER C 1 153 ? 76.097 106.181 118.955 1.00 33.62 152 SER C N 1
ATOM 2871 C CA . SER C 1 153 ? 77.279 106.870 119.475 1.00 36.04 152 SER C CA 1
ATOM 2872 C C . SER C 1 153 ? 77.927 107.754 118.408 1.00 37.25 152 SER C C 1
ATOM 2873 O O . SER C 1 153 ? 77.961 107.400 117.227 1.00 37.66 152 SER C O 1
ATOM 2876 N N . ALA C 1 154 ? 78.420 108.912 118.839 1.00 37.96 153 ALA C N 1
ATOM 2877 C CA . ALA C 1 154 ? 79.219 109.801 117.999 1.00 39.02 153 ALA C CA 1
ATOM 2878 C C . ALA C 1 154 ? 80.338 110.366 118.866 1.00 40.63 153 ALA C C 1
ATOM 2879 O O . ALA C 1 154 ? 80.074 110.882 119.952 1.00 40.88 153 ALA C O 1
ATOM 2881 N N . ASN C 1 155 ? 81.579 110.245 118.397 1.00 42.20 154 ASN C N 1
ATOM 2882 C CA . ASN C 1 155 ? 82.760 110.582 119.199 1.00 44.51 154 ASN C CA 1
ATOM 2883 C C . ASN C 1 155 ? 82.845 109.724 120.464 1.00 44.35 154 ASN C C 1
ATOM 2884 O O . ASN C 1 155 ? 83.254 110.207 121.522 1.00 45.59 154 ASN C O 1
ATOM 2889 N N . ASP C 1 156 ? 82.451 108.455 120.339 1.00 44.11 155 ASP C N 1
ATOM 2890 C CA . ASP C 1 156 ? 82.384 107.505 121.463 1.00 44.87 155 ASP C CA 1
ATOM 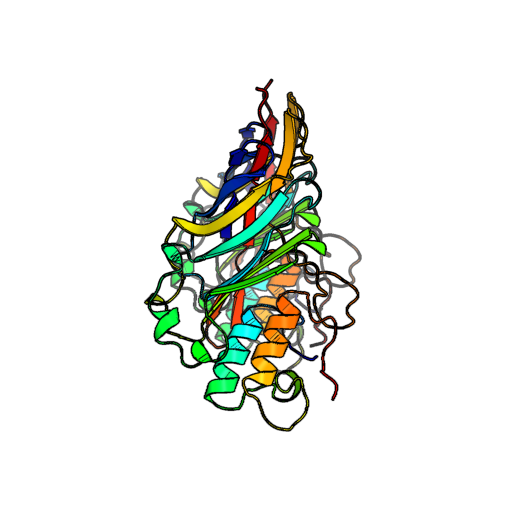2891 C C . ASP C 1 156 ? 81.501 107.973 122.635 1.00 44.27 155 ASP C C 1
ATOM 2892 O O . ASP C 1 156 ? 81.676 107.527 123.772 1.00 45.41 155 ASP C O 1
ATOM 2897 N N . LYS C 1 157 ? 80.545 108.853 122.350 1.00 42.65 156 LYS C N 1
ATOM 2898 C CA . LYS C 1 157 ? 79.643 109.389 123.365 1.00 42.65 156 LYS C CA 1
ATOM 2899 C C . LYS C 1 157 ? 78.207 109.020 123.013 1.00 40.08 156 LYS C C 1
ATOM 2900 O O . LYS C 1 157 ? 77.747 109.286 121.901 1.00 38.63 156 LYS C O 1
ATOM 2906 N N . ALA C 1 158 ? 77.503 108.417 123.967 1.00 38.51 157 ALA C N 1
ATOM 2907 C CA . ALA C 1 158 ? 76.164 107.886 123.723 1.00 35.29 157 ALA C CA 1
ATOM 2908 C C . ALA C 1 158 ? 75.118 108.987 123.569 1.00 34.38 157 ALA C C 1
ATOM 2909 O O . ALA C 1 158 ? 75.064 109.921 124.370 1.00 36.02 157 ALA C O 1
ATOM 2911 N N . VAL C 1 159 ? 74.306 108.866 122.520 1.00 32.37 158 VAL C N 1
ATOM 2912 C CA . VAL C 1 159 ? 73.108 109.679 122.339 1.00 31.19 158 VAL C CA 1
ATOM 2913 C C . VAL C 1 159 ? 71.919 108.736 122.487 1.00 28.62 158 VAL C C 1
ATOM 2914 O O . VAL C 1 159 ? 71.694 107.879 121.631 1.00 27.24 158 VAL C O 1
ATOM 2918 N N . LYS C 1 160 ? 71.169 108.898 123.574 1.00 27.60 159 LYS C N 1
ATOM 2919 C CA . LYS C 1 160 ? 70.144 107.940 123.969 1.00 26.75 159 LYS C CA 1
ATOM 2920 C C . LYS C 1 160 ? 68.742 108.522 123.793 1.00 26.26 159 LYS C C 1
ATOM 2921 O O . LYS C 1 160 ? 68.380 109.483 124.464 1.00 27.49 159 LYS C O 1
ATOM 2927 N N . TYR C 1 161 ? 67.957 107.934 122.894 1.00 25.25 160 TYR C N 1
ATOM 2928 C CA . TYR C 1 161 ? 66.587 108.391 122.656 1.00 25.17 160 TYR C CA 1
ATOM 2929 C C . TYR C 1 161 ? 65.684 107.972 123.801 1.00 24.92 160 TYR C C 1
ATOM 2930 O O . TYR C 1 161 ? 65.972 107.009 124.515 1.00 25.25 160 TYR C O 1
ATOM 2939 N N . THR C 1 162 ? 64.593 108.708 123.973 1.00 25.02 161 THR C N 1
ATOM 2940 C CA . THR C 1 162 ? 63.512 108.286 124.848 1.00 24.15 161 THR C CA 1
ATOM 2941 C C . THR C 1 162 ? 62.681 107.289 124.045 1.00 23.44 161 THR C C 1
ATOM 2942 O O . THR C 1 162 ? 62.564 107.416 122.827 1.00 22.36 161 THR C O 1
ATOM 2946 N N . VAL C 1 163 ? 62.118 106.295 124.723 1.00 23.90 162 VAL C N 1
ATOM 2947 C CA . VAL C 1 163 ? 61.363 105.238 124.054 1.00 23.26 162 VAL C CA 1
ATOM 2948 C C . VAL C 1 163 ? 59.947 105.128 124.612 1.00 24.34 162 VAL C C 1
ATOM 2949 O O . VAL C 1 163 ? 59.765 104.932 125.814 1.00 23.86 162 VAL C O 1
ATOM 2953 N N . LYS C 1 164 ? 58.952 105.271 123.735 1.00 25.44 163 LYS C N 1
ATOM 2954 C CA . LYS C 1 164 ? 57.555 105.089 124.111 1.00 27.30 163 LYS C CA 1
ATOM 2955 C C . LYS C 1 164 ? 57.087 103.710 123.677 1.00 26.55 163 LYS C C 1
ATOM 2956 O O . LYS C 1 164 ? 57.181 103.359 122.500 1.00 25.77 163 LYS C O 1
ATOM 2962 N N . ALA C 1 165 ? 56.556 102.945 124.625 1.00 26.79 164 ALA C N 1
ATOM 2963 C CA . ALA C 1 165 ? 56.182 101.558 124.380 1.00 26.61 164 ALA C CA 1
ATOM 2964 C C . ALA C 1 165 ? 54.672 101.364 124.371 1.00 27.75 164 ALA C C 1
ATOM 2965 O O . ALA C 1 165 ? 53.979 101.840 125.266 1.00 30.03 164 ALA C O 1
ATOM 2967 N N . THR C 1 166 ? 54.174 100.671 123.350 1.00 27.88 165 THR C N 1
ATOM 2968 C CA . THR C 1 166 ? 52.780 100.243 123.294 1.00 29.53 165 THR C CA 1
ATOM 2969 C C . THR C 1 166 ? 52.742 98.714 123.297 1.00 29.42 165 THR C C 1
ATOM 2970 O O . THR C 1 166 ? 53.294 98.062 122.406 1.00 28.13 165 THR C O 1
ATOM 2974 N N . ASN C 1 167 ? 52.104 98.147 124.312 1.00 29.69 166 ASN C N 1
ATOM 2975 C CA . ASN C 1 167 ? 52.076 96.698 124.486 1.00 30.01 166 ASN C CA 1
ATOM 2976 C C . ASN C 1 167 ? 51.050 96.028 123.575 1.00 31.13 166 ASN C C 1
ATOM 2977 O O . ASN C 1 167 ? 50.099 96.665 123.126 1.00 31.64 166 ASN C O 1
ATOM 2982 N N . GLY C 1 168 ? 51.271 94.744 123.299 1.00 32.62 167 GLY C N 1
ATOM 2983 C CA . GLY C 1 168 ? 50.345 93.924 122.516 1.00 34.36 167 GLY C CA 1
ATOM 2984 C C . GLY C 1 168 ? 49.586 92.955 123.402 1.00 36.29 167 GLY C C 1
ATOM 2985 O O . GLY C 1 168 ? 49.686 93.019 124.628 1.00 36.18 167 GLY C O 1
ATOM 2986 N N . LYS C 1 169 ? 48.841 92.046 122.780 1.00 38.64 168 LYS C N 1
ATOM 2987 C CA . LYS C 1 169 ? 47.976 91.123 123.510 1.00 41.69 168 LYS C CA 1
ATOM 2988 C C . LYS C 1 169 ? 47.790 89.814 122.743 1.00 41.48 168 LYS C C 1
ATOM 2989 O O . LYS C 1 169 ? 47.751 89.803 121.511 1.00 40.89 168 LYS C O 1
ATOM 2995 N N . ILE C 1 170 ? 47.687 88.716 123.487 1.00 40.62 169 ILE C N 1
ATOM 2996 C CA . ILE C 1 170 ? 47.275 87.428 122.939 1.00 41.58 169 ILE C CA 1
ATOM 2997 C C . ILE C 1 170 ? 45.960 87.045 123.598 1.00 43.05 169 ILE C C 1
ATOM 2998 O O . ILE C 1 170 ? 45.876 87.021 124.823 1.00 42.76 169 ILE C O 1
ATOM 3003 N N . SER C 1 171 ? 44.943 86.753 122.790 1.00 44.36 170 SER C N 1
ATOM 3004 C CA . SER C 1 171 ? 43.647 86.315 123.302 1.00 47.56 170 SER C CA 1
ATOM 3005 C C . SER C 1 171 ? 43.226 85.001 122.639 1.00 49.34 170 SER C C 1
ATOM 3006 O O . SER C 1 171 ? 43.577 84.738 121.491 1.00 48.78 170 SER C O 1
ATOM 3009 N N . VAL C 1 172 ? 42.482 84.181 123.376 1.00 51.97 171 VAL C N 1
ATOM 3010 C CA . VAL C 1 172 ? 42.003 82.893 122.860 1.00 55.27 171 VAL C CA 1
ATOM 3011 C C . VAL C 1 172 ? 40.480 82.971 122.634 1.00 57.30 171 VAL C C 1
ATOM 3012 O O . VAL C 1 172 ? 39.738 83.361 123.539 1.00 58.17 171 VAL C O 1
ATOM 3016 N N . PRO C 1 173 ? 40.014 82.633 121.410 1.00 58.14 172 PRO C N 1
ATOM 3017 C CA . PRO C 1 173 ? 38.578 82.678 121.080 1.00 60.29 172 PRO C CA 1
ATOM 3018 C C . PRO C 1 173 ? 37.674 81.758 121.912 1.00 63.10 172 PRO C C 1
ATOM 3019 O O . PRO C 1 173 ? 38.141 81.065 122.824 1.00 63.10 172 PRO C O 1
ATOM 3023 N N . SER C 1 174 ? 36.383 81.777 121.582 1.00 65.54 173 SER C N 1
ATOM 3024 C CA . SER C 1 174 ? 35.369 80.982 122.271 1.00 68.17 173 SER C CA 1
ATOM 3025 C C . SER C 1 174 ? 34.484 80.253 121.266 1.00 70.22 173 SER C C 1
ATOM 3026 O O . SER C 1 174 ? 34.740 79.099 120.920 1.00 71.42 173 SER C O 1
ATOM 3029 N N . VAL D 2 24 ? 83.996 101.137 137.037 1.00 42.58 889 VAL D N 1
ATOM 3030 C CA . VAL D 2 24 ? 83.120 99.951 137.277 1.00 41.53 889 VAL D CA 1
ATOM 3031 C C . VAL D 2 24 ? 83.037 99.089 136.017 1.00 38.11 889 VAL D C 1
ATOM 3032 O O . VAL D 2 24 ? 83.073 99.601 134.894 1.00 36.42 889 VAL D O 1
ATOM 3036 N N . TYR D 2 25 ? 82.909 97.781 136.215 1.00 36.52 890 TYR D N 1
ATOM 3037 C CA . TYR D 2 25 ? 82.984 96.824 135.113 1.00 34.52 890 TYR D CA 1
ATOM 3038 C C . TYR D 2 25 ? 81.804 96.955 134.147 1.00 32.59 890 TYR D C 1
ATOM 3039 O O . TYR D 2 25 ? 80.661 97.130 134.570 1.00 31.85 890 TYR D O 1
ATOM 3048 N N . GLY D 2 26 ? 82.104 96.887 132.851 1.00 30.99 891 GLY D N 1
ATOM 3049 C CA . GLY D 2 26 ? 81.091 96.981 131.802 1.00 29.72 891 GLY D CA 1
ATOM 3050 C C . GLY D 2 26 ? 80.780 98.388 131.313 1.00 29.93 891 GLY D C 1
ATOM 3051 O O . GLY D 2 26 ? 80.123 98.549 130.286 1.00 30.13 891 GLY D O 1
ATOM 3052 N N . ASP D 2 27 ? 81.252 99.405 132.034 1.00 31.39 892 ASP D N 1
ATOM 3053 C CA . ASP D 2 27 ? 80.951 100.802 131.717 1.00 31.80 892 ASP D CA 1
ATOM 3054 C C . ASP D 2 27 ? 82.099 101.415 130.907 1.00 32.28 892 ASP D C 1
ATOM 3055 O O . ASP D 2 27 ? 82.990 102.066 131.461 1.00 33.76 892 ASP D O 1
ATOM 3060 N N . LEU D 2 28 ? 82.067 101.211 129.591 1.00 30.72 893 LEU D N 1
ATOM 3061 C CA . LEU D 2 28 ? 83.177 101.613 128.717 1.00 30.97 893 LEU D CA 1
ATOM 3062 C C . LEU D 2 28 ? 83.222 103.109 128.377 1.00 32.08 893 LEU D C 1
ATOM 3063 O O . LEU D 2 28 ? 84.309 103.652 128.175 1.00 33.23 893 LEU D O 1
ATOM 3068 N N . ASP D 2 29 ? 82.069 103.772 128.290 1.00 31.60 894 ASP D N 1
ATOM 3069 C CA . ASP D 2 29 ? 82.057 105.236 128.104 1.00 33.55 894 ASP D CA 1
ATOM 3070 C C . ASP D 2 29 ? 82.147 105.973 129.442 1.00 35.01 894 ASP D C 1
ATOM 3071 O O . ASP D 2 29 ? 82.454 107.162 129.478 1.00 36.63 894 ASP D O 1
ATOM 3076 N N . GLY D 2 30 ? 81.882 105.259 130.534 1.00 34.86 895 GLY D N 1
ATOM 3077 C CA . GLY D 2 30 ? 82.098 105.786 131.882 1.00 37.09 895 GLY D CA 1
ATOM 3078 C C . GLY D 2 30 ? 81.003 106.694 132.414 1.00 38.68 895 GLY D C 1
ATOM 3079 O O . GLY D 2 30 ? 81.269 107.531 133.270 1.00 40.89 895 GLY D O 1
ATOM 3080 N N . ASP D 2 31 ? 79.770 106.519 131.935 1.00 37.89 896 ASP D N 1
ATOM 3081 C CA . ASP D 2 31 ? 78.658 107.398 132.328 1.00 39.90 896 ASP D CA 1
ATOM 3082 C C . ASP D 2 31 ? 77.855 106.902 133.540 1.00 40.59 896 ASP D C 1
ATOM 3083 O O . ASP D 2 31 ? 76.876 107.535 133.934 1.00 42.05 896 ASP D O 1
ATOM 3088 N N . GLY D 2 32 ? 78.269 105.782 134.131 1.00 40.72 897 GLY D N 1
ATOM 3089 C CA . GLY D 2 32 ? 77.602 105.234 135.315 1.00 41.88 897 GLY D CA 1
ATOM 3090 C C . GLY D 2 32 ? 76.490 104.240 135.027 1.00 40.38 897 GLY D C 1
ATOM 3091 O O . GLY D 2 32 ? 75.798 103.801 135.946 1.00 41.86 897 GLY D O 1
ATOM 3092 N N . GLU D 2 33 ? 76.310 103.891 133.756 1.00 38.98 898 GLU D N 1
ATOM 3093 C CA . GLU D 2 33 ? 75.348 102.867 133.352 1.00 37.65 898 GLU D CA 1
ATOM 3094 C C . GLU D 2 33 ? 76.050 101.804 132.523 1.00 34.30 898 GLU D C 1
ATOM 3095 O O . GLU D 2 33 ? 77.047 102.088 131.854 1.00 34.36 898 GLU D O 1
ATOM 3101 N N . VAL D 2 34 ? 75.521 100.587 132.564 1.00 31.31 899 VAL D N 1
ATOM 3102 C CA . VAL D 2 34 ? 75.989 99.508 131.706 1.00 29.02 899 VAL D CA 1
ATOM 3103 C C . VAL D 2 34 ? 74.850 99.166 130.755 1.00 27.54 899 VAL D C 1
ATOM 3104 O O . VAL D 2 34 ? 73.805 98.686 131.188 1.00 27.93 899 VAL D O 1
ATOM 3108 N N . ASP D 2 35 ? 75.038 99.433 129.467 1.00 26.04 900 ASP D N 1
ATOM 3109 C CA . ASP D 2 35 ? 73.952 99.270 128.501 1.00 24.99 900 ASP D CA 1
ATOM 3110 C C . ASP D 2 35 ? 74.467 98.946 127.095 1.00 23.98 900 ASP D C 1
ATOM 3111 O O . ASP D 2 35 ? 75.665 98.734 126.898 1.00 24.73 900 ASP D O 1
ATOM 3116 N N . VAL D 2 36 ? 73.551 98.897 126.130 1.00 23.37 901 VAL D N 1
ATOM 3117 C CA . VAL D 2 36 ? 73.869 98.564 124.739 1.00 22.55 901 VAL D CA 1
ATOM 3118 C C . VAL D 2 36 ? 74.910 99.498 124.102 1.00 23.25 901 VAL D C 1
ATOM 3119 O O . VAL D 2 36 ? 75.615 99.106 123.170 1.00 23.39 901 VAL D O 1
ATOM 3123 N N . PHE D 2 37 ? 75.019 100.722 124.608 1.00 23.83 902 PHE D N 1
ATOM 3124 C CA . PHE D 2 37 ? 75.983 101.680 124.069 1.00 25.02 902 PHE D CA 1
ATOM 3125 C C . PHE D 2 37 ? 77.413 101.348 124.510 1.00 25.00 902 PHE D C 1
ATOM 3126 O O . PHE D 2 37 ? 78.370 101.662 123.802 1.00 25.47 902 PHE D O 1
ATOM 3134 N N . ASP D 2 38 ? 77.551 100.693 125.662 1.00 24.87 903 ASP D N 1
ATOM 3135 C CA . ASP D 2 38 ? 78.835 100.118 126.071 1.00 24.86 903 ASP D CA 1
ATOM 3136 C C . ASP D 2 38 ? 79.163 98.879 125.239 1.00 24.92 903 ASP D C 1
ATOM 3137 O O . ASP D 2 38 ? 80.335 98.599 124.972 1.00 25.19 903 ASP D O 1
ATOM 3142 N N . LEU D 2 39 ? 78.133 98.130 124.844 1.00 24.83 904 LEU D N 1
ATOM 3143 C CA . LEU D 2 39 ? 78.326 96.948 123.999 1.00 25.16 904 LEU D CA 1
ATOM 3144 C C . LEU D 2 39 ? 78.858 97.335 122.621 1.00 25.79 904 LEU D C 1
ATOM 3145 O O . LEU D 2 39 ? 79.681 96.624 122.046 1.00 26.06 904 LEU D O 1
ATOM 3150 N N . ILE D 2 40 ? 78.379 98.459 122.095 1.00 26.47 905 ILE D N 1
ATOM 3151 C CA . ILE D 2 40 ? 78.898 99.001 120.841 1.00 27.23 905 ILE D CA 1
ATOM 3152 C C . ILE D 2 40 ? 80.390 99.305 120.985 1.00 27.88 905 ILE D C 1
ATOM 3153 O O . ILE D 2 40 ? 81.180 98.981 120.100 1.00 28.79 905 ILE D O 1
ATOM 3158 N N . LEU D 2 41 ? 80.768 99.923 122.102 1.00 27.92 906 LEU D N 1
ATOM 3159 C CA . LEU D 2 41 ? 82.178 100.198 122.395 1.00 28.83 906 LEU D CA 1
ATOM 3160 C C . LEU D 2 41 ? 82.969 98.910 122.627 1.00 28.96 906 LEU D C 1
ATOM 3161 O O . LEU D 2 41 ? 84.141 98.823 122.259 1.00 30.56 906 LEU D O 1
ATOM 3166 N N . MET D 2 42 ? 82.328 97.911 123.227 1.00 28.34 907 MET D N 1
ATOM 3167 C CA . MET D 2 42 ? 82.953 96.604 123.401 1.00 28.73 907 MET D CA 1
ATOM 3168 C C . MET D 2 42 ? 83.281 95.961 122.050 1.00 28.87 907 MET D C 1
ATOM 3169 O O . MET D 2 42 ? 84.345 95.361 121.895 1.00 30.17 907 MET D O 1
ATOM 3174 N N . ARG D 2 43 ? 82.375 96.089 121.082 1.00 28.23 908 ARG D N 1
ATOM 3175 C CA . ARG D 2 43 ? 82.611 95.564 119.733 1.00 29.46 908 ARG D CA 1
ATOM 3176 C C . ARG D 2 43 ? 83.841 96.209 119.090 1.00 30.86 908 ARG D C 1
ATOM 3177 O O . ARG D 2 43 ? 84.683 95.514 118.514 1.00 32.46 908 ARG D O 1
ATOM 3185 N N . LYS D 2 44 ? 83.940 97.533 119.195 1.00 31.32 909 LYS D N 1
ATOM 3186 C CA . LYS D 2 44 ? 85.095 98.270 118.665 1.00 33.22 909 LYS D CA 1
ATOM 3187 C C . LYS D 2 44 ? 86.382 97.896 119.399 1.00 33.04 909 LYS D C 1
ATOM 3188 O O . LYS D 2 44 ? 87.447 97.787 118.785 1.00 33.84 909 LYS D O 1
ATOM 3194 N N . ALA D 2 45 ? 86.273 97.702 120.711 1.00 31.78 910 ALA D N 1
ATOM 3195 C CA . ALA D 2 45 ? 87.415 97.309 121.536 1.00 33.30 910 ALA D CA 1
ATOM 3196 C C . ALA D 2 45 ? 88.004 95.959 121.122 1.00 34.37 910 ALA D C 1
ATOM 3197 O O . ALA D 2 45 ? 89.210 95.758 121.221 1.00 36.16 910 ALA D O 1
ATOM 3199 N N . VAL D 2 46 ? 87.152 95.047 120.658 1.00 34.83 911 VAL D N 1
ATOM 3200 C CA . VAL D 2 46 ? 87.593 93.720 120.209 1.00 37.13 911 VAL D CA 1
ATOM 3201 C C . VAL D 2 46 ? 88.370 93.794 118.888 1.00 39.91 911 VAL D C 1
ATOM 3202 O O . VAL D 2 46 ? 89.376 93.099 118.721 1.00 40.37 911 VAL D O 1
ATOM 3206 N N . GLU D 2 47 ? 87.903 94.636 117.964 1.00 41.55 912 GLU D N 1
ATOM 3207 C CA . GLU D 2 47 ? 88.585 94.858 116.683 1.00 45.20 912 GLU D CA 1
ATOM 3208 C C . GLU D 2 47 ? 90.045 95.265 116.889 1.00 48.03 912 GLU D C 1
ATOM 3209 O O . GLU D 2 47 ? 90.943 94.773 116.201 1.00 48.93 912 GLU D O 1
ATOM 3215 N N . ASN D 2 48 ? 90.265 96.166 117.843 1.00 48.79 913 ASN D N 1
ATOM 3216 C CA . ASN D 2 48 ? 91.593 96.709 118.130 1.00 52.08 913 ASN D CA 1
ATOM 3217 C C . ASN D 2 48 ? 92.323 95.997 119.261 1.00 50.64 913 ASN D C 1
ATOM 3218 O O . ASN D 2 48 ? 93.542 96.094 119.366 1.00 52.38 913 ASN D O 1
ATOM 3223 N N . GLY D 2 49 ? 91.573 95.305 120.116 1.00 47.22 914 GLY D N 1
ATOM 3224 C CA . GLY D 2 49 ? 92.129 94.698 121.318 1.00 46.20 914 GLY D CA 1
ATOM 3225 C C . GLY D 2 49 ? 92.479 95.734 122.373 1.00 46.10 914 GLY D C 1
ATOM 3226 O O . GLY D 2 49 ? 93.322 95.484 123.237 1.00 46.31 914 GLY D O 1
ATOM 3227 N N . ASP D 2 50 ? 91.835 96.898 122.301 1.00 45.16 915 ASP D N 1
ATOM 3228 C CA . ASP D 2 50 ? 92.154 98.021 123.180 1.00 46.57 915 ASP D CA 1
ATOM 3229 C C . ASP D 2 50 ? 91.004 99.032 123.235 1.00 45.35 915 ASP D C 1
ATOM 3230 O O . ASP D 2 50 ? 90.231 99.163 122.285 1.00 44.87 915 ASP D O 1
ATOM 3235 N N . THR D 2 51 ? 90.898 99.729 124.363 1.00 45.28 916 THR D N 1
ATOM 3236 C CA . THR D 2 51 ? 89.926 100.811 124.538 1.00 44.05 916 THR D CA 1
ATOM 3237 C C . THR D 2 51 ? 90.420 101.736 125.650 1.00 45.42 916 THR D C 1
ATOM 3238 O O . THR D 2 51 ? 91.380 101.406 126.347 1.00 46.88 916 THR D O 1
ATOM 3242 N N . GLU D 2 52 ? 89.774 102.888 125.811 1.00 46.48 917 GLU D N 1
ATOM 3243 C CA . GLU D 2 52 ? 90.224 103.892 126.781 1.00 48.84 917 GLU D CA 1
ATOM 3244 C C . GLU D 2 52 ? 90.188 103.351 128.211 1.00 47.77 917 GLU D C 1
ATOM 3245 O O . GLU D 2 52 ? 91.168 103.469 128.946 1.00 48.89 917 GLU D O 1
ATOM 3251 N N . ARG D 2 53 ? 89.053 102.767 128.591 1.00 45.47 918 ARG D N 1
ATOM 3252 C CA . ARG D 2 53 ? 88.870 102.189 129.922 1.00 45.29 918 ARG D CA 1
ATOM 3253 C C . ARG D 2 53 ? 89.070 100.678 129.856 1.00 43.12 918 ARG D C 1
ATOM 3254 O O . ARG D 2 53 ? 88.110 99.905 129.903 1.00 40.69 918 ARG D O 1
ATOM 3262 N N . PHE D 2 54 ? 90.335 100.276 129.752 1.00 44.21 919 PHE D N 1
ATOM 3263 C CA . PHE D 2 54 ? 90.708 98.877 129.523 1.00 43.52 919 PHE D CA 1
ATOM 3264 C C . PHE D 2 54 ? 90.219 97.932 130.622 1.00 42.20 919 PHE D C 1
ATOM 3265 O O . PHE D 2 54 ? 89.746 96.832 130.330 1.00 41.12 919 PHE D O 1
ATOM 3273 N N . GLU D 2 55 ? 90.331 98.365 131.874 1.00 44.07 920 GLU D N 1
ATOM 3274 C CA . GLU D 2 55 ? 89.965 97.528 133.020 1.00 44.70 920 GLU D CA 1
ATOM 3275 C C . GLU D 2 55 ? 88.459 97.258 133.069 1.00 41.50 920 GLU D C 1
ATOM 3276 O O . GLU D 2 55 ? 88.030 96.172 133.474 1.00 40.56 920 GLU D O 1
ATOM 3282 N N . ALA D 2 56 ? 87.667 98.243 132.650 1.00 39.18 921 ALA D N 1
ATOM 3283 C CA . ALA D 2 56 ? 86.214 98.083 132.548 1.00 37.43 921 ALA D CA 1
ATOM 3284 C C . ALA D 2 56 ? 85.814 97.098 131.447 1.00 35.41 921 ALA D C 1
ATOM 3285 O O . ALA D 2 56 ? 84.777 96.440 131.547 1.00 34.17 921 ALA D O 1
ATOM 3287 N N . ALA D 2 57 ? 86.638 97.006 130.403 1.00 35.22 922 ALA D N 1
ATOM 3288 C CA . ALA D 2 57 ? 86.357 96.142 129.253 1.00 34.47 922 ALA D CA 1
ATOM 3289 C C . ALA D 2 57 ? 86.859 94.704 129.430 1.00 34.82 922 ALA D C 1
ATOM 3290 O O . ALA D 2 57 ? 86.254 93.768 128.897 1.00 33.63 922 ALA D O 1
ATOM 3292 N N . ASP D 2 58 ? 87.959 94.529 130.162 1.00 35.12 923 ASP D N 1
ATOM 3293 C CA . ASP D 2 58 ? 88.507 93.196 130.412 1.00 35.63 923 ASP D CA 1
ATOM 3294 C C . ASP D 2 58 ? 87.722 92.509 131.535 1.00 35.72 923 ASP D C 1
ATOM 3295 O O . ASP D 2 58 ? 88.146 92.490 132.695 1.00 37.17 923 ASP D O 1
ATOM 3300 N N . LEU D 2 59 ? 86.582 91.932 131.168 1.00 34.45 924 LEU D N 1
ATOM 3301 C CA . LEU D 2 59 ? 85.628 91.391 132.140 1.00 34.48 924 LEU D CA 1
ATOM 3302 C C . LEU D 2 59 ? 86.074 90.092 132.820 1.00 35.92 924 LEU D C 1
ATOM 3303 O O . LEU D 2 59 ? 85.638 89.810 133.937 1.00 37.20 924 LEU D O 1
ATOM 3308 N N . ASN D 2 60 ? 86.919 89.304 132.154 1.00 36.61 925 ASN D N 1
ATOM 3309 C CA . ASN D 2 60 ? 87.470 88.071 132.747 1.00 38.57 925 ASN D CA 1
ATOM 3310 C C . ASN D 2 60 ? 88.923 88.223 133.221 1.00 40.19 925 ASN D C 1
ATOM 3311 O O . ASN D 2 60 ? 89.554 87.248 133.629 1.00 41.87 925 ASN D O 1
ATOM 3316 N N . CYS D 2 61 ? 89.448 89.445 133.149 1.00 39.56 926 CYS D N 1
ATOM 3317 C CA . CYS D 2 61 ? 90.745 89.784 133.735 1.00 41.65 926 CYS D CA 1
ATOM 3318 C C . CYS D 2 61 ? 91.884 88.866 133.291 1.00 43.30 926 CYS D C 1
ATOM 3319 O O . CYS D 2 61 ? 92.662 88.390 134.123 1.00 45.99 926 CYS D O 1
ATOM 3322 N N . ASP D 2 62 ? 91.980 88.620 131.984 1.00 42.05 927 ASP D N 1
ATOM 3323 C CA . ASP D 2 62 ? 93.077 87.815 131.429 1.00 43.72 927 ASP D CA 1
ATOM 3324 C C . ASP D 2 62 ? 94.037 88.643 130.558 1.00 44.11 927 ASP D C 1
ATOM 3325 O O . ASP D 2 62 ? 94.862 88.083 129.834 1.00 46.63 927 ASP D O 1
ATOM 3330 N N . GLY D 2 63 ? 93.922 89.968 130.629 1.00 42.64 928 GLY D N 1
ATOM 3331 C CA . GLY D 2 63 ? 94.852 90.871 129.948 1.00 43.30 928 GLY D CA 1
ATOM 3332 C C . GLY D 2 63 ? 94.538 91.200 128.497 1.00 42.24 928 GLY D C 1
ATOM 3333 O O . GLY D 2 63 ? 95.310 91.907 127.851 1.00 42.76 928 GLY D O 1
ATOM 3334 N N . VAL D 2 64 ? 93.416 90.697 127.980 1.00 40.87 929 VAL D N 1
ATOM 3335 C CA . VAL D 2 64 ? 92.988 90.995 126.610 1.00 40.28 929 VAL D CA 1
ATOM 3336 C C . VAL D 2 64 ? 91.501 91.303 126.542 1.00 38.27 929 VAL D C 1
ATOM 3337 O O . VAL D 2 64 ? 90.726 90.874 127.393 1.00 38.03 929 VAL D O 1
ATOM 3341 N N . ILE D 2 65 ? 91.118 92.052 125.514 1.00 37.97 930 ILE D N 1
ATOM 3342 C CA . ILE D 2 65 ? 89.718 92.248 125.167 1.00 35.89 930 ILE D CA 1
ATOM 3343 C C . ILE D 2 65 ? 89.468 91.434 123.902 1.00 36.29 930 ILE D C 1
ATOM 3344 O O . ILE D 2 65 ? 90.097 91.675 122.874 1.00 37.90 930 ILE D O 1
ATOM 3349 N N . ASP D 2 66 ? 88.581 90.445 123.995 1.00 35.61 931 ASP D N 1
ATOM 3350 C CA . ASP D 2 66 ? 88.255 89.583 122.856 1.00 35.88 931 ASP D CA 1
ATOM 3351 C C . ASP D 2 66 ? 86.809 89.078 122.961 1.00 34.83 931 ASP D C 1
ATOM 3352 O O . ASP D 2 66 ? 86.019 89.634 123.725 1.00 33.54 931 ASP D O 1
ATOM 3357 N N . SER D 2 67 ? 86.468 88.035 122.203 1.00 36.14 932 SER D N 1
ATOM 3358 C CA . SER D 2 67 ? 85.085 87.561 122.097 1.00 35.57 932 SER D CA 1
ATOM 3359 C C . SER D 2 67 ? 84.479 87.074 123.415 1.00 34.88 932 SER D C 1
ATOM 3360 O O . SER D 2 67 ? 83.259 87.082 123.568 1.00 33.78 932 SER D O 1
ATOM 3363 N N . ASP D 2 68 ? 85.318 86.633 124.351 1.00 35.93 933 ASP D N 1
ATOM 3364 C CA . ASP D 2 68 ? 84.846 86.255 125.686 1.00 35.83 933 ASP D CA 1
ATOM 3365 C C . ASP D 2 68 ? 84.231 87.458 126.400 1.00 33.95 933 ASP D C 1
ATOM 3366 O O . ASP D 2 68 ? 83.135 87.368 126.942 1.00 33.20 933 ASP D O 1
ATOM 3371 N N . ASP D 2 69 ? 84.940 88.583 126.384 1.00 33.45 934 ASP D N 1
ATOM 3372 C CA . ASP D 2 69 ? 84.459 89.812 127.024 1.00 31.72 934 ASP D CA 1
ATOM 3373 C C . ASP D 2 69 ? 83.186 90.322 126.346 1.00 30.34 934 ASP D C 1
ATOM 3374 O O . ASP D 2 69 ? 82.232 90.726 127.017 1.00 29.75 934 ASP D O 1
ATOM 3379 N N . LEU D 2 70 ? 83.185 90.298 125.015 1.00 29.85 935 LEU D N 1
ATOM 3380 C CA . LEU D 2 70 ? 82.023 90.704 124.222 1.00 28.83 935 LEU D CA 1
ATOM 3381 C C . LEU D 2 70 ? 80.806 89.851 124.562 1.00 27.77 935 LEU D C 1
ATOM 3382 O O . LEU D 2 70 ? 79.706 90.374 124.749 1.00 27.11 935 LEU D O 1
ATOM 3387 N N . THR D 2 71 ? 81.017 88.542 124.657 1.00 28.19 936 THR D N 1
ATOM 3388 C CA . THR D 2 71 ? 79.956 87.612 125.023 1.00 28.74 936 THR D CA 1
ATOM 3389 C C . THR D 2 71 ? 79.450 87.874 126.442 1.00 27.50 936 THR D C 1
ATOM 3390 O O . THR D 2 71 ? 78.244 87.959 126.661 1.00 27.46 936 THR D O 1
ATOM 3394 N N . TYR D 2 72 ? 80.370 88.016 127.395 1.00 27.30 937 TYR D N 1
ATOM 3395 C CA . TYR D 2 72 ? 79.993 88.240 128.793 1.00 27.08 937 TYR D CA 1
ATOM 3396 C C . TYR D 2 72 ? 79.217 89.542 128.976 1.00 25.71 937 TYR D C 1
ATOM 3397 O O . TYR D 2 72 ? 78.289 89.603 129.782 1.00 25.03 937 TYR D O 1
ATOM 3406 N N . HIS D 2 73 ? 79.600 90.576 128.226 1.00 25.10 938 HIS D N 1
ATOM 3407 C CA . HIS D 2 73 ? 78.898 91.857 128.266 1.00 24.23 938 HIS D CA 1
ATOM 3408 C C . HIS D 2 73 ? 77.473 91.680 127.757 1.00 23.49 938 HIS D C 1
ATOM 3409 O O . HIS D 2 73 ? 76.515 92.088 128.416 1.00 22.56 938 HIS D O 1
ATOM 3416 N N . SER D 2 74 ? 77.348 91.046 126.594 1.00 23.83 939 SER D N 1
ATOM 3417 C CA . SER D 2 74 ? 76.050 90.738 125.999 1.00 24.19 939 SER D CA 1
ATOM 3418 C C . SER D 2 7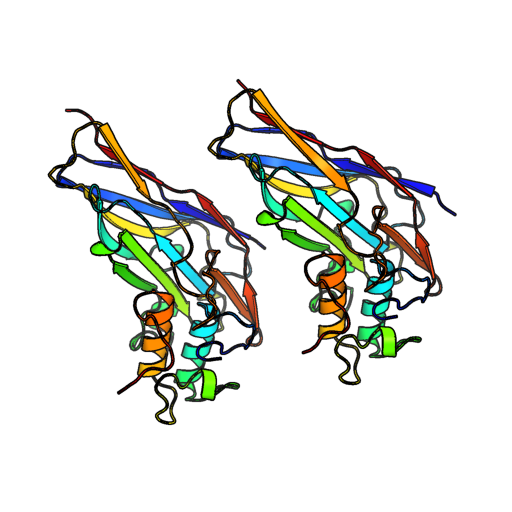4 ? 75.174 89.909 126.940 1.00 25.96 939 SER D C 1
ATOM 3419 O O . SER D 2 74 ? 73.975 90.172 127.076 1.00 25.60 939 SER D O 1
ATOM 3422 N N . GLU D 2 75 ? 75.776 88.912 127.586 1.00 27.08 940 GLU D N 1
ATOM 3423 C CA . GLU D 2 75 ? 75.055 88.075 128.540 1.00 28.49 940 GLU D CA 1
ATOM 3424 C C . GLU D 2 75 ? 74.530 88.873 129.737 1.00 29.24 940 GLU D C 1
ATOM 3425 O O . GLU D 2 75 ? 73.418 88.623 130.205 1.00 29.64 940 GLU D O 1
ATOM 3431 N N . TYR D 2 76 ? 75.314 89.836 130.223 1.00 29.54 941 TYR D N 1
ATOM 3432 C CA . TYR D 2 76 ? 74.852 90.711 131.308 1.00 29.83 941 TYR D CA 1
ATOM 3433 C C . TYR D 2 76 ? 73.662 91.560 130.872 1.00 29.10 941 TYR D C 1
ATOM 3434 O O . TYR D 2 76 ? 72.697 91.702 131.621 1.00 31.23 941 TYR D O 1
ATOM 3443 N N . LEU D 2 77 ? 73.732 92.119 129.666 1.00 27.63 942 LEU D N 1
ATOM 3444 C CA . LEU D 2 77 ? 72.636 92.932 129.128 1.00 26.20 942 LEU D CA 1
ATOM 3445 C C . LEU D 2 77 ? 71.362 92.109 128.919 1.00 26.79 942 LEU D C 1
ATOM 3446 O O . LEU D 2 77 ? 70.255 92.601 129.157 1.00 26.49 942 LEU D O 1
ATOM 3451 N N . HIS D 2 78 ? 71.526 90.859 128.490 1.00 27.57 943 HIS D N 1
ATOM 3452 C CA . HIS D 2 78 ? 70.399 89.930 128.344 1.00 29.11 943 HIS D CA 1
ATOM 3453 C C . HIS D 2 78 ? 69.754 89.543 129.679 1.00 30.88 943 HIS D C 1
ATOM 3454 O O . HIS D 2 78 ? 68.638 89.024 129.698 1.00 32.23 943 HIS D O 1
ATOM 3461 N N . GLY D 2 79 ? 70.464 89.768 130.784 1.00 31.68 944 GLY D N 1
ATOM 3462 C CA . GLY D 2 79 ? 69.935 89.497 132.119 1.00 34.08 944 GLY D CA 1
ATOM 3463 C C . GLY D 2 79 ? 70.175 88.074 132.600 1.00 36.45 944 GLY D C 1
ATOM 3464 O O . GLY D 2 79 ? 69.645 87.672 133.637 1.00 38.15 944 GLY D O 1
ATOM 3465 N N . ILE D 2 80 ? 70.977 87.314 131.856 1.00 36.51 945 ILE D N 1
ATOM 3466 C CA . ILE D 2 80 ? 71.253 85.916 132.199 1.00 39.96 945 ILE D CA 1
ATOM 3467 C C . ILE D 2 80 ? 72.540 85.749 133.018 1.00 39.88 945 ILE D C 1
ATOM 3468 O O . ILE D 2 80 ? 72.660 84.795 133.781 1.00 43.66 945 ILE D O 1
ATOM 3473 N N . ARG D 2 81 ? 73.487 86.674 132.861 1.00 37.68 946 ARG D N 1
ATOM 3474 C CA . ARG D 2 81 ? 74.681 86.741 133.711 1.00 37.71 946 ARG D CA 1
ATOM 3475 C C . ARG D 2 81 ? 74.482 87.849 134.745 1.00 38.51 946 ARG D C 1
ATOM 3476 O O . ARG D 2 81 ? 74.321 89.017 134.388 1.00 37.64 946 ARG D O 1
ATOM 3484 N N . LYS D 2 82 ? 74.504 87.481 136.022 1.00 41.24 947 LYS D N 1
ATOM 3485 C CA . LYS D 2 82 ? 74.120 88.393 137.102 1.00 42.31 947 LYS D CA 1
ATOM 3486 C C . LYS D 2 82 ? 75.266 89.260 137.624 1.00 42.36 947 LYS D C 1
ATOM 3487 O O . LYS D 2 82 ? 75.022 90.310 138.223 1.00 42.12 947 LYS D O 1
ATOM 3493 N N . THR D 2 83 ? 76.506 88.824 137.405 1.00 42.63 948 THR D N 1
ATOM 3494 C CA . THR D 2 83 ? 77.666 89.477 138.009 1.00 43.24 948 THR D CA 1
ATOM 3495 C C . THR D 2 83 ? 78.813 89.708 137.024 1.00 40.56 948 THR D C 1
ATOM 3496 O O . THR D 2 83 ? 79.056 88.900 136.130 1.00 40.08 948 THR D O 1
ATOM 3500 N N . LEU D 2 84 ? 79.491 90.838 137.209 1.00 39.18 949 LEU D N 1
ATOM 3501 C CA . LEU D 2 84 ? 80.774 91.136 136.582 1.00 37.19 949 LEU D CA 1
ATOM 3502 C C . LEU D 2 84 ? 81.687 91.661 137.694 1.00 38.60 949 LEU D C 1
ATOM 3503 O O . LEU D 2 84 ? 81.205 92.349 138.595 1.00 39.36 949 LEU D O 1
ATOM 3508 N N . PRO D 2 85 ? 82.986 91.362 137.657 1.00 38.74 950 PRO D N 1
ATOM 3509 C CA . PRO D 2 85 ? 83.635 90.583 136.604 1.00 37.78 950 PRO D CA 1
ATOM 3510 C C . PRO D 2 85 ? 83.338 89.085 136.682 1.00 38.61 950 PRO D C 1
ATOM 3511 O O . PRO D 2 85 ? 82.621 88.636 137.579 1.00 39.63 950 PRO D O 1
ATOM 3515 N N . VAL D 2 86 ? 83.891 88.330 135.738 1.00 38.54 951 VAL D N 1
ATOM 3516 C CA . VAL D 2 86 ? 83.644 86.894 135.631 1.00 41.08 951 VAL D CA 1
ATOM 3517 C C . VAL D 2 86 ? 84.750 86.117 136.345 1.00 44.49 951 VAL D C 1
ATOM 3518 O O . VAL D 2 86 ? 85.918 86.494 136.279 1.00 45.37 951 VAL D O 1
ATOM 3522 N N . GLU D 2 87 ? 84.371 85.036 137.024 1.00 48.48 952 GLU D N 1
ATOM 3523 C CA . GLU D 2 87 ? 85.310 84.254 137.834 1.00 52.93 952 GLU D CA 1
ATOM 3524 C C . GLU D 2 87 ? 86.170 83.319 136.984 1.00 55.05 952 GLU D C 1
ATOM 3525 O O . GLU D 2 87 ? 87.288 82.991 137.377 1.00 57.35 952 GLU D O 1
ATOM 3531 N N . TYR D 2 88 ? 85.640 82.889 135.835 1.00 55.81 953 TYR D N 1
ATOM 3532 C CA . TYR D 2 88 ? 86.377 82.092 134.838 1.00 58.99 953 TYR D CA 1
ATOM 3533 C C . TYR D 2 88 ? 87.095 80.845 135.380 1.00 64.43 953 TYR D C 1
ATOM 3534 O O . TYR D 2 88 ? 86.746 80.302 136.439 1.00 68.67 953 TYR D O 1
#

Organism: Ruminococcus flavefaciens (NCBI:txid1265)